Protein AF-A0A1F9PWM9-F1 (afdb_monomer)

Secondary structure (DSSP, 8-state):
-HHHHHTTSHHHHTT---TTS--HHHHHHHHHHH-TTTTHHHHTS-----TTHHHHS--TTGGGT--SGGGGGT--S---SS-GGGGGSTTS-HHHHHHHH---SSS--SSS---PPTTTGGGEEEEEEEEE-SS-TTSEEEEEEEEE-SSS--TTTT-EEEEEPPHHHHHHHHHHSS--S-PPP---HHHHHHHHHHHHHHHHHHHHHHHHHHT-EEEEEE--TTS-SEEE-TTSSSB-EEEEEEEE--GGG-EEEEEEEEEEEEEEEBSS-STTSS---B-SSPEEEEEEBTT----B-SSSPEEEEEE-TTSPBPTTEEEEEEEEEEEEEEEEEETTEEEEEEEEEEEEEEE--B-EEEEEEE-TTEEEETTEEEETT-HHHHHTTS-SS--GGGSS--S-EEEEEEEEEEEETTS----BTTB-SEEEEEE-TTEEEEEEEE--SSSSPEEEEEEEEEEE--TT------EEEEEEEE--B-EEEEEETTEEEEEE---EEETTEEESEEEEE-PPPBSTT----GGG-SS----EEP-EE--

Sequence (547 aa):
MHLVEDMAVPEHTRNDAHPFSPGIEIYIENKLRKDTNAFSGSLAAPFFFDFKTLQTTPSAFANAGAPLPIANLFDTDIYTGNNPDATVANTVGLAEYSNANFLSTDTNPVTASISIPPRLVESTTLREIEIPNPLFPWQTIKRWYHVKDRAGENANGNGYKLTAASVLYIYWQNVHGTLDGKPIPILDEHVYDDYATLLLPRAAGYAATALHYFFRGQLELSLPARGRYAIAAPDSGGFDNIRIKARNLTPNNEALSLGTVELVVKYKTALADPFQGVPVPVSADFSYIVVPEANGISSIPSDSPIELAFNLGEQKIPLNATDLTVQVVYHGQMGFQTATGFAGETNGVAVGLKDISEPTPIDFMNSMDVVCVNDQILPAGSAEAIDTLDVNDRSIAEYVDVYPHVLENSYLKHAPQNLISYASATNYDASIAVLAAGHYARHFILTEPFGTPVLLNNQVRIARLDSRDPYTHRIKTFTMSLQGMINQVAYKDGVKTRYISGMKDTRGIKLWTGINWVNMKYPANSTCNEASSSIPFIGSETMSLQP

Structure (mmCIF, N/CA/C/O backbone):
data_AF-A0A1F9PWM9-F1
#
_entry.id   AF-A0A1F9PWM9-F1
#
loop_
_atom_site.group_PDB
_atom_site.id
_atom_site.type_symbol
_atom_site.label_atom_id
_atom_site.label_alt_id
_atom_site.label_comp_id
_atom_site.label_asym_id
_atom_site.label_entity_id
_atom_site.label_seq_id
_atom_site.pdbx_PDB_ins_code
_atom_site.Cartn_x
_atom_site.Cartn_y
_atom_site.Cartn_z
_atom_site.occupancy
_atom_site.B_iso_or_equiv
_atom_site.auth_seq_id
_atom_site.auth_comp_id
_atom_site.auth_asym_id
_atom_site.auth_atom_id
_atom_site.pdbx_PDB_model_num
ATOM 1 N N . MET A 1 1 ? 6.940 0.967 -23.215 1.00 83.88 1 MET A N 1
ATOM 2 C CA . MET A 1 1 ? 7.668 -0.315 -23.159 1.00 83.88 1 MET A CA 1
ATOM 3 C C . MET A 1 1 ? 8.223 -0.634 -24.529 1.00 83.88 1 MET A C 1
ATOM 5 O O . MET A 1 1 ? 9.343 -0.215 -24.759 1.00 83.88 1 MET A O 1
ATOM 9 N N . HIS A 1 2 ? 7.430 -1.166 -25.464 1.00 88.38 2 HIS A N 1
ATOM 10 C CA . HIS A 1 2 ? 7.916 -1.496 -26.814 1.00 88.38 2 HIS A CA 1
ATOM 11 C C . HIS A 1 2 ? 8.628 -0.356 -27.539 1.00 88.38 2 HIS A C 1
ATOM 13 O O . HIS A 1 2 ? 9.742 -0.554 -27.979 1.00 88.38 2 HIS A O 1
ATOM 19 N N . LEU A 1 3 ? 8.091 0.869 -27.528 1.00 89.75 3 LEU A N 1
ATOM 20 C CA . LEU A 1 3 ? 8.786 2.001 -28.163 1.00 89.75 3 LEU A CA 1
ATOM 21 C C . LEU A 1 3 ? 10.202 2.252 -27.603 1.00 89.75 3 LEU A C 1
ATOM 23 O O . LEU A 1 3 ? 11.063 2.729 -28.328 1.00 89.75 3 LEU A O 1
ATOM 27 N N . VAL A 1 4 ? 10.440 1.971 -26.315 1.00 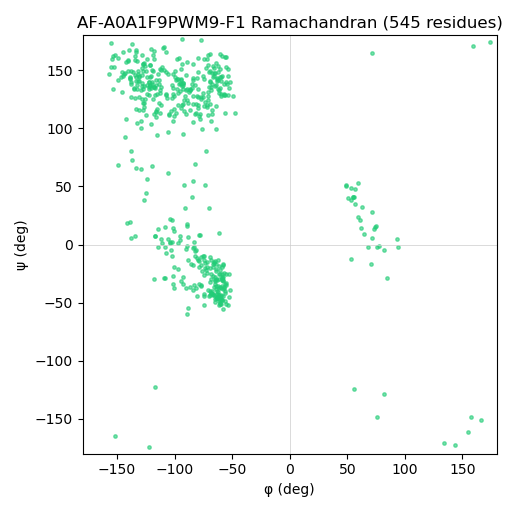92.75 4 VAL A N 1
ATOM 28 C CA . VAL A 1 4 ? 11.777 2.090 -25.706 1.00 92.75 4 VAL A CA 1
ATOM 29 C C . VAL A 1 4 ? 12.653 0.929 -26.169 1.00 92.75 4 VAL A C 1
ATOM 31 O O . VAL A 1 4 ? 13.792 1.150 -26.554 1.00 92.75 4 VAL A O 1
ATOM 34 N N . GLU A 1 5 ? 12.122 -0.294 -26.169 1.00 92.94 5 GLU A N 1
ATOM 35 C CA . GLU A 1 5 ? 12.824 -1.493 -26.648 1.00 92.94 5 GLU A CA 1
ATOM 36 C C . GLU A 1 5 ? 13.195 -1.380 -28.133 1.00 92.94 5 GLU A C 1
ATOM 38 O O . GLU A 1 5 ? 14.306 -1.746 -28.504 1.00 92.94 5 GLU A O 1
ATOM 43 N N . ASP A 1 6 ? 12.331 -0.778 -28.954 1.00 92.50 6 ASP A N 1
ATOM 44 C CA . ASP A 1 6 ? 12.582 -0.497 -30.368 1.00 92.50 6 ASP A CA 1
ATOM 45 C C . ASP A 1 6 ? 13.814 0.390 -30.552 1.00 92.50 6 ASP A C 1
ATOM 47 O O . ASP A 1 6 ? 14.537 0.239 -31.528 1.00 92.50 6 ASP A O 1
ATOM 51 N N . MET A 1 7 ? 14.127 1.279 -29.604 1.00 94.62 7 MET A N 1
ATOM 52 C CA . MET A 1 7 ? 15.349 2.085 -29.686 1.00 94.62 7 MET A CA 1
ATOM 53 C C . MET A 1 7 ? 16.623 1.258 -29.492 1.00 94.62 7 MET A C 1
ATOM 55 O O . MET A 1 7 ? 17.706 1.771 -29.748 1.00 94.62 7 MET A O 1
ATOM 59 N N . ALA A 1 8 ? 16.526 -0.004 -29.064 1.00 95.19 8 ALA A N 1
ATOM 60 C CA . ALA A 1 8 ? 17.633 -0.958 -29.070 1.00 95.19 8 ALA A CA 1
ATOM 61 C C . ALA A 1 8 ? 17.814 -1.657 -30.428 1.00 95.19 8 ALA A C 1
ATOM 63 O O . ALA A 1 8 ? 18.729 -2.462 -30.574 1.00 95.19 8 ALA A O 1
ATOM 64 N N . VAL A 1 9 ? 16.952 -1.395 -31.411 1.00 92.88 9 VAL A N 1
ATOM 65 C CA . VAL A 1 9 ? 17.048 -1.949 -32.764 1.00 92.88 9 VAL A CA 1
ATOM 66 C C . VAL A 1 9 ? 17.662 -0.875 -33.668 1.00 92.88 9 VAL A C 1
ATOM 68 O O . VAL A 1 9 ? 17.013 0.143 -33.922 1.00 92.88 9 VAL A O 1
ATOM 71 N N . PRO A 1 10 ? 18.907 -1.053 -34.160 1.00 90.38 10 PRO A N 1
ATOM 72 C CA . PRO A 1 10 ? 19.594 -0.034 -34.956 1.00 90.38 10 PRO A CA 1
ATOM 73 C C . PRO A 1 10 ? 18.799 0.427 -36.183 1.00 90.38 10 PRO A C 1
ATOM 75 O O . PRO A 1 10 ? 18.849 1.603 -36.540 1.00 90.38 10 PRO A O 1
ATOM 78 N N . GLU A 1 11 ? 18.050 -0.482 -36.808 1.00 86.69 11 GLU A N 1
ATOM 79 C CA . GLU A 1 11 ? 17.139 -0.194 -37.913 1.00 86.69 11 GLU A CA 1
ATOM 80 C C . GLU A 1 11 ? 16.033 0.794 -37.486 1.00 86.69 11 GLU A C 1
ATOM 82 O O . GLU A 1 11 ? 15.813 1.808 -38.148 1.00 86.69 11 GLU A O 1
ATOM 87 N N . HIS A 1 12 ? 15.383 0.574 -36.339 1.00 89.81 12 HIS A N 1
ATOM 88 C CA . HIS A 1 12 ? 14.297 1.437 -35.847 1.00 89.81 12 HIS A CA 1
ATOM 89 C C . HIS A 1 12 ? 14.811 2.813 -35.439 1.00 89.81 12 HIS A C 1
ATOM 91 O O . HIS A 1 12 ? 14.209 3.830 -35.779 1.00 89.81 12 HIS A O 1
ATOM 97 N N . THR A 1 13 ? 15.959 2.858 -34.763 1.00 89.38 13 THR A N 1
ATOM 98 C CA . THR A 1 13 ? 16.613 4.107 -34.368 1.00 89.38 13 THR A CA 1
ATOM 99 C C . THR A 1 13 ? 16.909 5.021 -35.560 1.00 89.38 13 THR A C 1
ATOM 101 O O . THR A 1 13 ? 16.803 6.241 -35.445 1.00 89.38 13 THR A O 1
ATOM 104 N N . ARG A 1 14 ? 17.280 4.449 -36.712 1.00 84.38 14 ARG A N 1
ATOM 105 C CA . ARG A 1 14 ? 17.560 5.208 -37.941 1.00 84.38 14 ARG A CA 1
ATOM 106 C C . ARG A 1 14 ? 16.342 5.426 -38.826 1.00 84.38 14 ARG A C 1
ATOM 108 O O . ARG A 1 14 ? 16.454 6.116 -39.838 1.00 84.38 14 ARG A O 1
ATOM 115 N N . ASN A 1 15 ? 15.188 4.896 -38.421 1.00 84.00 15 ASN A N 1
ATOM 116 C CA . ASN A 1 15 ? 13.981 4.876 -39.233 1.00 84.00 15 ASN A CA 1
ATOM 117 C C . ASN A 1 15 ? 14.235 4.212 -40.605 1.00 84.00 15 ASN A C 1
ATOM 119 O O . ASN A 1 15 ? 13.784 4.692 -41.649 1.00 84.00 15 ASN A O 1
ATOM 123 N N . ASP A 1 16 ? 15.007 3.124 -40.591 1.00 80.00 16 ASP A N 1
ATOM 124 C CA . ASP A 1 16 ? 15.310 2.307 -41.758 1.00 80.00 16 ASP A CA 1
ATOM 125 C C . ASP A 1 16 ? 14.060 1.548 -42.198 1.00 80.00 16 ASP A C 1
ATOM 127 O O . ASP A 1 16 ? 13.348 0.965 -41.385 1.00 80.00 16 ASP A O 1
ATOM 131 N N . ALA A 1 17 ? 13.791 1.529 -43.503 1.00 75.81 17 ALA A N 1
ATOM 132 C CA . ALA A 1 17 ? 12.737 0.692 -44.054 1.00 75.81 17 ALA A CA 1
ATOM 133 C C . ALA A 1 17 ? 13.278 -0.722 -44.294 1.00 75.81 17 ALA A C 1
ATOM 135 O O . ALA A 1 17 ? 13.974 -0.956 -45.278 1.00 75.81 17 ALA A O 1
ATOM 136 N N . HIS A 1 18 ? 12.898 -1.668 -43.439 1.00 75.00 18 HIS A N 1
ATOM 137 C CA . HIS A 1 18 ? 13.392 -3.050 -43.443 1.00 75.00 18 HIS A CA 1
ATOM 138 C C . HIS A 1 18 ? 12.280 -4.127 -43.531 1.00 75.00 18 HIS A C 1
ATOM 140 O O . HIS A 1 18 ? 12.360 -5.146 -42.846 1.00 75.00 18 HIS A O 1
ATOM 146 N N . PRO A 1 19 ? 11.248 -4.000 -44.405 1.00 67.94 19 PRO A N 1
ATOM 147 C CA . PRO A 1 19 ? 10.108 -4.934 -44.455 1.00 67.94 19 PRO A CA 1
ATOM 148 C C . PRO A 1 19 ? 10.460 -6.364 -44.908 1.00 67.94 19 PRO A C 1
ATOM 150 O O . PRO A 1 19 ? 9.660 -7.281 -44.724 1.00 67.94 19 PRO A O 1
ATOM 153 N N . PHE A 1 20 ? 11.626 -6.556 -45.535 1.00 63.81 20 PHE A N 1
ATOM 154 C CA . PHE A 1 20 ? 12.079 -7.842 -46.086 1.00 63.81 20 PHE A CA 1
ATOM 155 C C . PHE A 1 20 ? 13.544 -8.177 -45.739 1.00 63.81 20 PHE A C 1
ATOM 157 O O . PHE A 1 20 ? 14.086 -9.142 -46.279 1.00 63.81 20 PHE A O 1
ATOM 164 N N . SER A 1 21 ? 14.199 -7.381 -44.885 1.00 62.97 21 SER A N 1
ATOM 165 C CA . SER A 1 21 ? 15.618 -7.543 -44.538 1.00 62.97 21 SER A CA 1
ATOM 166 C C . SER A 1 21 ? 15.783 -8.417 -43.285 1.00 62.97 21 SER A C 1
ATOM 168 O O . SER A 1 21 ? 15.003 -8.264 -42.343 1.00 62.97 21 SER A O 1
ATOM 170 N N . PRO A 1 22 ? 16.767 -9.340 -43.226 1.00 66.50 22 PRO A N 1
ATOM 171 C CA . PRO A 1 22 ? 17.062 -10.099 -42.014 1.00 66.50 22 PRO A CA 1
ATOM 172 C C . PRO A 1 22 ? 17.747 -9.199 -40.971 1.00 66.50 22 PRO A C 1
ATOM 174 O O . PRO A 1 22 ? 18.965 -9.225 -40.840 1.00 66.50 22 PRO A O 1
ATOM 177 N N . GLY A 1 23 ? 16.963 -8.400 -40.245 1.00 80.06 23 GLY A N 1
ATOM 178 C CA . GLY A 1 23 ? 17.443 -7.564 -39.140 1.00 80.06 23 GLY A CA 1
ATOM 179 C C . GLY A 1 23 ? 17.707 -8.348 -37.849 1.00 80.06 23 GLY A C 1
ATOM 180 O O . GLY A 1 23 ? 17.411 -9.545 -37.738 1.00 80.06 23 GLY A O 1
ATOM 181 N N . ILE A 1 24 ? 18.228 -7.649 -36.836 1.00 87.81 24 ILE A N 1
ATOM 182 C CA . ILE A 1 24 ? 18.556 -8.235 -35.525 1.00 87.81 24 ILE A CA 1
ATOM 183 C C . ILE A 1 24 ? 17.352 -8.919 -34.855 1.00 87.81 24 ILE A C 1
ATOM 185 O O . ILE A 1 24 ? 17.511 -9.957 -34.215 1.00 87.81 24 ILE A O 1
ATOM 189 N N . GLU A 1 25 ? 16.139 -8.399 -35.049 1.00 89.25 25 GLU A N 1
ATOM 190 C CA . GLU A 1 25 ? 14.912 -8.962 -34.477 1.00 89.25 25 GLU A CA 1
ATOM 191 C C . GLU A 1 25 ? 14.620 -10.371 -35.006 1.00 89.25 25 GLU A C 1
ATOM 193 O O . GLU A 1 25 ? 14.386 -11.291 -34.222 1.00 89.25 25 GLU A O 1
ATOM 198 N N . ILE A 1 26 ? 14.723 -10.575 -36.326 1.00 88.62 26 ILE A N 1
ATOM 199 C CA . ILE A 1 26 ? 14.529 -11.889 -36.960 1.00 88.62 26 ILE A CA 1
ATOM 200 C C . ILE A 1 26 ? 15.606 -12.871 -36.485 1.00 88.62 26 ILE A C 1
ATOM 202 O O . ILE A 1 26 ? 15.325 -14.055 -36.270 1.00 88.62 26 ILE A O 1
ATOM 206 N N . TYR A 1 27 ? 16.847 -12.406 -36.309 1.00 90.94 27 TYR A N 1
ATOM 207 C CA . TYR A 1 27 ? 17.914 -13.230 -35.743 1.00 90.94 27 TYR A CA 1
ATOM 208 C C . TYR A 1 27 ? 17.588 -13.675 -34.310 1.00 90.94 27 TYR A C 1
ATOM 210 O O . TYR A 1 27 ? 17.619 -14.877 -34.022 1.00 90.94 27 TYR A O 1
ATOM 218 N N . ILE A 1 28 ? 17.237 -12.729 -33.431 1.00 91.94 28 ILE A N 1
ATOM 219 C CA . ILE A 1 28 ? 16.894 -12.996 -32.028 1.00 91.94 28 ILE A CA 1
ATOM 220 C C . ILE A 1 28 ? 15.698 -13.950 -31.946 1.00 91.94 28 ILE A C 1
ATOM 222 O O . ILE A 1 28 ? 15.774 -14.956 -31.238 1.00 91.94 28 ILE A O 1
ATOM 226 N N . GLU A 1 29 ? 14.634 -13.700 -32.714 1.00 91.44 29 GLU A N 1
ATOM 227 C CA . GLU A 1 29 ? 13.443 -14.551 -32.753 1.00 91.44 29 GLU A CA 1
ATOM 228 C C . GLU A 1 29 ? 13.794 -15.984 -33.175 1.00 91.44 29 GLU A C 1
ATOM 230 O O . GLU A 1 29 ? 13.409 -16.952 -32.515 1.00 91.44 29 GLU A O 1
ATOM 235 N N . ASN A 1 30 ? 14.568 -16.147 -34.250 1.00 92.44 30 ASN A N 1
ATOM 236 C CA . ASN A 1 30 ? 14.971 -17.468 -34.727 1.00 92.44 30 ASN A CA 1
ATOM 237 C C . ASN A 1 30 ? 15.865 -18.208 -33.728 1.00 92.44 30 ASN A C 1
ATOM 239 O O . ASN A 1 30 ? 15.777 -19.436 -33.631 1.00 92.44 30 ASN A O 1
ATOM 243 N N . LYS A 1 31 ? 16.720 -17.494 -32.987 1.00 92.81 31 LYS A N 1
ATOM 244 C CA . LYS A 1 31 ? 17.567 -18.099 -31.956 1.00 92.81 31 LYS A CA 1
ATOM 245 C C . LYS A 1 31 ? 16.733 -18.547 -30.755 1.00 92.81 31 LYS A C 1
ATOM 247 O O . LYS A 1 31 ? 16.871 -19.694 -30.342 1.00 92.81 31 LYS A O 1
ATOM 252 N N . LEU A 1 32 ? 15.793 -17.718 -30.296 1.00 92.75 32 LEU A N 1
ATOM 253 C CA . LEU A 1 32 ? 14.856 -18.056 -29.216 1.00 92.75 32 LEU A CA 1
ATOM 254 C C . LEU A 1 32 ? 13.909 -19.211 -29.578 1.00 92.75 32 LEU A C 1
ATOM 256 O O . LEU A 1 32 ? 13.607 -20.050 -28.733 1.00 92.75 32 LEU A O 1
ATOM 260 N N . ARG A 1 33 ? 13.473 -19.309 -30.842 1.00 94.75 33 ARG A N 1
ATOM 261 C CA . ARG A 1 33 ? 12.677 -20.451 -31.333 1.00 94.75 33 ARG A CA 1
ATOM 262 C C . ARG A 1 33 ? 13.440 -21.777 -31.277 1.00 94.75 33 ARG A C 1
ATOM 264 O O . ARG A 1 33 ? 12.814 -22.824 -31.139 1.00 94.75 33 ARG A O 1
ATOM 271 N N . LYS A 1 34 ? 14.768 -21.747 -31.430 1.00 93.81 34 LYS A N 1
ATOM 272 C CA . LYS A 1 34 ? 15.633 -22.940 -31.382 1.00 93.81 34 LYS A CA 1
ATOM 273 C C . LYS A 1 34 ? 16.068 -23.286 -29.959 1.00 93.81 34 LYS A C 1
ATOM 275 O O . LYS A 1 34 ? 16.175 -24.464 -29.636 1.00 93.81 34 LYS A O 1
ATOM 280 N N . ASP A 1 35 ? 16.319 -22.275 -29.139 1.00 94.94 35 ASP A N 1
ATOM 281 C CA . ASP A 1 35 ? 16.709 -22.402 -27.740 1.00 94.94 35 ASP A CA 1
ATOM 282 C C . ASP A 1 35 ? 16.044 -21.287 -26.928 1.00 94.94 35 ASP A C 1
ATOM 284 O O . ASP A 1 35 ? 16.432 -20.122 -27.008 1.00 94.94 35 ASP A O 1
ATOM 288 N N . THR A 1 36 ? 15.055 -21.645 -26.109 1.00 92.88 36 THR A N 1
ATOM 289 C CA . THR A 1 36 ? 14.320 -20.682 -25.277 1.00 92.88 36 THR A CA 1
ATOM 290 C C . THR A 1 36 ? 15.190 -20.029 -24.204 1.00 92.88 36 THR A C 1
ATOM 292 O O . THR A 1 36 ? 14.789 -19.018 -23.638 1.00 92.88 36 THR A O 1
ATOM 295 N N . ASN A 1 37 ? 16.363 -20.598 -23.903 1.00 93.62 37 ASN A N 1
ATOM 296 C CA . ASN A 1 37 ? 17.334 -20.028 -22.970 1.00 93.62 37 ASN A CA 1
ATOM 297 C C . ASN A 1 37 ? 18.416 -19.199 -23.675 1.00 93.62 37 ASN A C 1
ATOM 299 O O . ASN A 1 37 ? 19.336 -18.709 -23.003 1.00 93.62 37 ASN A O 1
ATOM 303 N N . ALA A 1 38 ? 18.319 -19.023 -24.999 1.00 90.75 38 ALA A N 1
ATOM 304 C CA . ALA A 1 38 ? 19.197 -18.126 -25.730 1.00 90.75 38 ALA A CA 1
ATOM 305 C C . ALA A 1 38 ? 19.175 -16.740 -25.072 1.00 90.75 38 ALA A C 1
ATOM 307 O O . ALA A 1 38 ? 18.124 -16.225 -24.696 1.00 90.75 38 ALA A O 1
ATOM 308 N N . PHE A 1 39 ? 20.359 -16.153 -24.896 1.00 92.62 39 PHE A N 1
ATOM 309 C CA . PHE A 1 39 ? 20.558 -14.846 -24.256 1.00 92.62 39 PHE A CA 1
ATOM 310 C C . PHE A 1 39 ? 20.174 -14.745 -22.771 1.00 92.62 39 PHE A C 1
ATOM 312 O O . PHE A 1 39 ? 20.237 -13.648 -22.218 1.00 92.62 39 PHE A O 1
ATOM 319 N N . SER A 1 40 ? 19.860 -15.850 -22.083 1.00 92.88 40 SER A N 1
ATOM 320 C CA . SER A 1 40 ? 19.605 -15.843 -20.629 1.00 92.88 40 SER A CA 1
ATOM 321 C C . SER A 1 40 ? 20.725 -15.161 -19.835 1.00 92.88 40 SER A C 1
ATOM 323 O O . SER A 1 40 ? 20.443 -14.389 -18.926 1.00 92.88 40 SER A O 1
ATOM 325 N N . GLY A 1 41 ? 21.990 -15.365 -20.223 1.00 91.31 41 GLY A N 1
ATOM 326 C CA . GLY A 1 41 ? 23.135 -14.673 -19.623 1.00 91.31 41 GLY A CA 1
ATOM 327 C C . GLY A 1 41 ? 23.105 -13.151 -19.812 1.00 91.31 41 GLY A C 1
ATOM 328 O O . GLY A 1 41 ? 23.394 -12.420 -18.870 1.00 91.31 41 GLY A O 1
ATOM 329 N N . SER A 1 42 ? 22.710 -12.666 -20.993 1.00 89.62 42 SER A N 1
ATOM 330 C CA . SER A 1 42 ? 22.566 -11.230 -21.274 1.00 89.62 42 SER A CA 1
ATOM 331 C C . SER A 1 42 ? 21.385 -10.626 -20.510 1.00 89.62 42 SER A C 1
ATOM 333 O O . SER A 1 42 ? 21.510 -9.568 -19.900 1.00 89.62 42 SER A O 1
ATOM 335 N N . LEU A 1 43 ? 20.247 -11.321 -20.477 1.00 91.06 43 LEU A N 1
ATOM 336 C CA . LEU A 1 43 ? 19.041 -10.864 -19.780 1.00 91.06 43 LEU A CA 1
ATOM 337 C C . LEU A 1 43 ? 19.150 -10.964 -18.250 1.00 91.06 43 LEU A C 1
ATOM 339 O O . LEU A 1 43 ? 18.428 -10.265 -17.545 1.00 91.06 43 LEU A O 1
ATOM 343 N N . ALA A 1 44 ? 20.061 -11.790 -17.725 1.00 94.06 44 ALA A N 1
ATOM 344 C CA . ALA A 1 44 ? 20.334 -11.892 -16.291 1.00 94.06 44 ALA A CA 1
ATOM 345 C C . ALA A 1 44 ? 21.076 -10.669 -15.718 1.00 94.06 44 ALA A C 1
ATOM 347 O O . ALA A 1 44 ? 21.118 -10.505 -14.499 1.00 94.06 44 ALA A O 1
ATOM 348 N N . ALA A 1 45 ? 21.652 -9.815 -16.569 1.00 92.31 45 ALA A N 1
ATOM 349 C CA . ALA A 1 45 ? 22.384 -8.615 -16.169 1.00 92.31 45 ALA A CA 1
ATOM 350 C C . ALA A 1 45 ? 21.886 -7.371 -16.935 1.00 92.31 45 ALA A C 1
ATOM 352 O O . ALA A 1 45 ? 22.642 -6.797 -17.720 1.00 92.31 45 ALA A O 1
ATOM 353 N N . PRO A 1 46 ? 20.621 -6.948 -16.738 1.00 95.44 46 PRO A N 1
ATOM 354 C CA . PRO A 1 46 ? 20.065 -5.791 -17.431 1.00 95.44 46 PRO A CA 1
ATOM 355 C C . PRO A 1 46 ? 20.849 -4.512 -17.115 1.00 95.44 46 PRO A C 1
ATOM 357 O O . PRO A 1 46 ? 21.304 -4.289 -15.991 1.00 95.44 46 PRO A O 1
ATOM 360 N N . PHE A 1 47 ? 20.975 -3.648 -18.119 1.00 95.56 47 PHE A N 1
ATOM 361 C CA . PHE A 1 47 ? 21.660 -2.367 -18.015 1.00 95.56 47 PHE A CA 1
ATOM 362 C C . PHE A 1 47 ? 20.623 -1.248 -17.883 1.00 95.56 47 PHE A C 1
ATOM 364 O O . PHE A 1 47 ? 19.941 -0.897 -18.847 1.00 95.56 47 PHE A O 1
ATOM 371 N N . PHE A 1 48 ? 20.496 -0.689 -16.683 1.00 95.94 48 PHE A N 1
ATOM 372 C CA . PHE A 1 48 ? 19.480 0.314 -16.368 1.00 95.94 48 PHE A CA 1
ATOM 373 C C . PHE A 1 48 ? 19.930 1.726 -16.733 1.00 95.94 48 PHE A C 1
ATOM 375 O O . PHE A 1 48 ? 21.059 2.118 -16.433 1.00 95.94 48 PHE A O 1
ATOM 382 N N . PHE A 1 49 ? 19.013 2.510 -17.302 1.00 95.69 49 PHE A N 1
ATOM 383 C CA . PHE A 1 49 ? 19.151 3.964 -17.354 1.00 95.69 49 PHE A CA 1
ATOM 384 C C . PHE A 1 49 ? 19.152 4.538 -15.928 1.00 95.69 49 PHE A C 1
ATOM 386 O O . PHE A 1 49 ? 18.410 4.049 -15.069 1.00 95.69 49 PHE A O 1
ATOM 393 N N . ASP A 1 50 ? 19.957 5.571 -15.670 1.00 93.00 50 ASP A N 1
ATOM 394 C CA . ASP A 1 50 ? 20.004 6.263 -14.383 1.00 93.00 50 ASP A CA 1
ATOM 395 C C . ASP A 1 50 ? 18.664 6.944 -14.102 1.00 93.00 50 ASP A C 1
ATOM 397 O O . ASP A 1 50 ? 18.357 8.038 -14.584 1.00 93.00 50 ASP A O 1
ATOM 401 N N . PHE A 1 51 ? 17.863 6.278 -13.279 1.00 88.69 51 PHE A N 1
ATOM 402 C CA . PHE A 1 51 ? 16.525 6.713 -12.923 1.00 88.69 51 PHE A CA 1
ATOM 403 C C . PHE A 1 51 ? 16.487 8.126 -12.336 1.00 88.69 51 PHE A C 1
ATOM 405 O O . PHE A 1 51 ? 15.537 8.866 -12.586 1.00 88.69 51 PHE A O 1
ATOM 412 N N . LYS A 1 52 ? 17.532 8.534 -11.604 1.00 86.12 52 LYS A N 1
ATOM 413 C CA . LYS A 1 52 ? 17.586 9.859 -10.983 1.00 86.12 52 LYS A CA 1
ATOM 414 C C . LYS A 1 52 ? 17.552 10.969 -12.033 1.00 86.12 52 LYS A C 1
ATOM 416 O O . LYS A 1 52 ? 16.895 11.987 -11.823 1.00 86.12 52 LYS A O 1
ATOM 421 N N . THR A 1 53 ? 18.182 10.744 -13.185 1.00 83.19 53 THR A N 1
ATOM 422 C CA . THR A 1 53 ? 18.174 11.681 -14.315 1.00 83.19 53 THR A CA 1
ATOM 423 C C . THR A 1 53 ? 16.758 11.929 -14.835 1.00 83.19 53 THR A C 1
ATOM 425 O O . THR A 1 53 ? 16.427 13.070 -15.145 1.00 83.19 53 THR A O 1
ATOM 428 N N . LEU A 1 54 ? 15.881 10.916 -14.852 1.00 85.88 54 LEU A N 1
ATOM 429 C CA . LEU A 1 54 ? 14.472 11.087 -15.250 1.00 85.88 54 LEU A CA 1
ATOM 430 C C . LEU A 1 54 ? 13.656 11.911 -14.253 1.00 85.88 54 LEU A C 1
ATOM 432 O O . LEU A 1 54 ? 12.537 12.310 -14.556 1.00 85.88 54 LEU A O 1
ATOM 436 N N . GLN A 1 55 ? 14.170 12.142 -13.053 1.00 78.44 55 GLN A N 1
ATOM 437 C CA . GLN A 1 55 ? 13.464 12.924 -12.049 1.00 78.44 55 GLN A CA 1
ATOM 438 C C . GLN A 1 55 ? 14.030 14.347 -11.980 1.00 78.44 55 GLN A C 1
ATOM 440 O O . GLN A 1 55 ? 13.279 15.287 -11.753 1.00 78.44 55 GLN A O 1
ATOM 445 N N . THR A 1 56 ? 15.335 14.537 -12.205 1.00 76.12 56 THR A N 1
ATOM 446 C CA . THR A 1 56 ? 15.995 15.845 -12.038 1.00 76.12 56 THR A CA 1
ATOM 447 C C . THR A 1 56 ? 16.227 16.618 -13.330 1.00 76.12 56 THR A C 1
ATOM 449 O O . THR A 1 56 ? 16.460 17.825 -13.275 1.00 76.12 56 THR A O 1
ATOM 452 N N . THR A 1 57 ? 16.198 15.948 -14.481 1.00 79.12 57 THR A N 1
ATOM 453 C CA . THR A 1 57 ? 16.545 16.554 -15.769 1.00 79.12 57 THR A CA 1
ATOM 454 C C . THR A 1 57 ? 15.294 16.649 -16.641 1.00 79.12 57 THR A C 1
ATOM 456 O O . THR A 1 57 ? 14.686 15.617 -16.936 1.00 79.12 57 THR A O 1
ATOM 459 N N . PRO A 1 58 ? 14.883 17.860 -17.068 1.00 82.00 58 PRO A N 1
ATOM 460 C CA . PRO A 1 58 ? 13.808 18.021 -18.044 1.00 82.00 58 PRO A CA 1
ATOM 461 C C . PRO A 1 58 ? 14.090 17.244 -19.332 1.00 82.00 58 PRO A C 1
ATOM 463 O O . PRO A 1 58 ? 15.238 16.906 -19.626 1.00 82.00 58 PRO A O 1
ATOM 466 N N . SER A 1 59 ? 13.056 16.985 -20.130 1.00 87.12 59 SER A N 1
ATOM 467 C CA . SER A 1 59 ? 13.299 16.438 -21.463 1.00 87.12 59 SER A CA 1
ATOM 468 C C . SER A 1 59 ? 14.059 17.438 -22.334 1.00 87.12 59 SER A C 1
ATOM 470 O O . SER A 1 59 ? 13.675 18.610 -22.405 1.00 87.12 59 SER A O 1
ATOM 472 N N . ALA A 1 60 ? 15.067 16.955 -23.067 1.00 83.81 60 ALA A N 1
ATOM 473 C CA . ALA A 1 60 ? 15.709 17.719 -24.139 1.00 83.81 60 ALA A CA 1
ATOM 474 C C . ALA A 1 60 ? 14.701 18.174 -25.221 1.00 83.81 60 ALA A C 1
ATOM 476 O O . ALA A 1 60 ? 14.873 19.208 -25.864 1.00 83.81 60 ALA A O 1
ATOM 477 N N . PHE A 1 61 ? 13.578 17.464 -25.348 1.00 86.31 61 PHE A N 1
ATOM 478 C CA . PHE A 1 61 ? 12.547 17.667 -26.364 1.00 86.31 61 PHE A CA 1
ATOM 479 C C . PHE A 1 61 ? 11.313 18.398 -25.834 1.00 86.31 61 PHE A C 1
ATOM 481 O O . PHE A 1 61 ? 10.236 18.336 -26.437 1.00 86.31 61 PHE A O 1
ATOM 488 N N . ALA A 1 62 ? 11.446 19.137 -24.728 1.00 82.94 62 ALA A N 1
ATOM 489 C CA . ALA A 1 62 ? 10.299 19.794 -24.114 1.00 82.94 62 ALA A CA 1
ATOM 490 C C . ALA A 1 62 ? 9.577 20.782 -25.036 1.00 82.94 62 ALA A C 1
ATOM 492 O O . ALA A 1 62 ? 8.348 20.834 -25.044 1.00 82.94 62 ALA A O 1
ATOM 493 N N . ASN A 1 63 ? 10.325 21.484 -25.889 1.00 84.69 63 ASN A N 1
ATOM 494 C CA . ASN A 1 63 ? 9.765 22.398 -26.886 1.00 84.69 63 ASN A CA 1
ATOM 495 C C . ASN A 1 63 ? 9.284 21.691 -28.169 1.00 84.69 63 ASN A C 1
ATOM 497 O O . ASN A 1 63 ? 8.630 22.317 -28.998 1.00 84.69 63 ASN A O 1
ATOM 501 N N . ALA A 1 64 ? 9.597 20.403 -28.339 1.00 85.25 64 ALA A N 1
ATOM 502 C CA . ALA A 1 64 ? 9.260 19.595 -29.513 1.00 85.25 64 ALA A CA 1
ATOM 503 C C . ALA A 1 64 ? 8.034 18.685 -29.289 1.00 85.25 64 ALA A C 1
ATOM 505 O O . ALA A 1 64 ? 7.752 17.811 -30.104 1.00 85.25 64 ALA A O 1
ATOM 506 N N . GLY A 1 65 ? 7.290 18.888 -28.195 1.00 84.19 65 GLY A N 1
ATOM 507 C CA . GLY A 1 65 ? 6.073 18.129 -27.888 1.00 84.19 65 GLY A CA 1
ATOM 508 C C . GLY A 1 65 ? 6.281 16.904 -26.992 1.00 84.19 65 GLY A C 1
ATOM 509 O O . GLY A 1 65 ? 5.309 16.207 -26.712 1.00 84.19 65 GLY A O 1
ATOM 510 N N . ALA A 1 66 ? 7.496 16.676 -26.479 1.00 86.75 66 ALA A N 1
ATOM 511 C CA . ALA A 1 66 ? 7.795 15.627 -25.500 1.00 86.75 66 ALA A CA 1
ATOM 512 C C . ALA A 1 66 ? 8.353 16.226 -24.188 1.00 86.75 66 ALA A C 1
ATOM 514 O O . ALA A 1 66 ? 9.516 16.030 -23.865 1.00 86.75 66 ALA A O 1
ATOM 515 N N . PRO A 1 67 ? 7.552 16.981 -23.409 1.00 83.12 67 PRO A N 1
ATOM 516 C CA . PRO A 1 67 ? 8.020 17.707 -22.219 1.00 83.12 67 PRO A CA 1
ATOM 517 C C . PRO A 1 67 ? 8.319 16.846 -20.998 1.00 83.12 67 PRO A C 1
ATOM 519 O O . PRO A 1 67 ? 8.977 17.319 -20.072 1.00 83.12 67 PRO A O 1
ATOM 522 N N . LEU A 1 68 ? 7.851 15.600 -20.977 1.00 86.31 68 LEU A N 1
ATOM 523 C CA . LEU A 1 68 ? 8.029 14.733 -19.823 1.00 86.31 68 LEU A CA 1
ATOM 524 C C . LEU A 1 68 ? 9.440 14.130 -19.809 1.00 86.31 68 LEU A C 1
ATOM 526 O O . LEU A 1 68 ? 9.869 13.588 -20.830 1.00 86.31 68 LEU A O 1
ATOM 530 N N . PRO A 1 69 ? 10.138 14.135 -18.658 1.00 87.31 69 PRO A N 1
ATOM 531 C CA . PRO A 1 69 ? 11.484 13.575 -18.533 1.00 87.31 69 PRO A CA 1
ATOM 532 C C . PRO A 1 69 ? 11.647 12.132 -19.019 1.00 87.31 69 PRO A C 1
ATOM 534 O O . PRO A 1 69 ? 12.738 11.767 -19.436 1.00 87.31 69 PRO A O 1
ATOM 537 N N . ILE A 1 70 ? 10.583 11.317 -19.022 1.00 90.00 70 ILE A N 1
ATOM 538 C CA . ILE A 1 70 ? 10.610 9.945 -19.560 1.00 90.00 70 ILE A CA 1
ATOM 539 C C . ILE A 1 70 ? 11.094 9.875 -21.019 1.00 90.00 70 ILE A C 1
ATOM 541 O O . ILE A 1 70 ? 11.654 8.859 -21.426 1.00 90.00 70 ILE A O 1
ATOM 545 N N . ALA A 1 71 ? 10.945 10.953 -21.798 1.00 91.44 71 ALA A N 1
ATOM 546 C CA . ALA A 1 71 ? 11.481 11.046 -23.155 1.00 91.44 71 ALA A CA 1
ATOM 547 C C . ALA A 1 71 ? 13.014 10.871 -23.208 1.00 91.44 71 ALA A C 1
ATOM 549 O O . ALA A 1 71 ? 13.533 10.374 -24.203 1.00 91.44 71 ALA A O 1
ATOM 550 N N . ASN A 1 72 ? 13.724 11.166 -22.113 1.00 92.50 72 ASN A N 1
ATOM 551 C CA . ASN A 1 72 ? 15.172 10.977 -21.999 1.00 92.50 72 ASN A CA 1
ATOM 552 C C . ASN A 1 72 ? 15.602 9.496 -22.038 1.00 92.50 72 ASN A C 1
ATOM 554 O O . ASN A 1 72 ? 16.771 9.211 -22.273 1.00 92.50 72 ASN A O 1
ATOM 558 N N . LEU A 1 73 ? 14.679 8.538 -21.856 1.00 94.94 73 LEU A N 1
ATOM 559 C CA . LEU A 1 73 ? 14.962 7.118 -22.119 1.00 94.94 73 LEU A CA 1
ATOM 560 C C . LEU A 1 73 ? 15.255 6.847 -23.599 1.00 94.94 73 LEU A C 1
ATOM 562 O O . LEU A 1 73 ? 15.975 5.904 -23.925 1.00 94.94 73 LEU A O 1
ATOM 566 N N . PHE A 1 74 ? 14.671 7.649 -24.487 1.00 93.69 74 PHE A N 1
ATOM 567 C CA . PHE A 1 74 ? 14.827 7.517 -25.929 1.00 93.69 74 PHE A CA 1
ATOM 568 C C . PHE A 1 74 ? 16.042 8.306 -26.386 1.00 93.69 74 PHE A C 1
ATOM 570 O O . PHE A 1 74 ? 16.938 7.735 -27.000 1.00 93.69 74 PHE A O 1
ATOM 577 N N . ASP A 1 75 ? 16.082 9.591 -26.043 1.00 92.50 75 ASP A N 1
ATOM 578 C CA . ASP A 1 75 ? 17.082 10.537 -26.521 1.00 92.50 75 ASP A CA 1
ATOM 579 C C . ASP A 1 75 ? 17.251 11.674 -25.497 1.00 92.50 75 ASP A C 1
ATOM 581 O O . ASP A 1 75 ? 16.276 12.212 -24.968 1.00 92.50 75 ASP A O 1
ATOM 585 N N . THR A 1 76 ? 18.498 12.006 -25.194 1.00 92.94 76 THR A N 1
ATOM 586 C CA . THR A 1 76 ? 18.934 13.069 -24.283 1.00 92.94 76 THR A CA 1
ATOM 587 C C . THR A 1 76 ? 19.612 14.241 -24.994 1.00 92.94 76 THR A C 1
ATOM 589 O O . THR A 1 76 ? 20.016 15.190 -24.323 1.00 92.94 76 THR A O 1
ATOM 592 N N . ASP A 1 77 ? 19.710 14.199 -26.326 1.00 91.69 77 ASP A N 1
ATOM 593 C CA . ASP A 1 77 ? 20.352 15.193 -27.197 1.00 91.69 77 ASP A CA 1
ATOM 594 C C . ASP A 1 77 ? 21.833 15.448 -26.840 1.00 91.69 77 ASP A C 1
ATOM 596 O O . ASP A 1 77 ? 22.354 16.562 -26.913 1.00 91.69 77 ASP A O 1
ATOM 600 N N . ILE A 1 78 ? 22.539 14.397 -26.404 1.00 92.25 78 ILE A N 1
ATOM 601 C CA . ILE A 1 78 ? 23.958 14.433 -26.020 1.00 92.25 78 ILE A CA 1
ATOM 602 C C . ILE A 1 78 ? 24.858 14.028 -27.199 1.00 92.25 78 ILE A C 1
ATOM 604 O O . ILE A 1 78 ? 25.997 14.502 -27.316 1.00 92.25 78 ILE A O 1
ATOM 608 N N . TYR A 1 79 ? 24.393 13.148 -28.086 1.00 91.94 79 TYR A N 1
ATOM 609 C CA . TYR A 1 79 ? 25.153 12.646 -29.223 1.00 91.94 79 TYR A CA 1
ATOM 610 C C . TYR A 1 79 ? 25.114 13.607 -30.417 1.00 91.94 79 TYR A C 1
ATOM 612 O O . TYR A 1 79 ? 24.126 13.759 -31.122 1.00 91.94 79 TYR A O 1
ATOM 620 N N . THR A 1 80 ? 26.268 14.196 -30.719 1.00 89.06 80 THR A N 1
ATOM 621 C CA . THR A 1 80 ? 26.466 15.196 -31.786 1.00 89.06 80 THR A CA 1
ATOM 622 C C . THR A 1 80 ? 26.957 14.594 -33.108 1.00 89.06 80 THR A C 1
ATOM 624 O O . THR A 1 80 ? 27.408 15.311 -34.003 1.00 89.06 80 THR A O 1
ATOM 627 N N . GLY A 1 81 ? 27.005 13.264 -33.213 1.00 86.12 81 GLY A N 1
ATOM 628 C CA . GLY A 1 81 ? 27.670 12.560 -34.313 1.00 86.12 81 GLY A CA 1
ATOM 629 C C . GLY A 1 81 ? 29.180 12.370 -34.112 1.00 86.12 81 GLY A C 1
ATOM 630 O O . GLY A 1 81 ? 29.736 11.386 -34.584 1.00 86.12 81 GLY A O 1
ATOM 631 N N . ASN A 1 82 ? 29.858 13.263 -33.381 1.00 86.56 82 ASN A N 1
ATOM 632 C CA . ASN A 1 82 ? 31.326 13.270 -33.256 1.00 86.56 82 ASN A CA 1
ATOM 633 C C . ASN A 1 82 ? 31.866 12.821 -31.888 1.00 86.56 82 ASN A C 1
ATOM 635 O O . ASN A 1 82 ? 33.082 12.752 -31.711 1.00 86.56 82 ASN A O 1
ATOM 639 N N . ASN A 1 83 ? 30.989 12.517 -30.933 1.00 91.75 83 ASN A N 1
ATOM 640 C CA . ASN A 1 83 ? 31.315 12.169 -29.546 1.00 91.75 83 ASN A CA 1
ATOM 641 C C . ASN A 1 83 ? 30.728 10.801 -29.130 1.00 91.75 83 ASN A C 1
ATOM 643 O O . ASN A 1 83 ? 29.995 10.732 -28.145 1.00 91.75 83 ASN A O 1
ATOM 647 N N . PRO A 1 84 ? 31.029 9.698 -29.842 1.00 91.75 84 PRO A N 1
ATOM 648 C CA . PRO A 1 84 ? 30.452 8.386 -29.532 1.00 91.75 84 PRO A CA 1
ATOM 649 C C . PRO A 1 84 ? 30.756 7.913 -28.100 1.00 91.75 84 PRO A C 1
ATOM 651 O O . PRO A 1 84 ? 29.927 7.227 -27.508 1.00 91.75 84 PRO A O 1
ATOM 654 N N . ASP A 1 85 ? 31.875 8.335 -27.497 1.00 93.94 85 ASP A N 1
ATOM 655 C CA . ASP A 1 85 ? 32.218 8.040 -26.095 1.00 93.94 85 ASP A CA 1
ATOM 656 C C . ASP A 1 85 ? 31.192 8.573 -25.086 1.00 93.94 85 ASP A C 1
ATOM 658 O O . ASP A 1 85 ? 31.058 8.020 -23.999 1.00 93.94 85 ASP A O 1
ATOM 662 N N . ALA A 1 86 ? 30.435 9.619 -25.426 1.00 93.56 86 ALA A N 1
ATOM 663 C CA . ALA A 1 86 ? 29.389 10.125 -24.544 1.00 93.56 86 ALA A CA 1
ATOM 664 C C . ALA A 1 86 ? 28.223 9.132 -24.417 1.00 93.56 86 ALA A C 1
ATOM 666 O O . ALA A 1 86 ? 27.552 9.114 -23.392 1.00 93.56 86 ALA A O 1
ATOM 667 N N . THR A 1 87 ? 28.012 8.274 -25.421 1.00 94.50 87 THR A N 1
ATOM 668 C CA . THR A 1 87 ? 26.794 7.458 -25.550 1.00 94.50 87 THR A CA 1
ATOM 669 C C . THR A 1 87 ? 26.761 6.196 -24.699 1.00 94.50 87 THR A C 1
ATOM 671 O O . THR A 1 87 ? 25.715 5.569 -24.576 1.00 94.50 87 THR A O 1
ATOM 674 N N . VAL A 1 88 ? 27.886 5.802 -24.097 1.00 94.56 88 VAL A N 1
ATOM 675 C CA . VAL A 1 88 ? 27.966 4.558 -23.309 1.00 94.56 88 VAL A CA 1
ATOM 676 C C . VAL A 1 88 ? 27.483 4.724 -21.869 1.00 94.56 88 VAL A C 1
ATOM 678 O O . VAL A 1 88 ? 27.170 3.725 -21.210 1.00 94.56 88 VAL A O 1
ATOM 681 N N . ALA A 1 89 ? 27.410 5.969 -21.386 1.00 93.31 89 ALA A N 1
ATOM 682 C CA . ALA A 1 89 ? 26.914 6.288 -20.055 1.00 93.31 89 ALA A CA 1
ATOM 683 C C . ALA A 1 89 ? 25.456 5.836 -19.888 1.00 93.31 89 ALA A C 1
ATOM 685 O O . ALA A 1 89 ? 24.674 5.793 -20.835 1.00 93.31 89 ALA A O 1
ATOM 686 N N . ASN A 1 90 ? 25.062 5.515 -18.658 1.00 93.81 90 ASN A N 1
ATOM 687 C CA . ASN A 1 90 ? 23.686 5.130 -18.351 1.00 93.81 90 ASN A CA 1
ATOM 688 C C . ASN A 1 90 ? 22.717 6.317 -18.238 1.00 93.81 90 ASN A C 1
ATOM 690 O O . ASN A 1 90 ? 21.578 6.126 -17.840 1.00 93.81 90 ASN A O 1
ATOM 694 N N . THR A 1 91 ? 23.153 7.524 -18.580 1.00 93.81 91 THR A N 1
ATOM 695 C CA . THR A 1 91 ? 22.336 8.744 -18.594 1.00 93.81 91 THR A CA 1
ATOM 696 C C . THR A 1 91 ? 21.940 9.175 -20.005 1.00 93.81 91 THR A C 1
ATOM 698 O O . THR A 1 91 ? 21.344 10.236 -20.149 1.00 93.81 91 THR A O 1
ATOM 701 N N . VAL A 1 92 ? 22.323 8.409 -21.031 1.00 94.81 92 VAL A N 1
ATOM 702 C CA . VAL A 1 92 ? 22.080 8.722 -22.445 1.00 94.81 92 VAL A CA 1
ATOM 703 C C . VAL A 1 92 ? 20.881 7.942 -22.970 1.00 94.81 92 VAL A C 1
ATOM 705 O O . VAL A 1 92 ? 20.615 6.836 -22.507 1.00 94.81 92 VAL A O 1
ATOM 708 N N . GLY A 1 93 ? 20.151 8.512 -23.926 1.00 95.50 93 GLY A N 1
ATOM 709 C CA . GLY A 1 93 ? 19.004 7.858 -24.534 1.00 95.50 93 GLY A CA 1
ATOM 710 C C . GLY A 1 93 ? 19.401 6.617 -25.333 1.00 95.50 93 GLY A C 1
ATOM 711 O O . GLY A 1 93 ? 20.482 6.537 -25.924 1.00 95.50 93 GLY A O 1
ATOM 712 N N . LEU A 1 94 ? 18.520 5.617 -25.368 1.00 97.12 94 LEU A N 1
ATOM 713 C CA . LEU A 1 94 ? 18.822 4.349 -26.027 1.00 97.12 94 LEU A CA 1
ATOM 714 C C . LEU A 1 94 ? 19.001 4.503 -27.544 1.00 97.12 94 LEU A C 1
ATOM 716 O O . LEU A 1 94 ? 19.831 3.810 -28.126 1.00 97.12 94 LEU A O 1
ATOM 720 N N . ALA A 1 95 ? 18.299 5.456 -28.163 1.00 95.06 95 ALA A N 1
ATOM 721 C CA . ALA A 1 95 ? 18.456 5.782 -29.576 1.00 95.06 95 ALA A CA 1
ATOM 722 C C . ALA A 1 95 ? 19.871 6.301 -29.869 1.00 95.06 95 ALA A C 1
ATOM 724 O O . ALA A 1 95 ? 20.511 5.893 -30.834 1.00 95.06 95 ALA A O 1
ATOM 725 N N . GLU A 1 96 ? 20.416 7.154 -29.007 1.00 94.75 96 GLU A N 1
ATOM 726 C CA . GLU A 1 96 ? 21.766 7.689 -29.176 1.00 94.75 96 GLU A CA 1
ATOM 727 C C . GLU A 1 96 ? 22.826 6.592 -29.029 1.00 94.75 96 GLU A C 1
ATOM 729 O O . GLU A 1 96 ? 23.747 6.510 -29.845 1.00 94.75 96 GLU A O 1
ATOM 734 N N . TYR A 1 97 ? 22.671 5.704 -28.038 1.00 96.31 97 TYR A N 1
ATOM 735 C CA . TYR A 1 97 ? 23.543 4.539 -27.875 1.00 96.31 97 TYR A CA 1
ATOM 736 C C . TYR A 1 97 ? 23.492 3.620 -29.098 1.00 96.31 97 TYR A C 1
ATOM 738 O O . TYR A 1 97 ? 24.541 3.279 -29.649 1.00 96.31 97 TYR A O 1
ATOM 746 N N . SER A 1 98 ? 22.297 3.243 -29.554 1.00 94.81 98 SER A N 1
ATOM 747 C CA . SER A 1 98 ? 22.129 2.349 -30.701 1.00 94.81 98 SER A CA 1
ATOM 748 C C . SER A 1 98 ? 22.674 2.974 -31.985 1.00 94.81 98 SER A C 1
ATOM 750 O O . SER A 1 98 ? 23.462 2.348 -32.701 1.00 94.81 98 SER A O 1
ATOM 752 N N . ASN A 1 99 ? 22.342 4.243 -32.242 1.00 91.50 99 ASN A N 1
ATOM 753 C CA . ASN A 1 99 ? 22.779 4.951 -33.439 1.00 91.50 99 ASN A CA 1
ATOM 754 C C . ASN A 1 99 ? 24.293 5.166 -33.467 1.00 91.50 99 ASN A C 1
ATOM 756 O O . ASN A 1 99 ? 24.905 4.978 -34.512 1.00 91.50 99 ASN A O 1
ATOM 760 N N . ALA A 1 100 ? 24.920 5.555 -32.357 1.00 91.56 100 ALA A N 1
ATOM 761 C CA . ALA A 1 100 ? 26.350 5.860 -32.345 1.00 91.56 100 ALA A CA 1
ATOM 762 C C . ALA A 1 100 ? 27.242 4.616 -32.463 1.00 91.56 100 ALA A C 1
ATOM 764 O O . ALA A 1 100 ? 28.423 4.747 -32.795 1.00 91.56 100 ALA A O 1
ATOM 765 N N . ASN A 1 101 ? 26.711 3.424 -32.164 1.00 93.12 101 ASN A N 1
ATOM 766 C CA . ASN A 1 101 ? 27.533 2.237 -31.944 1.00 93.12 101 ASN A CA 1
ATOM 767 C C . ASN A 1 101 ? 27.295 1.094 -32.935 1.00 93.12 101 ASN A C 1
ATOM 769 O O . ASN A 1 101 ? 28.253 0.394 -33.241 1.00 93.12 101 ASN A O 1
ATOM 773 N N . PHE A 1 102 ? 26.097 0.924 -33.492 1.00 91.81 102 PHE A N 1
ATOM 774 C CA . PHE A 1 102 ? 25.754 -0.268 -34.280 1.00 91.81 102 PHE A CA 1
ATOM 775 C C . PHE A 1 102 ? 25.372 0.082 -35.713 1.00 91.81 102 PHE A C 1
ATOM 777 O O . PHE A 1 102 ? 24.845 1.156 -35.969 1.00 91.81 102 PHE A O 1
ATOM 784 N N . LEU A 1 103 ? 25.607 -0.808 -36.673 1.00 87.50 103 LEU A N 1
ATOM 785 C CA . LEU A 1 103 ? 25.158 -0.633 -38.058 1.00 87.50 103 LEU A CA 1
ATOM 786 C C . LEU A 1 103 ? 23.753 -1.228 -38.252 1.00 87.50 103 LEU A C 1
ATOM 788 O O . LEU A 1 103 ? 23.342 -2.096 -37.494 1.00 87.50 103 LEU A O 1
ATOM 792 N N . SER A 1 104 ? 23.025 -0.768 -39.264 1.00 82.50 104 SER A N 1
ATOM 793 C CA . SER A 1 104 ? 21.719 -1.303 -39.680 1.00 82.50 104 SER A CA 1
ATOM 794 C C . SER A 1 104 ? 21.784 -1.794 -41.133 1.00 82.50 104 SER A C 1
ATOM 796 O O . SER A 1 104 ? 22.793 -1.567 -41.815 1.00 82.50 104 SER A O 1
ATOM 798 N N . THR A 1 105 ? 20.762 -2.520 -41.601 1.00 74.12 105 THR A N 1
ATOM 799 C CA . THR A 1 105 ? 20.767 -3.153 -42.931 1.00 74.12 105 THR A CA 1
ATOM 800 C C . THR A 1 105 ? 20.462 -2.208 -44.092 1.00 74.12 105 THR A C 1
ATOM 802 O O . THR A 1 105 ? 21.039 -2.391 -45.164 1.00 74.12 105 THR A O 1
ATOM 805 N N . ASP A 1 106 ? 19.598 -1.202 -43.910 1.00 66.19 106 ASP A N 1
ATOM 806 C CA . ASP A 1 106 ? 18.976 -0.488 -45.040 1.00 66.19 106 ASP A CA 1
ATOM 807 C C . ASP A 1 106 ? 19.473 0.951 -45.245 1.00 66.19 106 ASP A C 1
ATOM 809 O O . ASP A 1 106 ? 19.582 1.388 -46.391 1.00 66.19 106 ASP A O 1
ATOM 813 N N . THR A 1 107 ? 19.915 1.671 -44.207 1.00 60.59 107 THR A N 1
ATOM 814 C CA . THR A 1 107 ? 20.745 2.888 -44.370 1.00 60.59 107 THR A CA 1
ATOM 815 C C . THR A 1 107 ? 22.224 2.547 -44.497 1.00 60.59 107 THR A C 1
ATOM 817 O O . THR A 1 107 ? 23.086 3.218 -43.947 1.00 60.59 107 THR A O 1
ATOM 820 N N . ASN A 1 108 ? 22.546 1.489 -45.237 1.00 57.69 108 ASN A N 1
ATOM 821 C CA . ASN A 1 108 ? 23.914 1.034 -45.449 1.00 57.69 108 ASN A CA 1
ATOM 822 C C . ASN A 1 108 ? 24.274 0.514 -46.875 1.00 57.69 108 ASN A C 1
ATOM 824 O O . ASN A 1 108 ? 25.297 -0.159 -47.015 1.00 57.69 108 ASN A O 1
ATOM 828 N N . PRO A 1 109 ? 23.539 0.799 -47.980 1.00 46.03 109 PRO A N 1
ATOM 829 C CA . PRO A 1 109 ? 24.022 0.449 -49.320 1.00 46.03 109 PRO A CA 1
ATOM 830 C C . PRO A 1 109 ? 25.191 1.302 -49.855 1.00 46.03 109 PRO A C 1
ATOM 832 O O . PRO A 1 109 ? 25.461 2.431 -49.453 1.00 46.03 109 PRO A O 1
ATOM 835 N N . VAL A 1 110 ? 25.871 0.716 -50.845 1.00 45.44 110 VAL A N 1
ATOM 836 C CA . VAL A 1 110 ? 27.147 1.082 -51.496 1.00 45.44 110 VAL A CA 1
ATOM 837 C C . VAL A 1 110 ? 27.072 2.357 -52.368 1.00 45.44 110 VAL A C 1
ATOM 839 O O . VAL A 1 110 ? 27.769 2.484 -53.371 1.00 45.44 110 VAL A O 1
ATOM 842 N N . THR A 1 111 ? 26.235 3.338 -52.032 1.00 37.69 111 THR A N 1
ATOM 843 C CA . THR A 1 111 ? 26.134 4.597 -52.795 1.00 37.69 111 THR A CA 1
ATOM 844 C C . THR A 1 111 ? 26.373 5.813 -51.911 1.00 37.69 111 THR A C 1
ATOM 846 O O . THR A 1 111 ? 26.010 5.829 -50.742 1.00 37.69 111 THR A O 1
ATOM 849 N N . ALA A 1 112 ? 27.017 6.832 -52.484 1.00 41.47 112 ALA A N 1
ATOM 850 C CA . ALA A 1 112 ? 27.715 7.939 -51.822 1.00 41.47 112 ALA A CA 1
ATOM 851 C C . ALA A 1 112 ? 26.890 8.876 -50.906 1.00 41.47 112 ALA A C 1
ATOM 853 O O . ALA A 1 112 ? 27.421 9.894 -50.466 1.00 41.47 112 ALA A O 1
ATOM 854 N N . SER A 1 113 ? 25.642 8.555 -50.580 1.00 48.09 113 SER A N 1
ATOM 855 C CA . SER A 1 113 ? 24.745 9.401 -49.792 1.00 48.09 113 SER A CA 1
ATOM 856 C C . SER A 1 113 ? 24.028 8.604 -48.702 1.00 48.09 113 SER A C 1
ATOM 858 O O . SER A 1 113 ? 22.813 8.441 -48.759 1.00 48.09 113 SER A O 1
ATOM 860 N N . ILE A 1 114 ? 24.784 8.106 -47.722 1.00 51.38 114 ILE A N 1
ATOM 861 C CA . ILE A 1 114 ? 24.260 7.467 -46.511 1.00 51.38 114 ILE A CA 1
ATOM 862 C C . ILE A 1 114 ? 25.020 7.974 -45.283 1.00 51.38 114 ILE A C 1
ATOM 864 O O . ILE A 1 114 ? 26.253 8.050 -45.289 1.00 51.38 114 ILE A O 1
ATOM 868 N N . SER A 1 115 ? 24.272 8.327 -44.236 1.00 56.59 115 SER A N 1
ATOM 869 C CA . SER A 1 115 ? 24.774 8.844 -42.964 1.00 56.59 115 SER A CA 1
ATOM 870 C C . SER A 1 115 ? 25.228 7.709 -42.043 1.00 56.59 115 SER A C 1
ATOM 872 O O . SER A 1 115 ? 24.605 7.448 -41.014 1.00 56.59 115 SER A O 1
ATOM 874 N N . ILE A 1 116 ? 26.329 7.032 -42.388 1.00 65.44 116 ILE A N 1
ATOM 875 C CA . ILE A 1 116 ? 27.055 6.259 -41.370 1.00 65.44 116 ILE A CA 1
ATOM 876 C C . ILE A 1 116 ? 27.429 7.257 -40.265 1.00 65.44 116 ILE A C 1
ATOM 878 O O . ILE A 1 116 ? 28.000 8.306 -40.594 1.00 65.44 116 ILE A O 1
ATOM 882 N N . PRO A 1 117 ? 27.117 6.970 -38.987 1.00 69.44 117 PRO A N 1
ATOM 883 C CA . PRO A 1 117 ? 27.502 7.835 -37.886 1.00 69.44 117 PRO A CA 1
ATOM 884 C C . PRO A 1 117 ? 28.993 8.182 -37.996 1.00 69.44 117 PRO A C 1
ATOM 886 O O . PRO A 1 117 ? 29.819 7.272 -38.176 1.00 69.44 117 PRO A O 1
ATOM 889 N N . PRO A 1 118 ? 29.364 9.475 -37.948 1.00 64.50 118 PRO A N 1
ATOM 890 C CA . PRO A 1 118 ? 30.755 9.876 -38.082 1.00 64.50 118 PRO A CA 1
ATOM 891 C C . PRO A 1 118 ? 31.633 9.097 -37.097 1.00 64.50 118 PRO A C 1
ATOM 893 O O . PRO A 1 118 ? 31.249 8.856 -35.955 1.00 64.50 118 PRO A O 1
ATOM 896 N N . ARG A 1 119 ? 32.825 8.686 -37.545 1.00 67.62 119 ARG A N 1
ATOM 897 C CA . ARG A 1 119 ? 33.825 7.942 -36.752 1.00 67.62 119 ARG A CA 1
ATOM 898 C C . ARG A 1 119 ? 33.462 6.506 -36.347 1.00 67.62 119 ARG A C 1
ATOM 900 O O . ARG A 1 119 ? 34.320 5.834 -35.770 1.00 67.62 119 ARG A O 1
ATOM 907 N N . LEU A 1 120 ? 32.270 5.989 -36.664 1.00 78.06 120 LEU A N 1
ATOM 908 C CA . LEU A 1 120 ? 31.881 4.620 -36.291 1.00 78.06 120 LEU A CA 1
ATOM 909 C C . LEU A 1 120 ? 32.832 3.572 -36.897 1.00 78.06 120 LEU A C 1
ATOM 911 O O . LEU A 1 120 ? 33.426 2.768 -36.181 1.00 78.06 120 LEU A O 1
ATOM 915 N N . VAL A 1 121 ? 33.060 3.644 -38.209 1.00 73.12 121 VAL A N 1
ATOM 916 C CA . VAL A 1 121 ? 34.010 2.769 -38.918 1.00 73.12 121 VAL A CA 1
ATOM 917 C C . VAL A 1 121 ? 35.459 3.050 -38.513 1.00 73.12 121 VAL A C 1
ATOM 919 O O . VAL A 1 121 ? 36.246 2.119 -38.331 1.00 73.12 121 VAL A O 1
ATOM 922 N N . GLU A 1 122 ? 35.817 4.324 -38.332 1.00 75.44 122 GLU A N 1
ATOM 923 C CA . GLU A 1 122 ? 37.157 4.737 -37.888 1.00 75.44 122 GLU A CA 1
ATOM 924 C C . GLU A 1 122 ? 37.492 4.190 -36.495 1.00 75.44 122 GLU A C 1
ATOM 926 O O . GLU A 1 122 ? 38.659 4.078 -36.132 1.00 75.44 122 GLU A O 1
ATOM 931 N N . SER A 1 123 ? 36.487 3.778 -35.723 1.00 83.56 123 SER A N 1
ATOM 932 C CA . SER A 1 123 ? 36.641 3.170 -34.400 1.00 83.56 123 SER A CA 1
ATOM 933 C C . SER A 1 123 ? 36.790 1.644 -34.437 1.00 83.56 123 SER A C 1
ATOM 935 O O . SER A 1 123 ? 36.644 0.995 -33.402 1.00 83.56 123 SER A O 1
ATOM 937 N N . THR A 1 124 ? 37.095 1.073 -35.609 1.00 87.38 124 THR A N 1
ATOM 938 C CA . THR A 1 124 ? 37.273 -0.373 -35.788 1.00 87.38 124 THR A CA 1
ATOM 939 C C . THR A 1 124 ? 38.702 -0.787 -36.128 1.00 87.38 124 THR A C 1
ATOM 941 O O . THR A 1 124 ? 39.451 -0.065 -36.793 1.00 87.38 124 THR A O 1
ATOM 944 N N . THR A 1 125 ? 39.055 -2.003 -35.728 1.00 89.25 125 THR A N 1
ATOM 945 C CA . THR A 1 125 ? 40.250 -2.712 -36.179 1.00 89.25 125 THR A CA 1
ATOM 946 C C . THR A 1 125 ? 39.829 -3.918 -37.009 1.00 89.25 125 THR A C 1
ATOM 948 O O . THR A 1 125 ? 38.981 -4.708 -36.595 1.00 89.25 125 THR A O 1
ATOM 951 N N . LEU A 1 126 ? 40.423 -4.078 -38.191 1.00 87.12 126 LEU A N 1
ATOM 952 C CA . LEU A 1 126 ? 40.198 -5.256 -39.022 1.00 87.12 126 LEU A CA 1
ATOM 953 C C . LEU A 1 126 ? 40.896 -6.468 -38.382 1.00 87.12 126 LEU A C 1
ATOM 955 O O . LEU A 1 126 ? 42.112 -6.444 -38.184 1.00 87.12 126 LEU A O 1
ATOM 959 N N . ARG A 1 127 ? 40.139 -7.515 -38.044 1.00 89.88 127 ARG A N 1
ATOM 960 C CA . ARG A 1 127 ? 40.650 -8.725 -37.382 1.00 89.88 127 ARG A CA 1
ATOM 961 C C . ARG A 1 127 ? 40.126 -9.985 -38.055 1.00 89.88 127 ARG A C 1
ATOM 963 O O . ARG A 1 127 ? 38.981 -10.034 -38.497 1.00 89.88 127 ARG A O 1
ATOM 970 N N . GLU A 1 128 ? 40.968 -11.006 -38.104 1.00 91.06 128 GLU A N 1
ATOM 971 C CA . GLU A 1 128 ? 40.600 -12.345 -38.551 1.00 91.06 128 GLU A CA 1
ATOM 972 C C . GLU A 1 128 ? 40.109 -13.156 -37.344 1.00 91.06 128 GLU A C 1
ATOM 974 O O . GLU A 1 128 ? 40.815 -13.258 -36.341 1.00 91.06 128 GLU A O 1
ATOM 979 N N . ILE A 1 129 ? 38.892 -13.696 -37.420 1.00 92.69 129 ILE A N 1
ATOM 980 C CA . ILE A 1 129 ? 38.222 -14.413 -36.329 1.00 92.69 129 ILE A CA 1
ATOM 981 C C . ILE A 1 129 ? 37.824 -15.807 -36.819 1.00 92.69 129 ILE A C 1
ATOM 983 O O . ILE A 1 129 ? 37.336 -15.964 -37.940 1.00 92.69 129 ILE A O 1
ATOM 987 N N . GLU A 1 130 ? 38.034 -16.819 -35.977 1.00 93.50 130 GLU A N 1
ATOM 988 C CA . GLU A 1 130 ? 37.552 -18.176 -36.231 1.00 93.50 130 GLU A CA 1
ATOM 989 C C . GLU A 1 130 ? 36.054 -18.274 -35.939 1.00 93.50 130 GLU A C 1
ATOM 991 O O . GLU A 1 130 ? 35.597 -17.949 -34.844 1.00 93.50 130 GLU A O 1
ATOM 996 N N . ILE A 1 131 ? 35.296 -18.739 -36.926 1.00 90.56 131 ILE A N 1
ATOM 997 C CA . ILE A 1 131 ? 33.856 -18.987 -36.825 1.00 90.56 131 ILE A CA 1
ATOM 998 C C . ILE A 1 131 ? 33.545 -20.425 -37.259 1.00 90.56 131 ILE A C 1
ATOM 1000 O O . ILE A 1 131 ? 34.327 -21.001 -38.024 1.00 90.56 131 ILE A O 1
ATOM 1004 N N . PRO A 1 132 ? 32.425 -21.026 -36.818 1.00 90.56 132 PRO A N 1
ATOM 1005 C CA . PRO A 1 132 ? 31.981 -22.315 -37.335 1.00 90.56 132 PRO A CA 1
ATOM 1006 C C . PRO A 1 132 ? 31.856 -22.295 -38.861 1.00 90.56 132 PRO A C 1
ATOM 1008 O O . PRO A 1 132 ? 31.373 -21.330 -39.454 1.00 90.56 132 PRO A O 1
ATOM 1011 N N . ASN A 1 133 ? 32.295 -23.366 -39.516 1.00 86.81 133 ASN A N 1
ATOM 1012 C CA . ASN A 1 133 ? 32.148 -23.501 -40.954 1.00 86.81 133 ASN A CA 1
ATOM 1013 C C . ASN A 1 133 ? 30.655 -23.702 -41.282 1.00 86.81 133 ASN A C 1
ATOM 1015 O O . ASN A 1 133 ? 30.073 -24.695 -40.836 1.00 86.81 133 ASN A O 1
ATOM 1019 N N . PRO A 1 134 ? 30.039 -22.824 -42.095 1.00 81.81 134 PRO A N 1
ATOM 1020 C CA . PRO A 1 134 ? 28.610 -22.898 -42.394 1.00 81.81 134 PRO A CA 1
ATOM 1021 C C . PRO A 1 134 ? 28.213 -24.174 -43.156 1.00 81.81 134 PRO A C 1
ATOM 1023 O O . PRO A 1 134 ? 27.049 -24.561 -43.128 1.00 81.81 134 PRO A O 1
ATOM 1026 N N . LEU A 1 135 ? 29.161 -24.844 -43.824 1.00 86.19 135 LEU A N 1
ATOM 1027 C CA . LEU A 1 135 ? 28.938 -26.120 -44.516 1.00 86.19 135 LEU A CA 1
ATOM 1028 C C . LEU A 1 135 ? 29.251 -27.339 -43.638 1.00 86.19 135 LEU A C 1
ATOM 1030 O O . LEU A 1 135 ? 28.669 -28.404 -43.834 1.00 86.19 135 LEU A O 1
ATOM 1034 N N . PHE A 1 136 ? 30.167 -27.193 -42.678 1.00 90.31 136 PHE A N 1
ATOM 1035 C CA . PHE A 1 136 ? 30.643 -28.278 -41.817 1.00 90.31 136 PHE A CA 1
ATOM 1036 C C . PHE A 1 136 ? 30.777 -27.785 -40.367 1.00 90.31 136 PHE A C 1
ATOM 1038 O O . PHE A 1 136 ? 31.888 -27.485 -39.940 1.00 90.31 136 PHE A O 1
ATOM 1045 N N . PRO A 1 137 ? 29.685 -27.714 -39.581 1.00 82.19 137 PRO A N 1
ATOM 1046 C CA . PRO A 1 137 ? 29.665 -27.032 -38.276 1.00 82.19 137 PRO A CA 1
ATOM 1047 C C . PRO A 1 137 ? 30.675 -27.532 -37.226 1.00 82.19 137 PRO A C 1
ATOM 1049 O O . PRO A 1 137 ? 30.941 -26.845 -36.246 1.00 82.19 137 PRO A O 1
ATOM 1052 N N . TRP A 1 138 ? 31.248 -28.722 -37.419 1.00 88.75 138 TRP A N 1
ATOM 1053 C CA . TRP A 1 138 ? 32.332 -29.296 -36.608 1.00 88.75 138 TRP A CA 1
ATOM 1054 C C . TRP A 1 138 ? 33.742 -28.820 -37.010 1.00 88.75 138 TRP A C 1
ATOM 1056 O O . TRP A 1 138 ? 34.733 -29.288 -36.453 1.00 88.75 138 TRP A O 1
ATOM 1066 N N . GLN A 1 139 ? 33.854 -27.926 -37.990 1.00 93.12 139 GLN A N 1
ATOM 1067 C CA . GLN A 1 139 ? 35.091 -27.268 -38.410 1.00 93.12 139 GLN A CA 1
ATOM 1068 C C . GLN A 1 139 ? 34.975 -25.760 -38.199 1.00 93.12 139 GLN A C 1
ATOM 1070 O O . GLN A 1 139 ? 33.872 -25.219 -38.164 1.00 93.12 139 GLN A O 1
ATOM 1075 N N . THR A 1 140 ? 36.111 -25.072 -38.126 1.00 92.75 140 THR A N 1
ATOM 1076 C CA . THR A 1 140 ? 36.164 -23.608 -38.134 1.00 92.75 140 THR A CA 1
ATOM 1077 C C . THR A 1 140 ? 36.735 -23.089 -39.450 1.00 92.75 140 THR A C 1
ATOM 1079 O O . THR A 1 140 ? 37.534 -23.751 -40.115 1.00 92.75 140 THR A O 1
ATOM 1082 N N . ILE A 1 141 ? 36.300 -21.895 -39.844 1.00 90.19 141 ILE A N 1
ATOM 1083 C CA . ILE A 1 141 ? 36.913 -21.096 -40.904 1.00 90.19 141 ILE A CA 1
ATOM 1084 C C . ILE A 1 141 ? 37.333 -19.749 -40.337 1.00 90.19 141 ILE A C 1
ATOM 1086 O O . ILE A 1 141 ? 36.759 -19.255 -39.368 1.00 90.19 141 ILE A O 1
ATOM 1090 N N . LYS A 1 142 ? 38.324 -19.134 -40.973 1.00 89.44 142 LYS A N 1
ATOM 1091 C CA . LYS A 1 142 ? 38.755 -17.784 -40.641 1.00 89.44 142 LYS A CA 1
ATOM 1092 C C . LYS A 1 142 ? 37.996 -16.768 -41.478 1.00 89.44 142 LYS A C 1
ATOM 1094 O O . LYS A 1 142 ? 37.966 -16.875 -42.704 1.00 89.44 142 LYS A O 1
ATOM 1099 N N . ARG A 1 143 ? 37.390 -15.782 -40.821 1.00 88.44 143 ARG A N 1
ATOM 1100 C CA . ARG A 1 143 ? 36.659 -14.695 -41.472 1.00 88.44 143 ARG A CA 1
ATOM 1101 C C . ARG A 1 143 ? 37.087 -13.350 -40.909 1.00 88.44 143 ARG A C 1
ATOM 1103 O O . ARG A 1 143 ? 37.314 -13.200 -39.714 1.00 88.44 143 ARG A O 1
ATOM 1110 N N . TRP A 1 144 ? 37.204 -12.371 -41.794 1.00 88.00 144 TRP A N 1
ATOM 1111 C CA . TRP A 1 144 ? 37.598 -11.018 -41.434 1.00 88.00 144 TRP A CA 1
ATOM 1112 C C . TRP A 1 144 ? 36.389 -10.200 -40.988 1.00 88.00 144 TRP A C 1
ATOM 1114 O O . TRP A 1 144 ? 35.353 -10.203 -41.652 1.00 88.00 144 TRP A O 1
ATOM 1124 N N . TYR A 1 145 ? 36.547 -9.480 -39.883 1.00 90.56 145 TYR A N 1
ATOM 1125 C CA . TYR A 1 145 ? 35.554 -8.577 -39.316 1.00 90.56 145 TYR A CA 1
ATOM 1126 C C . TYR A 1 145 ? 36.193 -7.227 -39.007 1.00 90.56 145 TYR A C 1
ATOM 1128 O O . TYR A 1 145 ? 37.336 -7.154 -38.551 1.00 90.56 145 TYR A O 1
ATOM 1136 N N . HIS A 1 146 ? 35.433 -6.155 -39.200 1.00 89.44 146 HIS A N 1
ATOM 1137 C CA . HIS A 1 146 ? 35.716 -4.884 -38.551 1.00 89.44 146 HIS A CA 1
ATOM 1138 C C . HIS A 1 146 ? 35.229 -4.987 -37.107 1.00 89.44 146 HIS A C 1
ATOM 1140 O O . HIS A 1 146 ? 34.027 -5.043 -36.850 1.00 89.44 146 HIS A O 1
ATOM 1146 N N . VAL A 1 147 ? 36.167 -5.061 -36.168 1.00 93.00 147 VAL A N 1
ATOM 1147 C CA . VAL A 1 147 ? 35.883 -5.160 -34.736 1.00 93.00 147 VAL A CA 1
ATOM 1148 C C . VAL A 1 147 ? 35.892 -3.761 -34.142 1.00 93.00 147 VAL A C 1
ATOM 1150 O O . VAL A 1 147 ? 36.914 -3.085 -34.222 1.00 93.00 147 VAL A O 1
ATOM 1153 N N . LYS A 1 148 ? 34.776 -3.317 -33.560 1.00 92.94 148 LYS A N 1
ATOM 1154 C CA . LYS A 1 148 ? 34.689 -2.032 -32.863 1.00 92.94 148 LYS A CA 1
ATOM 1155 C C . LYS A 1 148 ? 35.310 -2.159 -31.482 1.00 92.94 148 LYS A C 1
ATOM 1157 O O . LYS A 1 148 ? 34.783 -2.860 -30.626 1.00 92.94 148 LYS A O 1
ATOM 1162 N N . ASP A 1 149 ? 36.452 -1.509 -31.302 1.00 93.31 149 ASP A N 1
ATOM 1163 C CA . ASP A 1 149 ? 37.325 -1.647 -30.134 1.00 93.31 149 ASP A CA 1
ATOM 1164 C C . ASP A 1 149 ? 37.882 -0.304 -29.627 1.00 93.31 149 ASP A C 1
ATOM 1166 O O . ASP A 1 149 ? 38.703 -0.282 -28.711 1.00 93.31 149 ASP A O 1
ATOM 1170 N N . ARG A 1 150 ? 37.440 0.819 -30.213 1.00 91.94 150 ARG A N 1
ATOM 1171 C CA . ARG A 1 150 ? 37.852 2.180 -29.833 1.00 91.94 150 ARG A CA 1
ATOM 1172 C C . ARG A 1 150 ? 36.674 3.012 -29.319 1.00 91.94 150 ARG A C 1
ATOM 1174 O O . ARG A 1 150 ? 36.078 2.625 -28.323 1.00 91.94 150 ARG A O 1
ATOM 1181 N N . ALA A 1 151 ? 36.387 4.159 -29.939 1.00 91.56 151 ALA A N 1
ATOM 1182 C CA . ALA A 1 151 ? 35.468 5.157 -29.400 1.00 91.56 151 ALA A CA 1
ATOM 1183 C C . ALA A 1 151 ? 34.018 4.644 -29.323 1.00 91.56 151 ALA A C 1
ATOM 1185 O O . ALA A 1 151 ? 33.568 3.906 -30.205 1.00 91.56 151 ALA A O 1
ATOM 1186 N N . GLY A 1 152 ? 33.279 5.058 -28.296 1.00 93.62 152 GLY A N 1
ATOM 1187 C CA . GLY A 1 152 ? 31.945 4.569 -27.944 1.00 93.62 152 GLY A CA 1
ATOM 1188 C C . GLY A 1 152 ? 31.973 3.192 -27.280 1.00 93.62 152 GLY A C 1
ATOM 1189 O O . GLY A 1 152 ? 32.916 2.838 -26.580 1.00 93.62 152 GLY A O 1
ATOM 1190 N N . GLU A 1 153 ? 30.927 2.397 -27.504 1.00 95.12 153 GLU A N 1
ATOM 1191 C CA . GLU A 1 153 ? 30.839 1.019 -27.015 1.00 95.12 153 GLU A CA 1
ATOM 1192 C C . GLU A 1 153 ? 31.994 0.181 -27.573 1.00 95.12 153 GLU A C 1
ATOM 1194 O O . GLU A 1 153 ? 32.225 0.158 -28.785 1.00 95.12 153 GLU A O 1
ATOM 1199 N N . ASN A 1 154 ? 32.704 -0.520 -26.698 1.00 94.69 154 ASN A N 1
ATOM 1200 C CA . ASN A 1 154 ? 33.848 -1.357 -27.050 1.00 94.69 154 ASN A CA 1
ATOM 1201 C C . ASN A 1 154 ? 33.856 -2.687 -26.281 1.00 94.69 154 ASN A C 1
ATOM 1203 O O . ASN A 1 154 ? 34.900 -3.330 -26.174 1.00 94.69 154 ASN A O 1
ATOM 1207 N N . ALA A 1 155 ? 32.705 -3.095 -25.738 1.00 94.00 155 ALA A N 1
ATOM 1208 C CA . ALA A 1 155 ? 32.507 -4.323 -24.980 1.00 94.00 155 ALA A CA 1
ATOM 1209 C C . ALA A 1 155 ? 33.513 -4.472 -23.824 1.00 94.00 155 ALA A C 1
ATOM 1211 O O . ALA A 1 155 ? 34.157 -5.513 -23.666 1.00 94.00 155 ALA A O 1
ATOM 1212 N N . ASN A 1 156 ? 33.673 -3.407 -23.028 1.00 91.06 156 ASN A N 1
ATOM 1213 C CA . ASN A 1 156 ? 34.640 -3.319 -21.926 1.00 91.06 156 ASN A CA 1
ATOM 1214 C C . ASN A 1 156 ? 36.090 -3.589 -22.372 1.00 91.06 156 ASN A C 1
ATOM 1216 O O . ASN A 1 156 ? 36.847 -4.284 -21.697 1.00 91.06 156 ASN A O 1
ATOM 1220 N N . GLY A 1 157 ? 36.466 -3.065 -23.540 1.00 91.81 157 GLY A N 1
ATOM 1221 C CA . GLY A 1 157 ? 37.792 -3.230 -24.137 1.00 91.81 157 GLY A CA 1
ATOM 1222 C C . GLY A 1 157 ? 38.019 -4.546 -24.890 1.00 91.81 157 GLY A C 1
ATOM 1223 O O . GLY A 1 157 ? 39.063 -4.697 -25.523 1.00 91.81 157 GLY A O 1
ATOM 1224 N N . ASN A 1 158 ? 37.065 -5.484 -24.881 1.00 93.00 158 ASN A N 1
ATOM 1225 C CA . ASN A 1 158 ? 37.179 -6.730 -25.655 1.00 93.00 158 ASN A CA 1
ATOM 1226 C C . ASN A 1 158 ? 36.952 -6.507 -27.159 1.00 93.00 158 ASN A C 1
ATOM 1228 O O . ASN A 1 158 ? 37.489 -7.234 -28.000 1.00 93.00 158 ASN A O 1
ATOM 1232 N N . GLY A 1 159 ? 36.188 -5.468 -27.488 1.00 95.19 159 GLY A N 1
ATOM 1233 C CA . GLY A 1 159 ? 35.660 -5.195 -28.811 1.00 95.19 159 GLY A CA 1
ATOM 1234 C C . GLY A 1 159 ? 34.549 -6.160 -29.222 1.00 95.19 159 GLY A C 1
ATOM 1235 O O . GLY A 1 159 ? 34.364 -7.222 -28.629 1.00 95.19 159 GLY A O 1
ATOM 1236 N N . TYR A 1 160 ? 33.807 -5.786 -30.260 1.00 96.06 160 TYR A N 1
ATOM 1237 C CA . TYR A 1 160 ? 32.757 -6.626 -30.838 1.00 96.06 160 TYR A CA 1
ATOM 1238 C C . TYR A 1 160 ? 32.708 -6.505 -32.360 1.00 96.06 160 TYR A C 1
ATOM 1240 O O . TYR A 1 160 ? 33.178 -5.527 -32.943 1.00 96.06 160 TYR A O 1
ATOM 1248 N N . LYS A 1 161 ? 32.166 -7.522 -33.027 1.00 94.69 161 LYS A N 1
ATOM 1249 C CA . LYS A 1 161 ? 32.041 -7.587 -34.485 1.00 94.69 161 LYS A CA 1
ATOM 1250 C C . LYS A 1 161 ? 31.023 -6.544 -34.941 1.00 94.69 161 LYS A C 1
ATOM 1252 O O . LYS A 1 161 ? 29.830 -6.731 -34.754 1.00 94.69 161 LYS A O 1
ATOM 1257 N N . LEU A 1 162 ? 31.495 -5.455 -35.552 1.00 91.31 162 LEU A N 1
ATOM 1258 C CA . LEU A 1 162 ? 30.629 -4.400 -36.080 1.00 91.31 162 LEU A CA 1
ATOM 1259 C C . LEU A 1 162 ? 30.046 -4.787 -37.440 1.00 91.31 162 LEU A C 1
ATOM 1261 O O . LEU A 1 162 ? 28.868 -4.577 -37.692 1.00 91.31 162 LEU A O 1
ATOM 1265 N N . THR A 1 163 ? 30.885 -5.330 -38.321 1.00 88.38 163 THR A N 1
ATOM 1266 C CA . THR A 1 163 ? 30.501 -5.825 -39.648 1.00 88.38 163 THR A CA 1
ATOM 1267 C C . THR A 1 163 ? 31.516 -6.854 -40.124 1.00 88.38 163 THR A C 1
ATOM 1269 O O . THR A 1 163 ? 32.714 -6.726 -39.849 1.00 88.38 163 THR A O 1
ATOM 1272 N N . ALA A 1 164 ? 31.074 -7.858 -40.877 1.00 87.69 164 ALA A N 1
ATOM 1273 C CA . ALA A 1 164 ? 31.993 -8.705 -41.624 1.00 87.69 164 ALA A CA 1
ATOM 1274 C C . ALA A 1 164 ? 32.667 -7.898 -42.746 1.00 87.69 164 ALA A C 1
ATOM 1276 O O . ALA A 1 164 ? 32.069 -6.991 -43.326 1.00 87.69 164 ALA A O 1
ATOM 1277 N N . ALA A 1 165 ? 33.913 -8.234 -43.067 1.00 81.12 165 ALA A N 1
ATOM 1278 C CA . ALA A 1 165 ? 34.575 -7.733 -44.261 1.00 81.12 165 ALA A CA 1
ATOM 1279 C C . ALA A 1 165 ? 34.124 -8.550 -45.481 1.00 81.12 165 ALA A C 1
ATOM 1281 O O . ALA A 1 165 ? 33.940 -9.769 -45.404 1.00 81.12 165 ALA A O 1
ATOM 1282 N N . SER A 1 166 ? 33.966 -7.881 -46.625 1.00 75.19 166 SER A N 1
ATOM 1283 C CA . SER A 1 166 ? 33.706 -8.572 -47.890 1.00 75.19 166 SER A CA 1
ATOM 1284 C C . SER A 1 166 ? 34.857 -9.525 -48.218 1.00 75.19 166 SER A C 1
ATOM 1286 O O . SER A 1 166 ? 36.023 -9.171 -48.065 1.00 75.19 166 SER A O 1
ATOM 1288 N N . VAL A 1 167 ? 34.557 -10.712 -48.748 1.00 69.00 167 VAL A N 1
ATOM 1289 C CA . VAL A 1 167 ? 35.591 -11.646 -49.239 1.00 69.00 167 VAL A CA 1
ATOM 1290 C C . VAL A 1 167 ? 36.446 -10.994 -50.336 1.00 69.00 167 VAL A C 1
ATOM 1292 O O . VAL A 1 167 ? 37.634 -11.282 -50.467 1.00 69.00 167 VAL A O 1
ATOM 1295 N N . LEU A 1 168 ? 35.868 -10.050 -51.087 1.00 67.69 168 LEU A N 1
ATOM 1296 C CA . LEU A 1 168 ? 36.578 -9.280 -52.106 1.00 67.69 168 LEU A CA 1
ATOM 1297 C C . LEU A 1 168 ? 37.418 -8.137 -51.528 1.00 67.69 168 LEU A C 1
ATOM 1299 O O . LEU A 1 168 ? 38.259 -7.617 -52.246 1.00 67.69 168 LEU A O 1
ATOM 1303 N N . TYR A 1 169 ? 37.238 -7.757 -50.260 1.00 67.38 169 TYR A N 1
ATOM 1304 C CA . TYR A 1 169 ? 37.940 -6.634 -49.627 1.00 67.38 169 TYR A CA 1
ATOM 1305 C C . TYR A 1 169 ? 39.465 -6.786 -49.714 1.00 67.38 169 TYR A C 1
ATOM 1307 O O . TYR A 1 169 ? 40.165 -5.882 -50.165 1.00 67.38 169 TYR A O 1
ATOM 1315 N N . ILE A 1 170 ? 39.971 -7.972 -49.359 1.00 64.19 170 ILE A N 1
ATOM 1316 C CA . ILE A 1 170 ? 41.406 -8.295 -49.397 1.00 64.19 170 ILE A CA 1
ATOM 1317 C C . ILE A 1 170 ? 41.907 -8.374 -50.840 1.00 64.19 170 ILE A C 1
ATOM 1319 O O . ILE A 1 170 ? 42.990 -7.886 -51.153 1.00 64.19 170 ILE A O 1
ATOM 1323 N N . TYR A 1 171 ? 41.109 -8.957 -51.739 1.00 64.94 171 TYR A N 1
ATOM 1324 C CA . TYR A 1 171 ? 41.456 -9.033 -53.156 1.00 64.94 171 TYR A CA 1
ATOM 1325 C C . TYR A 1 171 ? 41.578 -7.632 -53.771 1.00 64.94 171 TYR A C 1
ATOM 1327 O O . TYR A 1 171 ? 42.547 -7.340 -54.463 1.00 64.94 171 TYR A O 1
ATOM 1335 N N . TRP A 1 172 ? 40.642 -6.738 -53.453 1.00 63.69 172 TRP A N 1
ATOM 1336 C CA . TRP A 1 172 ? 40.618 -5.368 -53.954 1.00 63.69 172 TRP A CA 1
ATOM 1337 C C . TRP A 1 172 ? 41.798 -4.542 -53.429 1.00 63.69 172 TRP A C 1
ATOM 1339 O O . TRP A 1 172 ? 42.463 -3.867 -54.212 1.00 63.69 172 TRP A O 1
ATOM 1349 N N . GLN A 1 173 ? 42.123 -4.661 -52.136 1.00 64.19 173 GLN A N 1
ATOM 1350 C CA . GLN A 1 173 ? 43.300 -4.020 -51.540 1.00 64.19 173 GLN A CA 1
ATOM 1351 C C . GLN A 1 173 ? 44.606 -4.492 -52.201 1.00 64.19 173 GLN A C 1
ATOM 1353 O O . GLN A 1 173 ? 45.463 -3.672 -52.532 1.00 64.19 173 GLN A O 1
ATOM 1358 N N . ASN A 1 174 ? 44.739 -5.802 -52.431 1.00 64.50 174 ASN A N 1
ATOM 1359 C CA . ASN A 1 174 ? 45.928 -6.395 -53.044 1.00 64.50 174 ASN A CA 1
ATOM 1360 C C . ASN A 1 174 ? 46.101 -6.012 -54.523 1.00 64.50 174 ASN A C 1
ATOM 1362 O O . ASN A 1 174 ? 47.231 -5.954 -55.002 1.00 64.50 174 ASN A O 1
ATOM 1366 N N . VAL A 1 175 ? 45.006 -5.762 -55.249 1.00 63.09 175 VAL A N 1
ATOM 1367 C CA . VAL A 1 175 ? 45.036 -5.436 -56.685 1.00 63.09 175 VAL A CA 1
ATOM 1368 C C . VAL A 1 175 ? 45.159 -3.931 -56.944 1.00 63.09 175 VAL A C 1
ATOM 1370 O O . VAL A 1 175 ? 45.856 -3.539 -57.878 1.00 63.09 175 VAL A O 1
ATOM 1373 N N . HIS A 1 176 ? 44.515 -3.079 -56.140 1.00 60.72 176 HIS A N 1
ATOM 1374 C CA . HIS A 1 176 ? 44.401 -1.642 -56.426 1.00 60.72 176 HIS A CA 1
ATOM 1375 C C . HIS A 1 176 ? 45.257 -0.736 -55.528 1.00 60.72 176 HIS A C 1
ATOM 1377 O O . HIS A 1 176 ? 45.367 0.454 -55.809 1.00 60.72 176 HIS A O 1
ATOM 1383 N N . GLY A 1 177 ? 45.903 -1.266 -54.481 1.00 54.78 177 GLY A N 1
ATOM 1384 C CA . GLY A 1 177 ? 46.857 -0.527 -53.637 1.00 54.78 177 GLY A CA 1
ATOM 1385 C C . GLY A 1 177 ? 46.241 0.547 -52.728 1.00 54.78 177 GLY A C 1
ATOM 1386 O O . GLY A 1 177 ? 46.863 0.946 -51.746 1.00 54.78 177 GLY A O 1
ATOM 1387 N N . THR A 1 178 ? 45.008 0.975 -52.998 1.00 54.03 178 THR A N 1
ATOM 1388 C CA . THR A 1 178 ? 44.185 1.811 -52.124 1.00 54.03 178 THR A CA 1
ATOM 1389 C C . THR A 1 178 ? 42.771 1.247 -52.059 1.00 54.03 178 THR A C 1
ATOM 1391 O O . THR A 1 178 ? 42.260 0.677 -53.019 1.00 54.03 178 THR A O 1
ATOM 1394 N N . LEU A 1 179 ? 42.142 1.386 -50.897 1.00 54.09 179 LEU A N 1
ATOM 1395 C CA . LEU A 1 179 ? 40.711 1.173 -50.732 1.00 54.09 179 LEU A CA 1
ATOM 1396 C C . LEU A 1 179 ? 40.050 2.539 -50.863 1.00 54.09 179 LEU A C 1
ATOM 1398 O O . LEU A 1 179 ? 40.534 3.500 -50.264 1.00 54.09 179 LEU A O 1
ATOM 1402 N N . ASP A 1 180 ? 38.920 2.623 -51.559 1.00 51.31 180 ASP A N 1
ATOM 1403 C CA . ASP A 1 180 ? 38.040 3.796 -51.521 1.00 51.31 180 ASP A CA 1
ATOM 1404 C C . ASP A 1 180 ? 37.278 3.833 -50.172 1.00 51.31 180 ASP A C 1
ATOM 1406 O O . ASP A 1 180 ? 36.056 3.846 -50.114 1.00 51.31 180 ASP A O 1
ATOM 1410 N N . GLY A 1 181 ? 38.034 3.726 -49.069 1.00 51.06 181 GLY A N 1
ATOM 1411 C CA . GLY A 1 181 ? 37.757 4.065 -47.667 1.00 51.06 181 GLY A CA 1
ATOM 1412 C C . GLY A 1 181 ? 36.513 3.533 -46.949 1.00 51.06 181 GLY A C 1
ATOM 1413 O O . GLY A 1 181 ? 36.443 3.679 -45.731 1.00 51.06 181 GLY A O 1
ATOM 1414 N N . LYS A 1 182 ? 35.523 2.956 -47.631 1.00 55.06 182 LYS A N 1
ATOM 1415 C CA . LYS A 1 182 ? 34.200 2.691 -47.056 1.00 55.06 182 LYS A CA 1
ATOM 1416 C C . LYS A 1 182 ? 33.939 1.184 -46.998 1.00 55.06 182 LYS A C 1
ATOM 1418 O O . LYS A 1 182 ? 33.788 0.563 -48.051 1.00 55.06 182 LYS A O 1
ATOM 1423 N N . PRO A 1 183 ? 33.914 0.566 -45.802 1.00 59.09 183 PRO A N 1
ATOM 1424 C CA . PRO A 1 183 ? 33.561 -0.840 -45.677 1.00 59.09 183 PRO A CA 1
ATOM 1425 C C . PRO A 1 183 ? 32.124 -1.037 -46.148 1.00 59.09 183 PRO A C 1
ATOM 1427 O O . PRO A 1 183 ? 31.234 -0.275 -45.773 1.00 59.09 183 PRO A O 1
ATOM 1430 N N . ILE A 1 184 ? 31.908 -2.064 -46.969 1.00 62.66 184 ILE A N 1
ATOM 1431 C CA . ILE A 1 184 ? 30.556 -2.513 -47.287 1.00 62.66 184 ILE A CA 1
ATOM 1432 C C . ILE A 1 184 ? 30.041 -3.245 -46.043 1.00 62.66 184 ILE A C 1
ATOM 1434 O O . ILE A 1 184 ? 30.663 -4.228 -45.629 1.00 62.66 184 ILE A O 1
ATOM 1438 N N . PRO A 1 185 ? 28.950 -2.774 -45.439 1.00 71.00 185 PRO A N 1
ATOM 1439 C CA . PRO A 1 185 ? 28.379 -3.362 -44.243 1.00 71.00 185 PRO A CA 1
ATOM 1440 C C . PRO A 1 185 ? 27.739 -4.709 -44.584 1.00 71.00 185 PRO A C 1
ATOM 1442 O O . PRO A 1 185 ? 26.896 -4.825 -45.469 1.00 71.00 185 PRO A O 1
ATOM 1445 N N . ILE A 1 186 ? 28.178 -5.746 -43.883 1.00 81.56 186 ILE A N 1
ATOM 1446 C CA . ILE A 1 186 ? 27.697 -7.120 -43.975 1.00 81.56 186 ILE A CA 1
ATOM 1447 C C . ILE A 1 186 ? 27.398 -7.563 -42.544 1.00 81.56 186 ILE A C 1
ATOM 1449 O O . ILE A 1 186 ? 28.307 -7.904 -41.780 1.00 81.56 186 ILE A O 1
ATOM 1453 N N . LEU A 1 187 ? 26.116 -7.533 -42.187 1.00 86.69 187 LEU A N 1
ATOM 1454 C CA . LEU A 1 187 ? 25.618 -7.939 -40.877 1.00 86.69 187 LEU A CA 1
ATOM 1455 C C . LEU A 1 187 ? 25.218 -9.415 -40.954 1.00 86.69 187 LEU A C 1
ATOM 1457 O O . LEU A 1 187 ? 24.156 -9.762 -41.461 1.00 86.69 187 LEU A O 1
ATOM 1461 N N . ASP A 1 188 ? 26.132 -10.300 -40.555 1.00 88.75 188 ASP A N 1
ATOM 1462 C CA . ASP A 1 188 ? 25.866 -11.737 -40.479 1.00 88.75 188 ASP A CA 1
ATOM 1463 C C . ASP A 1 188 ? 25.402 -12.155 -39.073 1.00 88.75 188 ASP A C 1
ATOM 1465 O O . ASP A 1 188 ? 25.364 -11.358 -38.137 1.00 88.75 188 ASP A O 1
ATOM 1469 N N . GLU A 1 189 ? 25.063 -13.432 -38.905 1.00 89.44 189 GLU A N 1
ATOM 1470 C CA . GLU A 1 189 ? 24.583 -13.970 -37.627 1.00 89.44 189 GLU A CA 1
ATOM 1471 C C . GLU A 1 189 ? 25.580 -13.839 -36.465 1.00 89.44 189 GLU A C 1
ATOM 1473 O O . GLU A 1 189 ? 25.170 -13.854 -35.306 1.00 89.44 189 GLU A O 1
ATOM 1478 N N . HIS A 1 190 ? 26.877 -13.701 -36.750 1.00 92.31 190 HIS A N 1
ATOM 1479 C CA . HIS A 1 190 ? 27.909 -13.520 -35.733 1.00 92.31 190 HIS A CA 1
ATOM 1480 C C . HIS A 1 190 ? 28.020 -12.055 -35.304 1.00 92.31 190 HIS A C 1
ATOM 1482 O O . HIS A 1 190 ? 28.274 -11.785 -34.133 1.00 92.31 190 HIS A O 1
ATOM 1488 N N . VAL A 1 191 ? 27.810 -11.114 -36.229 1.00 93.06 191 VAL A N 1
ATOM 1489 C CA . VAL A 1 191 ? 27.619 -9.691 -35.908 1.00 93.06 191 VAL A CA 1
ATOM 1490 C C . VAL A 1 191 ? 26.372 -9.519 -35.042 1.00 93.06 191 VAL A C 1
ATOM 1492 O O . VAL A 1 191 ? 26.449 -8.909 -33.977 1.00 93.06 191 VAL A O 1
ATOM 1495 N N . TYR A 1 192 ? 25.246 -10.118 -35.442 1.00 93.75 192 TYR A N 1
ATOM 1496 C CA . TYR A 1 192 ? 24.007 -10.025 -34.668 1.00 93.75 192 TYR A CA 1
ATOM 1497 C C . TYR A 1 192 ? 24.090 -10.695 -33.296 1.00 93.75 192 TYR A C 1
ATOM 1499 O O . TYR A 1 192 ? 23.447 -10.215 -32.365 1.00 93.75 192 TYR A O 1
ATOM 1507 N N . ASP A 1 193 ? 24.895 -11.751 -33.138 1.00 93.62 193 ASP A N 1
ATOM 1508 C CA . ASP A 1 193 ? 25.135 -12.345 -31.820 1.00 93.62 193 ASP A CA 1
ATOM 1509 C C . ASP A 1 193 ? 25.771 -11.332 -30.863 1.00 93.62 193 ASP A C 1
ATOM 1511 O O . ASP A 1 193 ? 25.239 -11.071 -29.785 1.00 93.62 193 ASP A O 1
ATOM 1515 N N . ASP A 1 194 ? 26.853 -10.681 -31.297 1.00 95.50 194 ASP A N 1
ATOM 1516 C CA . ASP A 1 194 ? 27.528 -9.649 -30.509 1.00 95.50 194 ASP A CA 1
ATOM 1517 C C . ASP A 1 194 ? 26.597 -8.464 -30.217 1.00 95.50 194 ASP A C 1
ATOM 1519 O O . ASP A 1 194 ? 26.532 -7.996 -29.079 1.00 95.50 194 ASP A O 1
ATOM 1523 N N . TYR A 1 195 ? 25.837 -8.007 -31.215 1.00 95.69 195 TYR A N 1
ATOM 1524 C CA . TYR A 1 195 ? 24.871 -6.921 -31.045 1.00 95.69 195 TYR A CA 1
ATOM 1525 C C . TYR A 1 195 ? 23.829 -7.278 -29.985 1.00 95.69 195 TYR A C 1
ATOM 1527 O O . TYR A 1 195 ? 23.582 -6.491 -29.072 1.00 95.69 195 TYR A O 1
ATOM 1535 N N . ALA A 1 196 ? 23.261 -8.484 -30.059 1.00 95.31 196 ALA A N 1
ATOM 1536 C CA . ALA A 1 196 ? 22.264 -8.952 -29.107 1.00 95.31 196 ALA A CA 1
ATOM 1537 C C . ALA A 1 196 ? 22.818 -8.982 -27.674 1.00 95.31 196 ALA A C 1
ATOM 1539 O O . ALA A 1 196 ? 22.107 -8.589 -26.749 1.00 95.31 196 ALA A O 1
ATOM 1540 N N . THR A 1 197 ? 24.090 -9.357 -27.474 1.00 94.69 197 THR A N 1
ATOM 1541 C CA . THR A 1 197 ? 24.694 -9.351 -26.128 1.00 94.69 197 THR A CA 1
ATOM 1542 C C . THR A 1 197 ? 24.802 -7.965 -25.489 1.00 94.69 197 THR A C 1
ATOM 1544 O O . THR A 1 197 ? 24.847 -7.881 -24.263 1.00 94.69 197 THR A O 1
ATOM 1547 N N . LEU A 1 198 ? 24.815 -6.896 -26.291 1.00 96.06 198 LEU A N 1
ATOM 1548 C CA . LEU A 1 198 ? 24.956 -5.510 -25.833 1.00 96.06 198 LEU A CA 1
ATOM 1549 C C . LEU A 1 198 ? 23.610 -4.769 -25.790 1.00 96.06 198 LEU A C 1
ATOM 1551 O O . LEU A 1 198 ? 23.352 -3.998 -24.864 1.00 96.06 198 LEU A O 1
ATOM 1555 N N . LEU A 1 199 ? 22.734 -5.028 -26.765 1.00 96.81 199 LEU A N 1
ATOM 1556 C CA . LEU A 1 199 ? 21.453 -4.337 -26.924 1.00 96.81 199 LEU A CA 1
ATOM 1557 C C . LEU A 1 199 ? 20.348 -4.937 -26.047 1.00 96.81 199 LEU A C 1
ATOM 1559 O O . LEU A 1 199 ? 19.597 -4.178 -25.437 1.00 96.81 199 LEU A O 1
ATOM 1563 N N . LEU A 1 200 ? 20.274 -6.268 -25.889 1.00 96.06 200 LEU A N 1
ATOM 1564 C CA . LEU A 1 200 ? 19.237 -6.905 -25.059 1.00 96.06 200 LEU A CA 1
ATOM 1565 C C . LEU A 1 200 ? 19.283 -6.485 -23.578 1.00 96.06 200 LEU A C 1
ATOM 1567 O O . LEU A 1 200 ? 18.223 -6.166 -23.036 1.00 96.06 200 LEU A O 1
ATOM 1571 N N . PRO A 1 201 ? 20.454 -6.426 -22.904 1.00 96.50 201 PRO A N 1
ATOM 1572 C CA . PRO A 1 201 ? 20.513 -5.945 -21.525 1.00 96.50 201 PRO A CA 1
ATOM 1573 C C . PRO A 1 201 ? 19.978 -4.519 -21.369 1.00 96.50 201 PRO A C 1
ATOM 1575 O O . PRO A 1 201 ? 19.317 -4.216 -20.376 1.00 96.50 201 PRO A O 1
ATOM 1578 N N . ARG A 1 202 ? 20.248 -3.640 -22.343 1.00 96.75 202 ARG A N 1
ATOM 1579 C CA . ARG A 1 202 ? 19.786 -2.246 -22.333 1.00 96.75 202 ARG A CA 1
ATOM 1580 C C . ARG A 1 202 ? 18.306 -2.132 -22.655 1.00 96.75 202 ARG A C 1
ATOM 1582 O O . ARG A 1 202 ? 17.616 -1.416 -21.940 1.00 96.75 202 ARG A O 1
ATOM 1589 N N . ALA A 1 203 ? 17.810 -2.874 -23.645 1.00 95.94 203 ALA A N 1
ATOM 1590 C CA . ALA A 1 203 ? 16.383 -2.956 -23.939 1.00 95.94 203 ALA A CA 1
ATOM 1591 C C . ALA A 1 203 ? 15.602 -3.350 -22.676 1.00 95.94 203 ALA A C 1
ATOM 1593 O O . ALA A 1 203 ? 14.717 -2.614 -22.244 1.00 95.94 203 ALA A O 1
ATOM 1594 N N . ALA A 1 204 ? 16.015 -4.437 -22.014 1.00 95.81 204 ALA A N 1
ATOM 1595 C CA . ALA A 1 204 ? 15.393 -4.913 -20.782 1.00 95.81 204 ALA A CA 1
ATOM 1596 C C . ALA A 1 204 ? 15.511 -3.905 -19.624 1.00 95.81 204 ALA A C 1
ATOM 1598 O O . ALA A 1 204 ? 14.531 -3.641 -18.925 1.00 95.81 204 ALA A O 1
ATOM 1599 N N . GLY A 1 205 ? 16.694 -3.320 -19.415 1.00 96.81 205 GLY A N 1
ATOM 1600 C CA . GLY A 1 205 ? 16.924 -2.370 -18.327 1.00 96.81 205 GLY A CA 1
ATOM 1601 C C . GLY A 1 205 ? 16.181 -1.044 -18.508 1.00 96.81 205 GLY A C 1
ATOM 1602 O O . GLY A 1 205 ? 15.582 -0.553 -17.557 1.00 96.81 205 GLY A O 1
ATOM 1603 N N . TYR A 1 206 ? 16.147 -0.481 -19.716 1.00 97.12 206 TYR A N 1
ATOM 1604 C CA . TYR A 1 206 ? 15.444 0.776 -20.006 1.00 97.12 206 TYR A CA 1
ATOM 1605 C C . TYR A 1 206 ? 13.928 0.588 -19.975 1.00 97.12 206 TYR A C 1
ATOM 1607 O O . TYR A 1 206 ? 13.209 1.431 -19.436 1.00 97.12 206 TYR A O 1
ATOM 1615 N N . ALA A 1 207 ? 13.439 -0.542 -20.491 1.00 95.56 207 ALA A N 1
ATOM 1616 C CA . ALA A 1 207 ? 12.057 -0.968 -20.339 1.00 95.56 207 ALA A CA 1
ATOM 1617 C C . ALA A 1 207 ? 11.671 -1.031 -18.851 1.00 95.56 207 ALA A C 1
ATOM 1619 O O . ALA A 1 207 ? 10.699 -0.400 -18.429 1.00 95.56 207 ALA A O 1
ATOM 1620 N N . ALA A 1 208 ? 12.465 -1.714 -18.024 1.00 95.00 208 ALA A N 1
ATOM 1621 C CA . ALA A 1 208 ? 12.236 -1.747 -16.584 1.00 95.00 208 ALA A CA 1
ATOM 1622 C C . ALA A 1 208 ? 12.245 -0.335 -15.971 1.00 95.00 208 ALA A C 1
ATOM 1624 O O . ALA A 1 208 ? 11.330 -0.004 -15.217 1.00 95.00 208 ALA A O 1
ATOM 1625 N N . THR A 1 209 ? 13.195 0.536 -16.335 1.00 94.75 209 THR A N 1
ATOM 1626 C CA . THR A 1 209 ? 13.221 1.935 -15.873 1.00 94.75 209 THR A CA 1
ATOM 1627 C C . THR A 1 209 ? 11.932 2.690 -16.229 1.00 94.75 209 THR A C 1
ATOM 1629 O O . THR A 1 209 ? 11.430 3.449 -15.400 1.00 94.75 209 THR A O 1
ATOM 1632 N N . ALA A 1 210 ? 11.335 2.452 -17.403 1.00 93.50 210 ALA A N 1
ATOM 1633 C CA . ALA A 1 210 ? 10.042 3.037 -17.764 1.00 93.50 210 ALA A CA 1
ATOM 1634 C C . ALA A 1 210 ? 8.903 2.566 -16.838 1.00 93.50 210 ALA A C 1
ATOM 1636 O O . ALA A 1 210 ? 8.069 3.376 -16.437 1.00 93.50 210 ALA A O 1
ATOM 1637 N N . LEU A 1 211 ? 8.878 1.286 -16.443 1.00 92.69 211 LEU A N 1
ATOM 1638 C CA . LEU A 1 211 ? 7.921 0.791 -15.441 1.00 92.69 211 LEU A CA 1
ATOM 1639 C C . LEU A 1 211 ? 8.157 1.446 -14.080 1.00 92.69 211 LEU A C 1
ATOM 1641 O O . LEU A 1 211 ? 7.212 1.925 -13.454 1.00 92.69 211 LEU A O 1
ATOM 1645 N N . HIS A 1 212 ? 9.417 1.510 -13.643 1.00 91.62 212 HIS A N 1
ATOM 1646 C CA . HIS A 1 212 ? 9.781 2.185 -12.402 1.00 91.62 212 HIS A CA 1
ATOM 1647 C C . HIS A 1 212 ? 9.312 3.639 -12.403 1.00 91.62 212 HIS A C 1
ATOM 1649 O O . HIS A 1 212 ? 8.793 4.087 -11.390 1.00 91.62 212 HIS A O 1
ATOM 1655 N N . TYR A 1 213 ? 9.415 4.347 -13.531 1.00 91.44 213 TYR A N 1
ATOM 1656 C CA . TYR A 1 213 ? 8.928 5.717 -13.665 1.00 91.44 213 TYR A CA 1
ATOM 1657 C C . TYR A 1 213 ? 7.431 5.828 -13.370 1.00 91.44 213 TYR A C 1
ATOM 1659 O O . TYR A 1 213 ? 7.059 6.563 -12.460 1.00 91.44 213 TYR A O 1
ATOM 1667 N N . PHE A 1 214 ? 6.575 5.062 -14.051 1.00 89.31 214 PHE A N 1
ATOM 1668 C CA . PHE A 1 214 ? 5.121 5.169 -13.866 1.00 89.31 214 PHE A CA 1
ATOM 1669 C C . PHE A 1 214 ? 4.628 4.729 -12.479 1.00 89.31 214 PHE A C 1
ATOM 1671 O O . PHE A 1 214 ? 3.604 5.224 -12.018 1.00 89.31 214 PHE A O 1
ATOM 1678 N N . PHE A 1 215 ? 5.349 3.832 -11.800 1.00 91.50 215 PHE A N 1
ATOM 1679 C CA . PHE A 1 215 ? 4.946 3.289 -10.495 1.00 91.50 215 PHE A CA 1
ATOM 1680 C C . PHE A 1 215 ? 5.789 3.799 -9.315 1.00 91.50 215 PHE A C 1
ATOM 1682 O O . PHE A 1 215 ? 5.745 3.223 -8.226 1.00 91.50 215 PHE A O 1
ATOM 1689 N N . ARG A 1 216 ? 6.570 4.874 -9.495 1.00 93.69 216 ARG A N 1
ATOM 1690 C CA . ARG A 1 216 ? 7.456 5.399 -8.437 1.00 93.69 216 ARG A CA 1
ATOM 1691 C C . ARG A 1 216 ? 6.726 6.087 -7.290 1.00 93.69 216 ARG A C 1
ATOM 1693 O O . ARG A 1 216 ? 7.288 6.186 -6.204 1.00 93.69 216 ARG A O 1
ATOM 1700 N N . GLY A 1 217 ? 5.520 6.595 -7.528 1.00 95.62 217 GLY A N 1
ATOM 1701 C CA . GLY A 1 217 ? 4.760 7.326 -6.524 1.00 95.62 217 GLY A CA 1
ATOM 1702 C C . GLY A 1 217 ? 4.325 6.411 -5.384 1.00 95.62 217 GLY A C 1
ATOM 1703 O O . GLY A 1 217 ? 3.474 5.541 -5.567 1.00 95.62 217 GLY A O 1
ATOM 1704 N N . GLN A 1 218 ? 4.886 6.624 -4.197 1.00 97.25 218 GLN A N 1
ATOM 1705 C CA . GLN A 1 218 ? 4.649 5.770 -3.034 1.00 97.25 218 GLN A CA 1
ATOM 1706 C C . GLN A 1 218 ? 4.210 6.597 -1.833 1.00 97.25 218 GLN A C 1
ATOM 1708 O O . GLN A 1 218 ? 4.829 7.610 -1.503 1.00 97.25 218 GLN A O 1
ATOM 1713 N N . LEU A 1 219 ? 3.160 6.138 -1.152 1.00 98.44 219 LEU A N 1
ATOM 1714 C CA . LEU A 1 219 ? 2.702 6.711 0.109 1.00 98.44 219 LEU A CA 1
ATOM 1715 C C . LEU A 1 219 ? 2.804 5.673 1.227 1.00 98.44 219 LEU A C 1
ATOM 1717 O O . LEU A 1 219 ? 2.383 4.527 1.082 1.00 98.44 219 LEU A O 1
ATOM 1721 N N . GLU A 1 220 ? 3.306 6.100 2.377 1.00 97.94 220 GLU A N 1
ATOM 1722 C CA . GLU A 1 220 ? 3.177 5.358 3.625 1.00 97.94 220 GLU A CA 1
ATOM 1723 C C . GLU A 1 220 ? 1.865 5.721 4.307 1.00 97.94 220 GLU A C 1
ATOM 1725 O O . GLU A 1 220 ? 1.561 6.903 4.477 1.00 97.94 220 GLU A O 1
ATOM 1730 N N . LEU A 1 221 ? 1.128 4.703 4.754 1.00 97.38 221 LEU A N 1
ATOM 1731 C CA . LEU A 1 221 ? -0.109 4.861 5.507 1.00 97.38 221 LEU A CA 1
ATOM 1732 C C . LEU A 1 221 ? 0.047 4.366 6.947 1.00 97.38 221 LEU A C 1
ATOM 1734 O O . LEU A 1 221 ? 0.547 3.267 7.197 1.00 97.38 221 LEU A O 1
ATOM 1738 N N . SER A 1 222 ? -0.416 5.168 7.905 1.00 94.69 222 SER A N 1
ATOM 1739 C CA . SER A 1 222 ? -0.300 4.870 9.338 1.00 94.69 222 SER A CA 1
ATOM 1740 C C . SER A 1 222 ? -1.507 5.350 10.148 1.00 94.69 222 SER A C 1
ATOM 1742 O O . SER A 1 222 ? -2.345 6.121 9.670 1.00 94.69 222 SER A O 1
ATOM 1744 N N . LEU A 1 223 ? -1.617 4.860 11.387 1.00 93.31 223 LEU A N 1
ATOM 1745 C CA . LEU A 1 223 ? -2.684 5.254 12.306 1.00 93.31 223 LEU A CA 1
ATOM 1746 C C . LEU A 1 223 ? -2.648 6.752 12.654 1.00 93.31 223 LEU A C 1
ATOM 1748 O O . LEU A 1 223 ? -1.582 7.310 12.938 1.00 93.31 223 LEU A O 1
ATOM 1752 N N . PRO A 1 224 ? -3.822 7.394 12.771 1.00 93.31 224 PRO A N 1
ATOM 1753 C CA . PRO A 1 224 ? -3.967 8.678 13.447 1.00 93.31 224 PRO A CA 1
ATOM 1754 C C . PRO A 1 224 ? -3.463 8.659 14.895 1.00 93.31 224 PRO A C 1
ATOM 1756 O O . PRO A 1 224 ? -3.413 7.619 15.555 1.00 93.31 224 PRO A O 1
ATOM 1759 N N . ALA A 1 225 ? -3.203 9.845 15.458 1.00 91.00 225 ALA A N 1
ATOM 1760 C CA . ALA A 1 225 ? -2.805 9.990 16.868 1.00 91.00 225 ALA A CA 1
ATOM 1761 C C . ALA A 1 225 ? -3.884 9.506 17.864 1.00 91.00 225 ALA A C 1
ATOM 1763 O O . ALA A 1 225 ? -3.603 9.316 19.042 1.00 91.00 225 ALA A O 1
ATOM 1764 N N . ARG A 1 226 ? -5.112 9.283 17.380 1.00 89.75 226 ARG A N 1
ATOM 1765 C CA . ARG A 1 226 ? -6.245 8.719 18.128 1.00 89.75 226 ARG A CA 1
ATOM 1766 C C . ARG A 1 226 ? -6.240 7.181 18.202 1.00 89.75 226 ARG A C 1
ATOM 1768 O O . ARG A 1 226 ? -7.138 6.606 18.807 1.00 89.75 226 ARG A O 1
ATOM 1775 N N . GLY A 1 227 ? -5.279 6.502 17.564 1.00 91.62 227 GLY A N 1
ATOM 1776 C CA . GLY A 1 227 ? -5.111 5.042 17.656 1.00 91.62 227 GLY A CA 1
ATOM 1777 C C . GLY A 1 227 ? -6.161 4.215 16.908 1.00 91.62 227 GLY A C 1
ATOM 1778 O O . GLY A 1 227 ? -6.274 3.016 17.136 1.00 91.62 227 GLY A O 1
ATOM 1779 N N . ARG A 1 228 ? -6.946 4.839 16.029 1.00 94.06 228 ARG A N 1
ATOM 1780 C CA . ARG A 1 228 ? -7.961 4.185 15.193 1.00 94.06 228 ARG A CA 1
ATOM 1781 C C . ARG A 1 228 ? -8.171 4.978 13.907 1.00 94.06 228 ARG A C 1
ATOM 1783 O O . ARG A 1 228 ? -7.994 6.197 13.917 1.00 94.06 228 ARG A O 1
ATOM 1790 N N . TYR A 1 229 ? -8.581 4.294 12.847 1.00 96.62 229 TYR A N 1
ATOM 1791 C CA . TYR A 1 229 ? -9.004 4.897 11.584 1.00 96.62 229 TYR A CA 1
ATOM 1792 C C . TYR A 1 229 ? -10.450 5.393 11.639 1.00 96.62 229 TYR A C 1
ATOM 1794 O O . TYR A 1 229 ? -10.758 6.441 11.079 1.00 96.62 229 TYR A O 1
ATOM 1802 N N . ALA A 1 230 ? -11.325 4.653 12.323 1.00 96.94 230 ALA A N 1
ATOM 1803 C CA . ALA A 1 230 ? -12.748 4.962 12.422 1.00 96.94 230 ALA A CA 1
ATOM 1804 C C . ALA A 1 230 ? -13.363 4.393 13.709 1.00 96.94 230 ALA A C 1
ATOM 1806 O O . ALA A 1 230 ? -12.794 3.492 14.335 1.00 96.94 230 ALA A O 1
ATOM 1807 N N . ILE A 1 231 ? -14.531 4.913 14.089 1.00 96.38 231 ILE A N 1
ATOM 1808 C CA . ILE A 1 231 ? -15.370 4.426 15.190 1.00 96.38 231 ILE A CA 1
ATOM 1809 C C . ILE A 1 231 ? -16.843 4.458 14.760 1.00 96.38 231 ILE A C 1
ATOM 1811 O O . ILE A 1 231 ? -17.238 5.361 14.028 1.00 96.38 231 ILE A O 1
ATOM 1815 N N . ALA A 1 232 ? -17.642 3.478 15.179 1.00 96.31 232 ALA A N 1
ATOM 1816 C CA . ALA A 1 232 ? -19.061 3.384 14.835 1.00 96.31 232 ALA A CA 1
ATOM 1817 C C . ALA A 1 232 ? -19.890 2.784 15.979 1.00 96.31 232 ALA A C 1
ATOM 1819 O O . ALA A 1 232 ? -19.406 1.937 16.736 1.00 96.31 232 ALA A O 1
ATOM 1820 N N . ALA A 1 233 ? -21.147 3.216 16.091 1.00 93.69 233 ALA A N 1
ATOM 1821 C CA . ALA A 1 233 ? -22.121 2.622 17.003 1.00 93.69 233 ALA A CA 1
ATOM 1822 C C . ALA A 1 233 ? -22.776 1.393 16.341 1.00 93.69 233 ALA A C 1
ATOM 1824 O O . ALA A 1 233 ? -22.824 1.321 15.112 1.00 93.69 233 ALA A O 1
ATOM 1825 N N . PRO A 1 234 ? -23.300 0.421 17.107 1.00 90.88 234 PRO A N 1
ATOM 1826 C CA . PRO A 1 234 ? -23.932 -0.772 16.537 1.00 90.88 234 PRO A CA 1
ATOM 1827 C C . PRO A 1 234 ? -25.126 -0.472 15.617 1.00 90.88 234 PRO A C 1
ATOM 1829 O O . PRO A 1 234 ? -25.386 -1.218 14.677 1.00 90.88 234 PRO A O 1
ATOM 1832 N N . ASP A 1 235 ? -25.836 0.624 15.871 1.00 89.94 235 ASP A N 1
ATOM 1833 C CA . ASP A 1 235 ? -27.031 1.078 15.159 1.00 89.94 235 ASP A CA 1
ATOM 1834 C C . ASP A 1 235 ? -26.743 2.129 14.069 1.00 89.94 235 ASP A C 1
ATOM 1836 O O . ASP A 1 235 ? -27.660 2.555 13.369 1.00 89.94 235 ASP A O 1
ATOM 1840 N N . SER A 1 236 ? -25.477 2.516 13.847 1.00 90.12 236 SER A N 1
ATOM 1841 C CA . SER A 1 236 ? -25.115 3.536 12.846 1.00 90.12 236 SER A CA 1
ATOM 1842 C C . SER A 1 236 ? -25.177 3.043 11.394 1.00 90.12 236 SER A C 1
ATOM 1844 O O . SER A 1 236 ? -25.017 3.840 10.464 1.00 90.12 236 SER A O 1
ATOM 1846 N N . GLY A 1 237 ? -25.343 1.733 11.185 1.00 89.00 237 GLY A N 1
ATOM 1847 C CA . GLY A 1 237 ? -25.280 1.075 9.877 1.00 89.00 237 GLY A CA 1
ATOM 1848 C C . GLY A 1 237 ? -23.862 0.897 9.313 1.00 89.00 237 GLY A C 1
ATOM 1849 O O . GLY A 1 237 ? -23.711 0.304 8.248 1.00 89.00 237 GLY A O 1
ATOM 1850 N N . GLY A 1 238 ? -22.820 1.374 10.007 1.00 96.12 238 GLY A N 1
ATOM 1851 C CA . GLY A 1 238 ? -21.427 1.279 9.563 1.00 96.12 238 GLY A CA 1
ATOM 1852 C C . GLY A 1 238 ? -20.574 2.497 9.918 1.00 96.12 238 GLY A C 1
ATOM 1853 O O . GLY A 1 238 ? -21.019 3.405 10.626 1.00 96.12 238 GLY A O 1
ATOM 1854 N N . PHE A 1 239 ? -19.348 2.517 9.400 1.00 97.81 239 PHE A N 1
ATOM 1855 C CA . PHE A 1 239 ? -18.413 3.635 9.523 1.00 97.81 239 PHE A CA 1
ATOM 1856 C C . PHE A 1 239 ? -18.633 4.626 8.381 1.00 97.81 239 PHE A C 1
ATOM 1858 O O . PHE A 1 239 ? -18.514 4.260 7.212 1.00 97.81 239 PHE A O 1
ATOM 1865 N N . ASP A 1 240 ? -18.939 5.873 8.718 1.00 96.75 240 ASP A N 1
ATOM 1866 C CA . ASP A 1 240 ? -19.175 6.968 7.768 1.00 96.75 240 ASP A CA 1
ATOM 1867 C C . ASP A 1 240 ? -17.995 7.943 7.659 1.00 96.75 240 ASP A C 1
ATOM 1869 O O . ASP A 1 240 ? -18.003 8.836 6.817 1.00 96.75 240 ASP A O 1
ATOM 1873 N N . ASN A 1 241 ? -16.960 7.763 8.479 1.00 96.62 241 ASN A N 1
ATOM 1874 C CA . ASN A 1 241 ? -15.770 8.598 8.483 1.00 96.62 241 ASN A CA 1
ATOM 1875 C C . ASN A 1 241 ? -14.511 7.743 8.634 1.00 96.62 241 ASN A C 1
ATOM 1877 O O . ASN A 1 241 ? -14.479 6.811 9.439 1.00 96.62 241 ASN A O 1
ATOM 1881 N N . ILE A 1 242 ? -13.458 8.104 7.900 1.00 97.69 242 ILE A N 1
ATOM 1882 C CA . ILE A 1 242 ? -12.108 7.554 8.062 1.00 97.69 242 ILE A CA 1
ATOM 1883 C C . ILE A 1 242 ? -11.115 8.696 8.234 1.00 97.69 242 ILE A C 1
ATOM 1885 O O . ILE A 1 242 ? -11.129 9.677 7.494 1.00 97.69 242 ILE A O 1
ATOM 1889 N N . ARG A 1 243 ? -10.199 8.529 9.187 1.00 97.75 243 ARG A N 1
ATOM 1890 C CA . ARG A 1 243 ? -8.990 9.340 9.321 1.00 97.75 243 ARG A CA 1
ATOM 1891 C C . ARG A 1 243 ? -7.773 8.450 9.159 1.00 97.75 243 ARG A C 1
ATOM 1893 O O . ARG A 1 243 ? -7.716 7.378 9.751 1.00 97.75 243 ARG A O 1
ATOM 1900 N N . ILE A 1 244 ? -6.782 8.891 8.401 1.00 97.62 244 ILE A N 1
ATOM 1901 C CA . ILE A 1 244 ? -5.559 8.120 8.148 1.00 97.62 244 ILE A CA 1
ATOM 1902 C C . ILE A 1 244 ? -4.380 9.065 8.003 1.00 97.62 244 ILE A C 1
ATOM 1904 O O . ILE A 1 244 ? -4.529 10.161 7.472 1.00 97.62 244 ILE A O 1
ATOM 1908 N N . LYS A 1 245 ? -3.204 8.663 8.486 1.00 97.62 245 LYS A N 1
ATOM 1909 C CA . LYS A 1 245 ? -1.990 9.431 8.237 1.00 97.62 245 LYS A CA 1
ATOM 1910 C C . LYS A 1 245 ? -1.318 8.972 6.956 1.00 97.62 245 LYS A C 1
ATOM 1912 O O . LYS A 1 245 ? -1.131 7.770 6.783 1.00 97.62 245 LYS A O 1
ATOM 1917 N N . ALA A 1 246 ? -0.918 9.923 6.120 1.00 98.44 246 ALA A N 1
ATOM 1918 C CA . ALA A 1 246 ? -0.162 9.677 4.899 1.00 98.44 246 ALA A CA 1
ATOM 1919 C C . ALA A 1 246 ? 1.169 10.434 4.915 1.00 98.44 246 ALA A C 1
ATOM 1921 O O . ALA A 1 246 ? 1.228 11.588 5.347 1.00 98.44 246 ALA A O 1
ATOM 1922 N N . ARG A 1 247 ? 2.232 9.789 4.429 1.00 98.38 247 ARG A N 1
ATOM 1923 C CA . ARG A 1 247 ? 3.549 10.396 4.200 1.00 98.38 247 ARG A CA 1
ATOM 1924 C C . ARG A 1 247 ? 4.056 10.020 2.817 1.00 98.38 247 ARG A C 1
ATOM 1926 O O . ARG A 1 247 ? 3.947 8.868 2.407 1.00 98.38 247 ARG A O 1
ATOM 1933 N N . ASN A 1 248 ? 4.626 10.986 2.114 1.00 98.25 248 ASN A N 1
ATOM 1934 C CA . ASN A 1 248 ? 5.220 10.767 0.806 1.00 98.25 248 ASN A CA 1
ATOM 1935 C C . ASN A 1 248 ? 6.557 10.020 0.932 1.00 98.25 248 ASN A C 1
ATOM 1937 O O . ASN A 1 248 ? 7.475 10.499 1.598 1.00 98.25 248 ASN A O 1
ATOM 1941 N N . LEU A 1 249 ? 6.656 8.866 0.271 1.00 97.12 249 LEU A N 1
ATOM 1942 C CA . LEU A 1 249 ? 7.868 8.053 0.138 1.00 97.12 249 LEU A CA 1
ATOM 1943 C C . LEU A 1 249 ? 8.375 7.984 -1.310 1.00 97.12 249 LEU A C 1
ATOM 1945 O O . LEU A 1 249 ? 9.222 7.149 -1.624 1.00 97.12 249 LEU A O 1
ATOM 1949 N N . THR A 1 250 ? 7.862 8.837 -2.200 1.00 95.00 250 THR A N 1
ATOM 1950 C CA . THR A 1 250 ? 8.299 8.880 -3.598 1.00 95.00 250 THR A CA 1
ATOM 1951 C C . THR A 1 250 ? 9.827 9.050 -3.655 1.00 95.00 250 THR A C 1
ATOM 1953 O O . THR A 1 250 ? 10.369 9.939 -2.983 1.00 95.00 250 THR A O 1
ATOM 1956 N N . PRO A 1 251 ? 10.551 8.194 -4.408 1.00 90.56 251 PRO A N 1
ATOM 1957 C CA . PRO A 1 251 ? 12.008 8.194 -4.438 1.00 90.56 251 PRO A CA 1
ATOM 1958 C C . PRO A 1 251 ? 12.615 9.560 -4.757 1.00 90.56 251 PRO A C 1
ATOM 1960 O O . PRO A 1 251 ? 12.047 10.361 -5.494 1.00 90.56 251 PRO A O 1
ATOM 1963 N N . ASN A 1 252 ? 13.823 9.799 -4.242 1.00 87.06 252 ASN A N 1
ATOM 1964 C CA . ASN A 1 252 ? 14.600 11.021 -4.477 1.00 87.06 252 ASN A CA 1
ATOM 1965 C C . ASN A 1 252 ? 13.932 12.325 -4.000 1.00 87.06 252 ASN A C 1
ATOM 1967 O O . ASN A 1 252 ? 14.362 13.405 -4.396 1.00 87.06 252 ASN A O 1
ATOM 1971 N N . ASN A 1 253 ? 12.970 12.233 -3.074 1.00 88.19 253 ASN A N 1
ATOM 1972 C CA . ASN A 1 253 ? 12.267 13.368 -2.469 1.00 88.19 253 ASN A CA 1
ATOM 1973 C C . ASN A 1 253 ? 11.458 14.206 -3.474 1.00 88.19 253 ASN A C 1
ATOM 1975 O O . ASN A 1 253 ? 11.325 15.417 -3.283 1.00 88.19 253 ASN A O 1
ATOM 1979 N N . GLU A 1 254 ? 10.918 13.590 -4.530 1.00 92.25 254 GLU A N 1
ATOM 1980 C CA . GLU A 1 254 ? 9.931 14.262 -5.382 1.00 92.25 254 GLU A CA 1
ATOM 1981 C C . GLU A 1 254 ? 8.743 14.726 -4.532 1.00 92.25 254 GLU A C 1
ATOM 1983 O O . GLU A 1 254 ? 8.175 13.962 -3.749 1.00 92.25 254 GLU A O 1
ATOM 1988 N N . ALA A 1 255 ? 8.371 15.993 -4.678 1.00 94.75 255 ALA A N 1
ATOM 1989 C CA . ALA A 1 255 ? 7.231 16.577 -3.998 1.00 94.75 255 ALA A CA 1
ATOM 1990 C C . ALA A 1 255 ? 5.921 16.100 -4.635 1.00 94.75 255 ALA A C 1
ATOM 1992 O O . ALA A 1 255 ? 5.823 15.998 -5.857 1.00 94.75 255 ALA A O 1
ATOM 1993 N N . LEU A 1 256 ? 4.909 15.872 -3.795 1.00 96.81 256 LEU A N 1
ATOM 1994 C CA . LEU A 1 256 ? 3.519 15.669 -4.200 1.00 96.81 256 LEU A CA 1
ATOM 1995 C C . LEU A 1 256 ? 2.742 16.937 -3.845 1.00 96.81 256 LEU A C 1
ATOM 1997 O O . LEU A 1 256 ? 2.379 17.142 -2.683 1.00 96.81 256 LEU A O 1
ATOM 2001 N N . SER A 1 257 ? 2.558 17.822 -4.822 1.00 93.81 257 SER A N 1
ATOM 2002 C CA . SER A 1 257 ? 1.941 19.140 -4.643 1.00 93.81 257 SER A CA 1
ATOM 2003 C C . SER A 1 257 ? 0.867 19.442 -5.683 1.00 93.81 257 SER A C 1
ATOM 2005 O O . SER A 1 257 ? 1.008 19.070 -6.840 1.00 93.81 257 SER A O 1
ATOM 2007 N N . LEU A 1 258 ? -0.146 20.231 -5.312 1.00 93.88 258 LEU A N 1
ATOM 2008 C CA . LEU A 1 258 ? -1.189 20.687 -6.242 1.00 93.88 258 LEU A CA 1
ATOM 2009 C C . LEU A 1 258 ? -1.911 19.517 -6.935 1.00 93.88 258 LEU A C 1
ATOM 2011 O O . LEU A 1 258 ? -2.085 19.513 -8.153 1.00 93.88 258 LEU A O 1
ATOM 2015 N N . GLY A 1 259 ? -2.315 18.519 -6.151 1.00 96.00 259 GLY A N 1
ATOM 2016 C CA . GLY A 1 259 ? -3.083 17.370 -6.620 1.00 96.00 259 GLY A CA 1
ATOM 2017 C C . GLY A 1 259 ? -4.419 17.188 -5.914 1.00 96.00 259 GLY A C 1
ATOM 2018 O O . GLY A 1 259 ? -4.839 17.996 -5.086 1.00 96.00 259 GLY A O 1
ATOM 2019 N N . THR A 1 260 ? -5.078 16.087 -6.248 1.00 98.00 260 THR A N 1
ATOM 2020 C CA . THR A 1 260 ? -6.250 15.555 -5.558 1.00 98.00 260 THR A CA 1
ATOM 2021 C C . THR A 1 260 ? -5.852 14.328 -4.753 1.00 98.00 260 THR A C 1
ATOM 2023 O O . THR A 1 260 ? -4.973 13.566 -5.161 1.00 98.00 260 THR A O 1
ATOM 2026 N N . VAL A 1 261 ? -6.509 14.132 -3.612 1.00 98.62 261 VAL A N 1
ATOM 2027 C CA . VAL A 1 261 ? -6.309 12.970 -2.746 1.00 98.62 261 VAL A CA 1
ATOM 2028 C C . VAL A 1 261 ? -7.640 12.255 -2.575 1.00 98.62 261 VAL A C 1
ATOM 2030 O O . VAL A 1 261 ? -8.639 12.876 -2.216 1.00 98.62 261 VAL A O 1
ATOM 2033 N N . GLU A 1 262 ? -7.645 10.951 -2.820 1.00 98.38 262 GLU A N 1
ATOM 2034 C CA . GLU A 1 262 ? -8.827 10.099 -2.726 1.00 98.38 262 GLU A CA 1
ATOM 2035 C C . GLU A 1 262 ? -8.539 8.875 -1.857 1.00 98.38 262 GLU A C 1
ATOM 2037 O O . GLU A 1 262 ? -7.431 8.333 -1.850 1.00 98.38 262 GLU A O 1
ATOM 2042 N N . LEU A 1 263 ? -9.557 8.429 -1.129 1.00 98.62 263 LEU A N 1
ATOM 2043 C CA . LEU A 1 263 ? -9.578 7.149 -0.437 1.00 98.62 263 LEU A CA 1
ATOM 2044 C C . LEU A 1 263 ? -10.317 6.138 -1.305 1.00 98.62 263 LEU A C 1
ATOM 2046 O O . LEU A 1 263 ? -11.450 6.387 -1.709 1.00 98.62 263 LEU A O 1
ATOM 2050 N N . VAL A 1 264 ? -9.716 4.969 -1.505 1.00 98.62 264 VAL A N 1
ATOM 2051 C CA . VAL A 1 264 ? -10.371 3.783 -2.059 1.00 98.62 264 VAL A CA 1
ATOM 2052 C C . VAL A 1 264 ? -10.455 2.727 -0.967 1.00 98.62 264 VAL A C 1
ATOM 2054 O O . VAL A 1 264 ? -9.441 2.184 -0.532 1.00 98.62 264 VAL A O 1
ATOM 2057 N N . VAL A 1 265 ? -11.666 2.407 -0.526 1.00 98.62 265 VAL A N 1
ATOM 2058 C CA . VAL A 1 265 ? -11.927 1.280 0.374 1.00 98.62 265 VAL A CA 1
ATOM 2059 C C . VAL A 1 265 ? -12.336 0.081 -0.464 1.00 98.62 265 VAL A C 1
ATOM 2061 O O . VAL A 1 265 ? -13.213 0.202 -1.313 1.00 98.62 265 VAL A O 1
ATOM 2064 N N . LYS A 1 266 ? -11.739 -1.081 -0.206 1.00 98.31 266 LYS A N 1
ATOM 2065 C CA . LYS A 1 266 ? -12.070 -2.354 -0.853 1.00 98.31 266 LYS A CA 1
ATOM 2066 C C . LYS A 1 266 ? -12.374 -3.394 0.218 1.00 98.31 266 LYS A C 1
ATOM 2068 O O . LYS A 1 266 ? -11.535 -3.627 1.083 1.00 98.31 266 LYS A O 1
ATOM 2073 N N . TYR A 1 267 ? -13.539 -4.032 0.145 1.00 97.94 267 TYR A N 1
ATOM 2074 C CA . TYR A 1 267 ? -13.972 -5.015 1.145 1.00 97.94 267 TYR A CA 1
ATOM 2075 C C . TYR A 1 267 ? -14.921 -6.066 0.567 1.00 97.94 267 TYR A C 1
ATOM 2077 O O . TYR A 1 267 ? -15.504 -5.885 -0.498 1.00 97.94 267 TYR A O 1
ATOM 2085 N N . LYS A 1 268 ? -15.087 -7.171 1.286 1.00 97.56 268 LYS A N 1
ATOM 2086 C CA . LYS A 1 268 ? -16.161 -8.154 1.115 1.00 97.56 268 LYS A CA 1
ATOM 2087 C C . LYS A 1 268 ? -17.159 -8.052 2.257 1.00 97.56 268 LYS A C 1
ATOM 2089 O O . LYS A 1 268 ? -16.875 -7.451 3.285 1.00 97.56 268 LYS A O 1
ATOM 2094 N N . THR A 1 269 ? -18.327 -8.659 2.101 1.00 96.69 269 THR A N 1
ATOM 2095 C CA . THR A 1 269 ? -19.373 -8.642 3.132 1.00 96.69 269 THR A CA 1
ATOM 2096 C C . THR A 1 269 ? -19.624 -10.047 3.653 1.00 96.69 269 THR A C 1
ATOM 2098 O O . THR A 1 269 ? -19.860 -10.963 2.864 1.00 96.69 269 THR A O 1
ATOM 2101 N N . ALA A 1 270 ? -19.608 -10.227 4.974 1.00 95.94 270 ALA A N 1
ATOM 2102 C CA . ALA A 1 270 ? -20.041 -11.473 5.594 1.00 95.94 270 ALA A CA 1
ATOM 2103 C C . ALA A 1 270 ? -21.558 -11.666 5.438 1.00 95.94 270 ALA A C 1
ATOM 2105 O O . ALA A 1 270 ? -22.349 -10.759 5.698 1.00 95.94 270 ALA A O 1
ATOM 2106 N N . LEU A 1 271 ? -21.959 -12.870 5.026 1.00 95.88 271 LEU A N 1
ATOM 2107 C CA . LEU A 1 271 ? -23.360 -13.248 4.784 1.00 95.88 271 LEU A CA 1
ATOM 2108 C C . LEU A 1 271 ? -24.046 -13.834 6.030 1.00 95.88 271 LEU A C 1
ATOM 2110 O O . LEU A 1 271 ? -25.232 -14.148 6.003 1.00 95.88 271 LEU A O 1
ATOM 2114 N N . ALA A 1 272 ? -23.289 -13.994 7.111 1.00 94.56 272 ALA A N 1
ATOM 2115 C CA . ALA A 1 272 ? -23.747 -14.351 8.445 1.00 94.56 272 ALA A CA 1
ATOM 2116 C C . ALA A 1 272 ? -23.000 -13.477 9.463 1.00 94.56 272 ALA A C 1
ATOM 2118 O O . ALA A 1 272 ? -22.070 -12.761 9.087 1.00 94.56 272 ALA A O 1
ATOM 2119 N N . ASP A 1 273 ? -23.391 -13.543 10.736 1.00 92.75 273 ASP A N 1
ATOM 2120 C CA . ASP A 1 273 ? -22.725 -12.794 11.804 1.00 92.75 273 ASP A CA 1
ATOM 2121 C C . ASP A 1 273 ? -21.215 -13.125 11.857 1.00 92.75 273 ASP A C 1
ATOM 2123 O O . ASP A 1 273 ? -20.856 -14.263 12.174 1.00 92.75 273 ASP A O 1
ATOM 2127 N N . PRO A 1 274 ? -20.316 -12.167 11.550 1.00 92.50 274 PRO A N 1
ATOM 2128 C CA . PRO A 1 274 ? -18.877 -12.414 11.538 1.00 92.50 274 PRO A CA 1
ATOM 2129 C C . PRO A 1 274 ? -18.278 -12.526 12.946 1.00 92.50 274 PRO A C 1
ATOM 2131 O O . PRO A 1 274 ? -17.128 -12.938 13.088 1.00 92.50 274 PRO A O 1
ATOM 2134 N N . PHE A 1 275 ? -19.035 -12.202 13.997 1.00 92.62 275 PHE A N 1
ATOM 2135 C CA . PHE A 1 275 ? -18.559 -12.144 15.379 1.00 92.62 275 PHE A CA 1
ATOM 2136 C C . PHE A 1 275 ? -18.716 -13.471 16.131 1.00 92.62 275 PHE A C 1
ATOM 2138 O O . PHE A 1 275 ? -18.906 -13.490 17.342 1.00 92.62 275 PHE A O 1
ATOM 2145 N N . GLN A 1 276 ? -18.618 -14.599 15.426 1.00 89.19 276 GLN A N 1
ATOM 2146 C CA . GLN A 1 276 ? -18.873 -15.936 15.979 1.00 89.19 276 GLN A CA 1
ATOM 2147 C C . GLN A 1 276 ? -17.596 -16.732 16.298 1.00 89.19 276 GLN A C 1
ATOM 2149 O O . GLN A 1 276 ? -17.664 -17.774 16.947 1.00 89.19 276 GLN A O 1
ATOM 2154 N N . GLY A 1 277 ? -16.422 -16.255 15.868 1.00 87.50 277 GLY A N 1
ATOM 2155 C CA . GLY A 1 277 ? -15.142 -16.948 16.078 1.00 87.50 277 G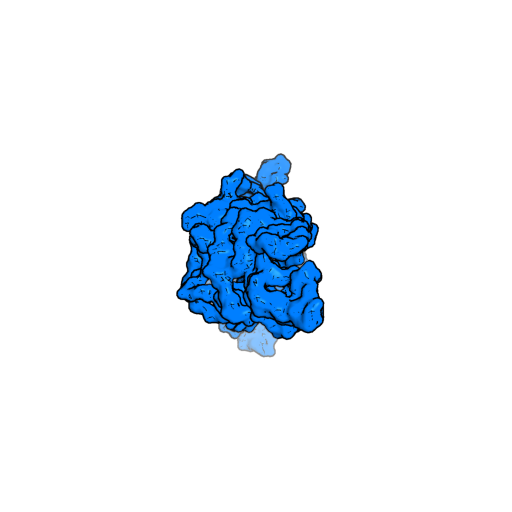LY A CA 1
ATOM 2156 C C . GLY A 1 277 ? -14.943 -18.182 15.195 1.00 87.50 277 GLY A C 1
ATOM 2157 O O . GLY A 1 277 ? -14.077 -19.009 15.470 1.00 87.50 277 GLY A O 1
ATOM 2158 N N . VAL A 1 278 ? -15.753 -18.317 14.145 1.00 89.25 278 VAL A N 1
ATOM 2159 C CA . VAL A 1 278 ? -15.710 -19.404 13.163 1.00 89.25 278 VAL A CA 1
ATOM 2160 C C . VAL A 1 278 ? -15.768 -18.820 11.749 1.00 89.25 278 VAL A C 1
ATOM 2162 O O . VAL A 1 278 ? -16.236 -17.691 11.581 1.00 89.25 278 VAL A O 1
ATOM 2165 N N . PRO A 1 279 ? -15.312 -19.550 10.714 1.00 89.44 279 PRO A N 1
ATOM 2166 C CA . PRO A 1 279 ? -15.440 -19.083 9.340 1.00 89.44 279 PRO A CA 1
ATOM 2167 C C . PRO A 1 279 ? -16.909 -18.881 8.960 1.00 89.44 279 PRO A C 1
ATOM 2169 O O . PRO A 1 279 ? -17.740 -19.758 9.194 1.00 89.44 279 PRO A O 1
ATOM 2172 N N . VAL A 1 280 ? -17.206 -17.753 8.315 1.00 91.25 280 VAL A N 1
ATOM 2173 C CA . VAL A 1 280 ? -18.534 -17.447 7.771 1.00 91.25 280 VAL A CA 1
ATOM 2174 C C . VAL A 1 280 ? -18.469 -17.264 6.255 1.00 91.25 280 VAL A C 1
ATOM 2176 O O . VAL A 1 280 ? -17.436 -16.825 5.739 1.00 91.25 280 VAL A O 1
ATOM 2179 N N . PRO A 1 281 ? -19.545 -17.589 5.515 1.00 93.38 281 PRO A N 1
ATOM 2180 C CA . PRO A 1 281 ? -19.628 -17.270 4.095 1.00 93.38 281 PRO A CA 1
ATOM 2181 C C . PRO A 1 281 ? -19.519 -15.758 3.862 1.00 93.38 281 PRO A C 1
ATOM 2183 O O . PRO A 1 281 ? -20.046 -14.962 4.639 1.00 93.38 281 PRO A O 1
ATOM 2186 N N . VAL A 1 282 ? -18.867 -15.369 2.768 1.00 95.19 282 VAL A N 1
ATOM 2187 C CA . VAL A 1 282 ? -18.683 -13.969 2.359 1.00 95.19 282 VAL A CA 1
ATOM 2188 C C . VAL A 1 282 ? -19.118 -13.768 0.913 1.00 95.19 282 VAL A C 1
ATOM 2190 O O . VAL A 1 282 ? -19.225 -14.736 0.154 1.00 95.19 282 VAL A O 1
ATOM 2193 N N . SER A 1 283 ? -19.336 -12.516 0.516 1.00 96.62 283 SER A N 1
ATOM 2194 C CA . SER A 1 283 ? -19.615 -12.148 -0.872 1.00 96.62 283 SER A CA 1
ATOM 2195 C C . SER A 1 283 ? -18.549 -12.683 -1.842 1.00 96.62 283 SER A C 1
ATOM 2197 O O . SER A 1 283 ? -17.350 -12.772 -1.534 1.00 96.62 283 SER A O 1
ATOM 2199 N N . ALA A 1 284 ? -18.992 -13.053 -3.046 1.00 94.44 284 ALA A N 1
ATOM 2200 C CA . ALA A 1 284 ? -18.098 -13.502 -4.110 1.00 94.44 284 ALA A CA 1
ATOM 2201 C C . ALA A 1 284 ? -17.170 -12.361 -4.554 1.00 94.44 284 ALA A C 1
ATOM 2203 O O . ALA A 1 284 ? -15.945 -12.528 -4.547 1.00 94.44 284 ALA A O 1
ATOM 2204 N N . ASP A 1 285 ? -17.760 -11.196 -4.816 1.00 96.75 285 ASP A N 1
ATOM 2205 C CA . ASP A 1 285 ? -17.075 -10.008 -5.312 1.00 96.75 285 ASP A CA 1
ATOM 2206 C C . ASP A 1 285 ? -16.726 -9.021 -4.194 1.00 96.75 285 ASP A C 1
ATOM 2208 O O . ASP A 1 285 ? -17.291 -9.057 -3.092 1.00 96.75 285 ASP A O 1
ATOM 2212 N N . PHE A 1 286 ? -15.760 -8.154 -4.497 1.00 97.38 286 PHE A N 1
ATOM 2213 C CA . PHE A 1 286 ? -15.404 -7.010 -3.667 1.00 97.38 286 PHE A CA 1
ATOM 2214 C C . PHE A 1 286 ? -16.325 -5.825 -3.958 1.00 97.38 286 PHE A C 1
ATOM 2216 O O . PHE A 1 286 ? -16.634 -5.531 -5.112 1.00 97.38 286 PHE A O 1
ATOM 2223 N N . SER A 1 287 ? -16.679 -5.112 -2.899 1.00 98.12 287 SER A N 1
ATOM 2224 C CA . SER A 1 287 ? -17.299 -3.795 -2.929 1.00 98.12 287 SER A CA 1
ATOM 2225 C C . SER A 1 287 ? -16.233 -2.711 -2.799 1.00 98.12 287 SER A C 1
ATOM 2227 O O . SER A 1 287 ? -15.190 -2.924 -2.170 1.00 98.12 287 SER A O 1
ATOM 2229 N N . TYR A 1 288 ? -16.517 -1.543 -3.377 1.00 98.25 288 TYR A N 1
ATOM 2230 C CA . TYR A 1 288 ? -15.606 -0.404 -3.404 1.00 98.25 288 TYR A CA 1
ATOM 2231 C C . TYR A 1 288 ? -16.313 0.878 -2.967 1.00 98.25 288 TYR A C 1
ATOM 2233 O O . TYR A 1 288 ? -17.458 1.114 -3.350 1.00 98.25 288 TYR A O 1
ATOM 2241 N N . ILE A 1 289 ? -15.616 1.707 -2.195 1.00 98.50 289 ILE A N 1
ATOM 2242 C CA . ILE A 1 289 ? -16.020 3.080 -1.864 1.00 98.50 289 ILE A CA 1
ATOM 2243 C C . ILE A 1 289 ? -14.875 3.986 -2.297 1.00 98.50 289 ILE A C 1
ATOM 2245 O O . ILE A 1 289 ? -13.728 3.713 -1.944 1.00 98.50 289 ILE A O 1
ATOM 2249 N N . VAL A 1 290 ? -15.176 5.035 -3.061 1.00 98.25 290 VAL A N 1
ATOM 2250 C CA . VAL A 1 290 ? -14.185 6.016 -3.518 1.00 98.25 290 VAL A CA 1
ATOM 2251 C C . VAL A 1 290 ? -14.670 7.400 -3.129 1.00 98.25 290 VAL A C 1
ATOM 2253 O O . VAL A 1 290 ? -15.743 7.813 -3.567 1.00 98.25 290 VAL A O 1
ATOM 2256 N N . VAL A 1 291 ? -13.907 8.095 -2.288 1.00 98.31 291 VAL A N 1
ATOM 2257 C CA . VAL A 1 291 ? -14.274 9.425 -1.786 1.00 98.31 291 VAL A CA 1
ATOM 2258 C C . VAL A 1 291 ? -13.069 10.366 -1.748 1.00 98.31 291 VAL A C 1
ATOM 2260 O O . VAL A 1 291 ? -11.960 9.922 -1.440 1.00 98.31 291 VAL A O 1
ATOM 2263 N N . PRO A 1 292 ? -13.261 11.665 -2.033 1.00 98.19 292 PRO A N 1
ATOM 226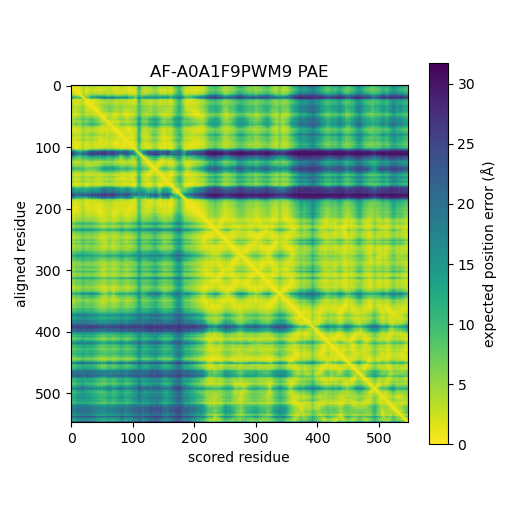4 C CA . PRO A 1 292 ? -12.190 12.650 -1.951 1.00 98.19 292 PRO A CA 1
ATOM 2265 C C . PRO A 1 292 ? -11.850 12.995 -0.496 1.00 98.19 292 PRO A C 1
ATOM 2267 O O . PRO A 1 292 ? -12.663 12.816 0.417 1.00 98.19 292 PRO A O 1
ATOM 2270 N N . GLU A 1 293 ? -10.653 13.536 -0.280 1.00 98.31 293 GLU A N 1
ATOM 2271 C CA . GLU A 1 293 ? -10.266 14.125 1.004 1.00 98.31 293 GLU A CA 1
ATOM 2272 C C . GLU A 1 293 ? -11.178 15.317 1.348 1.00 98.31 293 GLU A C 1
ATOM 2274 O O . GLU A 1 293 ? -11.468 16.178 0.516 1.00 98.31 293 GLU A O 1
ATOM 2279 N N . ALA A 1 294 ? -11.670 15.344 2.586 1.00 97.69 294 ALA A N 1
ATOM 2280 C CA . ALA A 1 294 ? -12.776 16.197 3.009 1.00 97.69 294 ALA A CA 1
ATOM 2281 C C . ALA A 1 294 ? -12.388 17.661 3.285 1.00 97.69 294 ALA A C 1
ATOM 2283 O O . ALA A 1 294 ? -13.263 18.524 3.316 1.00 97.69 294 ALA A O 1
ATOM 2284 N N . ASN A 1 295 ? -11.105 17.953 3.505 1.00 97.12 295 ASN A N 1
ATOM 2285 C CA . ASN A 1 295 ? -10.599 19.279 3.862 1.00 97.12 295 ASN A CA 1
ATOM 2286 C C . ASN A 1 295 ? -9.864 19.981 2.707 1.00 97.12 295 ASN A C 1
ATOM 2288 O O . ASN A 1 295 ? -9.312 21.064 2.908 1.00 97.12 295 ASN A O 1
ATOM 2292 N N . GLY A 1 296 ? -9.844 19.392 1.508 1.00 95.50 296 GLY A N 1
ATOM 2293 C CA . GLY A 1 296 ? -9.152 19.949 0.345 1.00 95.50 296 GLY A CA 1
ATOM 2294 C C . GLY A 1 296 ? -7.625 19.872 0.440 1.00 95.50 296 GLY A C 1
ATOM 2295 O O . GLY A 1 296 ? -6.933 20.710 -0.143 1.00 95.50 296 GLY A O 1
ATOM 2296 N N . ILE A 1 297 ? -7.084 18.893 1.174 1.00 97.31 297 ILE A N 1
ATOM 2297 C CA . ILE A 1 297 ? -5.643 18.634 1.213 1.00 97.31 297 ILE A CA 1
ATOM 2298 C C . ILE A 1 297 ? -5.176 18.215 -0.185 1.00 97.31 297 ILE A C 1
ATOM 2300 O O . ILE A 1 297 ? -5.603 17.199 -0.728 1.00 97.31 297 ILE A O 1
ATOM 2304 N N . SER A 1 298 ? -4.269 19.009 -0.756 1.00 96.06 298 SER A N 1
ATOM 2305 C CA . SER A 1 298 ? -3.770 18.861 -2.131 1.00 96.06 298 SER A CA 1
ATOM 2306 C C . SER A 1 298 ? -2.274 18.550 -2.214 1.00 96.06 298 SER A C 1
ATOM 2308 O O . SER A 1 298 ? -1.691 18.542 -3.299 1.00 96.06 298 SER A O 1
ATOM 2310 N N . SER A 1 299 ? -1.628 18.303 -1.076 1.00 96.62 299 SER A N 1
ATOM 2311 C CA . SER A 1 299 ? -0.221 17.922 -1.000 1.00 96.62 299 SER A CA 1
ATOM 2312 C C . SER A 1 299 ? 0.011 16.907 0.111 1.00 96.62 299 SER A C 1
ATOM 2314 O O . SER A 1 299 ? -0.668 16.924 1.137 1.00 96.62 299 SER A O 1
ATOM 2316 N N . ILE A 1 300 ? 0.983 16.019 -0.097 1.00 98.06 300 ILE A N 1
ATOM 2317 C CA . ILE A 1 300 ? 1.407 15.041 0.908 1.00 98.06 300 ILE A CA 1
ATOM 2318 C C . ILE A 1 300 ? 2.918 15.208 1.110 1.00 98.06 300 ILE A C 1
ATOM 2320 O O . ILE A 1 300 ? 3.692 14.931 0.190 1.00 98.06 300 ILE A O 1
ATOM 2324 N N . PRO A 1 301 ? 3.365 15.692 2.279 1.00 97.00 301 PRO A N 1
ATOM 2325 C CA . PRO A 1 301 ? 4.775 15.959 2.522 1.00 97.00 301 PRO A CA 1
ATOM 2326 C C . PRO A 1 301 ? 5.556 14.681 2.868 1.00 97.00 301 PRO A C 1
ATOM 2328 O O . PRO A 1 301 ? 4.988 13.651 3.246 1.00 97.00 301 PRO A O 1
ATOM 2331 N N . SER A 1 302 ? 6.880 14.742 2.709 1.00 96.19 302 SER A N 1
ATOM 2332 C CA . SER A 1 302 ? 7.804 13.631 2.986 1.00 96.19 302 SER A CA 1
ATOM 2333 C C . SER A 1 302 ? 8.457 13.702 4.371 1.00 96.19 302 SER A C 1
ATOM 2335 O O . SER A 1 302 ? 8.903 12.681 4.895 1.00 96.19 302 SER A O 1
ATOM 2337 N N . ASP A 1 303 ? 8.503 14.884 4.989 1.00 95.00 303 ASP A N 1
ATOM 2338 C CA . ASP A 1 303 ? 9.179 15.131 6.267 1.00 95.00 303 ASP A CA 1
ATOM 2339 C C . ASP A 1 303 ? 8.382 14.616 7.476 1.00 95.00 303 ASP A C 1
ATOM 2341 O O . ASP A 1 303 ? 8.959 14.110 8.440 1.00 95.00 303 ASP A O 1
ATOM 2345 N N . SER A 1 304 ? 7.053 14.698 7.418 1.00 94.56 304 SER A N 1
ATOM 2346 C CA . SER A 1 304 ? 6.159 14.276 8.491 1.00 94.56 304 SER A CA 1
ATOM 2347 C C . SER A 1 304 ? 4.815 13.768 7.951 1.00 94.56 304 SER A C 1
ATOM 2349 O O . SER A 1 304 ? 4.291 14.326 6.991 1.00 94.56 304 SER A O 1
ATOM 2351 N N . PRO A 1 305 ? 4.222 12.711 8.540 1.00 96.81 305 PRO A N 1
ATOM 2352 C CA . PRO A 1 305 ? 2.901 12.257 8.121 1.00 96.81 305 PRO A CA 1
ATOM 2353 C C . PRO A 1 305 ? 1.809 13.272 8.476 1.00 96.81 305 PRO A C 1
ATOM 2355 O O . PRO A 1 305 ? 1.733 13.731 9.621 1.00 96.81 305 PRO A O 1
ATOM 2358 N N . ILE A 1 306 ? 0.907 13.537 7.534 1.00 97.69 306 ILE A N 1
ATOM 2359 C CA . ILE A 1 306 ? -0.277 14.384 7.731 1.00 97.69 306 ILE A CA 1
ATOM 2360 C C . ILE A 1 306 ? -1.527 13.530 7.923 1.00 97.69 306 ILE A C 1
ATOM 2362 O O . ILE A 1 306 ? -1.626 12.452 7.346 1.00 97.69 306 ILE A O 1
ATOM 2366 N N . GLU A 1 307 ? -2.479 13.993 8.734 1.00 97.94 307 GLU A N 1
ATOM 2367 C CA . GLU A 1 307 ? -3.783 13.334 8.885 1.00 97.94 307 GLU A CA 1
ATOM 2368 C C . GLU A 1 307 ? -4.722 13.789 7.761 1.00 97.94 307 GLU A C 1
ATOM 2370 O O . GLU A 1 307 ? -5.004 14.977 7.630 1.00 97.94 307 GLU A O 1
ATOM 2375 N N . LEU A 1 308 ? -5.200 12.832 6.974 1.00 98.50 308 LEU A N 1
ATOM 2376 C CA . LEU A 1 308 ? -6.229 12.992 5.954 1.00 98.50 308 LEU A CA 1
ATOM 2377 C C . LEU A 1 308 ? -7.576 12.568 6.543 1.00 98.50 308 LEU A C 1
ATOM 2379 O O . LEU A 1 308 ? -7.631 11.594 7.304 1.00 98.50 308 LEU A O 1
ATOM 2383 N N . ALA A 1 309 ? -8.653 13.266 6.184 1.00 98.31 309 ALA A N 1
ATOM 2384 C CA . ALA A 1 309 ? -10.005 12.905 6.596 1.00 98.31 309 ALA A CA 1
ATOM 2385 C C . ALA A 1 309 ? -10.891 12.625 5.382 1.00 98.31 309 ALA A C 1
ATOM 2387 O O . ALA A 1 309 ? -10.848 13.341 4.387 1.00 98.31 309 ALA A O 1
ATOM 2388 N N . PHE A 1 310 ? -11.732 11.605 5.493 1.00 98.38 310 PHE A N 1
ATOM 2389 C CA . PHE A 1 310 ? -12.627 11.164 4.433 1.00 98.38 310 PHE A CA 1
ATOM 2390 C C . PHE A 1 310 ? -14.033 10.994 4.998 1.00 98.38 310 PHE A C 1
ATOM 2392 O O . PHE A 1 310 ? -14.218 10.287 5.991 1.00 98.38 310 PHE A O 1
ATOM 2399 N N . ASN A 1 311 ? -15.007 11.639 4.357 1.00 97.69 311 ASN A N 1
ATOM 2400 C CA . ASN A 1 311 ? -16.426 11.492 4.665 1.00 97.69 311 ASN A CA 1
ATOM 2401 C C . ASN A 1 311 ? -17.053 10.546 3.639 1.00 97.69 311 ASN A C 1
ATOM 2403 O O . ASN A 1 311 ? -17.076 10.844 2.447 1.00 97.69 311 ASN A O 1
ATOM 2407 N N . LEU A 1 312 ? -17.543 9.405 4.112 1.00 97.31 312 LEU A N 1
ATOM 2408 C CA . LEU A 1 312 ? -18.129 8.351 3.290 1.00 97.31 312 LEU A CA 1
ATOM 2409 C C . LEU A 1 312 ? -19.637 8.563 3.072 1.00 97.31 312 LEU A C 1
ATOM 2411 O O . LEU A 1 312 ? -20.234 7.923 2.208 1.00 97.31 312 LEU A O 1
ATOM 2415 N N . GLY A 1 313 ? -20.266 9.463 3.835 1.00 93.25 313 GLY A N 1
ATOM 2416 C CA . GLY A 1 313 ? -21.689 9.771 3.732 1.00 93.25 313 GLY A CA 1
ATOM 2417 C C . GLY A 1 313 ? -22.567 8.525 3.882 1.00 93.25 313 GLY A C 1
ATOM 2418 O O . GLY A 1 313 ? -22.490 7.799 4.874 1.00 93.25 313 GLY A O 1
ATOM 2419 N N . GLU A 1 314 ? -23.418 8.276 2.886 1.00 92.75 314 GLU A N 1
ATOM 2420 C CA . GLU A 1 314 ? -24.296 7.098 2.847 1.00 92.75 314 GLU A CA 1
ATOM 2421 C C . GLU A 1 314 ? -23.559 5.808 2.442 1.00 92.75 314 GLU A C 1
ATOM 2423 O O . GLU A 1 314 ? -24.041 4.711 2.719 1.00 92.75 314 GLU A O 1
ATOM 2428 N N . GLN A 1 315 ? -22.367 5.910 1.842 1.00 94.44 315 GLN A N 1
ATOM 2429 C CA . GLN A 1 315 ? -21.544 4.772 1.414 1.00 94.44 315 GLN A CA 1
ATOM 2430 C C . GLN A 1 315 ? -20.691 4.237 2.570 1.00 94.44 315 GLN A C 1
ATOM 2432 O O . GLN A 1 315 ? -19.468 4.153 2.484 1.00 94.44 315 GLN A O 1
ATOM 2437 N N . LYS A 1 316 ? -21.337 3.901 3.687 1.00 97.12 316 LYS A N 1
ATOM 2438 C CA . LYS A 1 316 ? -20.648 3.463 4.905 1.00 97.12 316 LYS A CA 1
ATOM 2439 C C . LYS A 1 316 ? -19.911 2.143 4.693 1.00 97.12 316 LYS A C 1
ATOM 2441 O O . LYS A 1 316 ? -20.394 1.255 3.991 1.00 97.12 316 LYS A O 1
ATOM 2446 N N . ILE A 1 317 ? -18.783 1.969 5.382 1.00 98.31 317 ILE A N 1
ATOM 2447 C CA . ILE A 1 317 ? -18.181 0.638 5.534 1.00 98.31 317 ILE A CA 1
ATOM 2448 C C . ILE A 1 317 ? -19.074 -0.147 6.492 1.00 98.31 317 ILE A C 1
ATOM 2450 O O . ILE A 1 317 ? -19.230 0.273 7.642 1.00 98.31 317 ILE A O 1
ATOM 2454 N N . PRO A 1 318 ? -19.672 -1.266 6.066 1.00 97.56 318 PRO A N 1
ATOM 2455 C CA . PRO A 1 318 ? -20.623 -1.972 6.902 1.00 97.56 318 PRO A CA 1
ATOM 2456 C C . PRO A 1 318 ? -19.915 -2.688 8.060 1.00 97.56 318 PRO A C 1
ATOM 2458 O O . PRO A 1 318 ? -18.764 -3.114 7.946 1.00 97.56 318 PRO A O 1
ATOM 2461 N N . LEU A 1 319 ? -20.619 -2.872 9.181 1.00 97.00 319 LEU A N 1
ATOM 2462 C CA . LEU A 1 319 ? -20.070 -3.539 10.373 1.00 97.00 319 LEU A CA 1
ATOM 2463 C C . LEU A 1 319 ? -19.736 -5.022 10.146 1.00 97.00 319 LEU A C 1
ATOM 2465 O O . LEU A 1 319 ? -19.024 -5.617 10.944 1.00 97.00 319 LEU A O 1
ATOM 2469 N N . ASN A 1 320 ? -20.222 -5.623 9.061 1.00 96.19 320 ASN A N 1
ATOM 2470 C CA . ASN A 1 320 ? -19.899 -6.986 8.649 1.00 96.19 320 ASN A CA 1
ATOM 2471 C C . ASN A 1 320 ? -18.913 -7.045 7.467 1.00 96.19 320 ASN A C 1
ATOM 2473 O O . ASN A 1 320 ? -18.875 -8.049 6.749 1.00 96.19 320 ASN A O 1
ATOM 2477 N N . ALA A 1 321 ? -18.139 -5.978 7.240 1.00 97.50 321 ALA A N 1
ATOM 2478 C CA . ALA A 1 321 ? -17.055 -5.974 6.265 1.00 97.50 321 ALA A CA 1
ATOM 2479 C C . ALA A 1 321 ? -15.952 -6.981 6.642 1.00 97.50 321 ALA A C 1
ATOM 2481 O O . ALA A 1 321 ? -15.588 -7.127 7.807 1.00 97.50 321 ALA A O 1
ATOM 2482 N N . THR A 1 322 ? -15.414 -7.660 5.635 1.00 96.19 322 THR A N 1
ATOM 2483 C CA . THR A 1 322 ? -14.306 -8.617 5.715 1.00 96.19 322 THR A CA 1
ATOM 2484 C C . THR A 1 322 ? -13.307 -8.336 4.603 1.00 96.19 322 THR A C 1
ATOM 2486 O O . THR A 1 322 ? -13.676 -7.694 3.618 1.00 96.19 322 THR A O 1
ATOM 2489 N N . ASP A 1 323 ? -12.071 -8.831 4.703 1.00 95.31 323 ASP A N 1
ATOM 2490 C CA . ASP A 1 323 ? -11.067 -8.636 3.644 1.00 95.31 323 ASP A CA 1
ATOM 2491 C C . ASP A 1 323 ? -10.879 -7.129 3.327 1.00 95.31 323 ASP A C 1
ATOM 2493 O O . ASP A 1 323 ? -10.849 -6.714 2.162 1.00 95.31 323 ASP A O 1
ATOM 2497 N N . LEU A 1 324 ? -10.871 -6.305 4.385 1.00 97.06 324 LEU A N 1
ATOM 2498 C CA . LEU A 1 324 ? -10.970 -4.847 4.323 1.00 97.06 324 LEU A CA 1
ATOM 2499 C C . LEU A 1 324 ? -9.594 -4.205 4.125 1.00 97.06 324 LEU A C 1
ATOM 2501 O O . LEU A 1 324 ? -8.743 -4.205 5.004 1.00 97.06 324 LEU A O 1
ATOM 2505 N N . THR A 1 325 ? -9.421 -3.550 2.984 1.00 97.25 325 THR A N 1
ATOM 2506 C CA . THR A 1 325 ? -8.208 -2.797 2.654 1.00 97.25 325 THR A CA 1
ATOM 2507 C C . THR A 1 325 ? -8.556 -1.361 2.296 1.00 97.25 325 THR A C 1
ATOM 2509 O O . THR A 1 325 ? -9.627 -1.079 1.750 1.00 97.25 325 THR A O 1
ATOM 2512 N N . VAL A 1 326 ? -7.638 -0.445 2.585 1.00 98.00 326 VAL A N 1
ATOM 2513 C CA . VAL A 1 326 ? -7.736 0.960 2.194 1.00 98.00 326 VAL A CA 1
ATOM 2514 C C . VAL A 1 326 ? -6.550 1.346 1.329 1.00 98.00 326 VAL A C 1
ATOM 2516 O O . VAL A 1 326 ? -5.428 0.876 1.529 1.00 98.00 326 VAL A O 1
ATOM 2519 N N . GLN A 1 327 ? -6.797 2.215 0.362 1.00 98.50 327 GLN A N 1
ATOM 2520 C CA . GLN A 1 327 ? -5.767 2.835 -0.452 1.00 98.50 327 GLN A CA 1
ATOM 2521 C C . GLN A 1 327 ? -5.965 4.341 -0.427 1.00 98.50 327 GLN A C 1
ATOM 2523 O O . GLN A 1 327 ? -7.095 4.814 -0.505 1.00 98.50 327 GLN A O 1
ATOM 2528 N N . VAL A 1 328 ? -4.873 5.086 -0.334 1.00 98.62 328 VAL A N 1
ATOM 2529 C CA . VAL A 1 328 ? -4.884 6.526 -0.585 1.00 98.62 328 VAL A CA 1
ATOM 2530 C C . VAL A 1 328 ? -4.201 6.747 -1.918 1.00 98.62 328 VAL A C 1
ATOM 2532 O O . VAL A 1 328 ? -3.078 6.279 -2.119 1.00 98.62 328 VAL A O 1
ATOM 2535 N N . VAL A 1 329 ? -4.887 7.444 -2.815 1.00 98.44 329 VAL A N 1
ATOM 2536 C CA . VAL A 1 329 ? -4.400 7.781 -4.149 1.00 98.44 329 VAL A CA 1
ATOM 2537 C C . VAL A 1 329 ? -4.219 9.287 -4.216 1.00 98.44 329 VAL A C 1
ATOM 2539 O O . VAL A 1 329 ? -5.156 10.049 -3.997 1.00 98.44 329 VAL A O 1
ATOM 2542 N N . TYR A 1 330 ? -2.998 9.710 -4.510 1.00 98.56 330 TYR A N 1
ATOM 2543 C CA . TYR A 1 330 ? -2.678 11.073 -4.900 1.00 98.56 330 TYR A CA 1
ATOM 2544 C C . TYR A 1 330 ? -2.579 11.140 -6.424 1.00 98.56 330 TYR A C 1
ATOM 2546 O O . TYR A 1 330 ? -1.904 10.304 -7.025 1.00 98.56 330 TYR A O 1
ATOM 2554 N N . HIS A 1 331 ? -3.201 12.147 -7.033 1.00 97.25 331 HIS A N 1
ATOM 2555 C CA . HIS A 1 331 ? -3.092 12.441 -8.461 1.00 97.25 331 HIS A CA 1
ATOM 2556 C C . HIS A 1 331 ? -2.853 13.943 -8.664 1.00 97.25 331 HIS A C 1
ATOM 2558 O O . HIS A 1 331 ? -3.700 14.761 -8.309 1.00 97.25 331 HIS A O 1
ATOM 2564 N N . GLY A 1 332 ? -1.709 14.331 -9.221 1.00 95.38 332 GLY A N 1
ATOM 2565 C CA . GLY A 1 332 ? -1.369 15.745 -9.407 1.00 95.38 332 GLY A CA 1
ATOM 2566 C C . GLY A 1 332 ? 0.096 15.973 -9.735 1.00 95.38 332 GLY A C 1
ATOM 2567 O O . GLY A 1 332 ? 0.743 15.105 -10.320 1.00 95.38 332 GLY A O 1
ATOM 2568 N N . GLN A 1 333 ? 0.647 17.131 -9.353 1.00 94.31 333 GLN A N 1
ATOM 2569 C CA . GLN A 1 333 ? 2.052 17.391 -9.656 1.00 94.31 333 GLN A CA 1
ATOM 2570 C C . GLN A 1 333 ? 2.973 16.510 -8.807 1.00 94.31 333 GLN A C 1
ATOM 2572 O O . GLN A 1 333 ? 2.854 16.468 -7.579 1.00 94.31 333 GLN A O 1
ATOM 2577 N N . MET A 1 334 ? 3.888 15.815 -9.475 1.00 93.56 334 MET A N 1
ATOM 2578 C CA . MET A 1 334 ? 4.915 14.961 -8.885 1.00 93.56 334 MET A CA 1
ATOM 2579 C C . MET A 1 334 ? 6.268 15.313 -9.498 1.00 93.56 334 MET A C 1
ATOM 2581 O O . MET A 1 334 ? 6.447 15.171 -10.709 1.00 93.56 334 MET A O 1
ATOM 2585 N N . GLY A 1 335 ? 7.195 15.817 -8.686 1.00 90.94 335 GLY A N 1
ATOM 2586 C CA . GLY A 1 335 ? 8.509 16.232 -9.177 1.00 90.94 335 GLY A CA 1
ATOM 2587 C C . GLY A 1 335 ? 9.203 17.249 -8.284 1.00 90.94 335 GLY A C 1
ATOM 2588 O O . GLY A 1 335 ? 9.021 17.263 -7.068 1.00 90.94 335 GLY A O 1
ATOM 2589 N N . PHE A 1 336 ? 9.998 18.128 -8.888 1.00 87.56 336 PHE A N 1
ATOM 2590 C CA . PHE A 1 336 ? 10.776 19.142 -8.184 1.00 87.56 336 PHE A CA 1
ATOM 2591 C C . PHE A 1 336 ? 10.433 20.551 -8.642 1.00 87.56 336 PHE A C 1
ATOM 2593 O O . PHE A 1 336 ? 10.268 20.830 -9.830 1.00 87.56 336 PHE A O 1
ATOM 2600 N N . GLN A 1 337 ? 10.454 21.480 -7.690 1.00 84.06 337 GLN A N 1
ATOM 2601 C CA . GLN A 1 337 ? 10.584 22.889 -8.019 1.00 84.06 337 GLN A CA 1
ATOM 2602 C C . GLN A 1 337 ? 12.058 23.198 -8.309 1.00 84.06 337 GLN A C 1
ATOM 2604 O O . GLN A 1 337 ? 12.918 23.031 -7.446 1.00 84.06 337 GLN A O 1
ATOM 2609 N N . THR A 1 338 ? 12.352 23.668 -9.517 1.00 76.00 338 THR A N 1
ATOM 2610 C CA . THR A 1 338 ? 13.696 24.089 -9.936 1.00 76.00 338 THR A CA 1
ATOM 2611 C C . THR A 1 338 ? 13.763 25.610 -10.089 1.00 76.00 338 THR A C 1
ATOM 2613 O O . THR A 1 338 ? 12.740 26.302 -10.069 1.00 76.00 338 THR A O 1
ATOM 2616 N N . ALA A 1 339 ? 14.973 26.148 -10.272 1.00 77.88 339 ALA A N 1
ATOM 2617 C CA . ALA A 1 339 ? 15.179 27.575 -10.529 1.00 77.88 339 ALA A CA 1
ATOM 2618 C C . ALA A 1 339 ? 14.499 28.061 -11.825 1.00 77.88 339 ALA A C 1
ATOM 2620 O O . ALA A 1 339 ? 14.170 29.239 -11.936 1.00 77.88 339 ALA A O 1
ATOM 2621 N N . THR A 1 340 ? 14.284 27.166 -12.792 1.00 73.06 340 THR A N 1
ATOM 2622 C CA . THR A 1 340 ? 13.695 27.473 -14.104 1.00 73.06 340 THR A CA 1
ATOM 2623 C C . THR A 1 340 ? 12.221 27.072 -14.218 1.00 73.06 340 THR A C 1
ATOM 2625 O O . THR A 1 340 ? 11.622 27.277 -15.270 1.00 73.06 340 THR A O 1
ATOM 2628 N N . GLY A 1 341 ? 11.614 26.537 -13.151 1.00 76.81 341 GLY A N 1
ATOM 2629 C CA . GLY A 1 341 ? 10.216 26.098 -13.133 1.00 76.81 341 GLY A CA 1
ATOM 2630 C C . GLY A 1 341 ? 10.026 24.719 -12.503 1.00 76.81 341 GLY A C 1
ATOM 2631 O O . GLY A 1 341 ? 10.943 24.156 -11.908 1.00 76.81 341 GLY A O 1
ATOM 2632 N N . PHE A 1 342 ? 8.821 24.168 -12.617 1.00 82.12 342 PHE A N 1
ATOM 2633 C CA . PHE A 1 342 ? 8.538 22.805 -12.170 1.00 82.12 342 PHE A CA 1
ATOM 2634 C C . PHE A 1 342 ? 9.114 21.787 -13.166 1.00 82.12 342 PHE A C 1
ATOM 2636 O O . PHE A 1 342 ? 8.880 21.903 -14.369 1.00 82.12 342 PHE A O 1
ATOM 2643 N N . ALA A 1 343 ? 9.853 20.797 -12.666 1.00 79.56 343 ALA A N 1
ATOM 2644 C CA . ALA A 1 343 ? 10.345 19.659 -13.433 1.00 79.56 343 ALA A CA 1
ATOM 2645 C C . ALA A 1 343 ? 9.715 18.379 -12.877 1.00 79.56 343 ALA A C 1
ATOM 2647 O O . ALA A 1 343 ? 9.960 18.015 -11.728 1.00 79.56 343 ALA A O 1
ATOM 2648 N N . GLY A 1 344 ? 8.888 17.717 -13.680 1.00 83.44 344 GLY A N 1
ATOM 2649 C CA . GLY A 1 344 ? 8.149 16.532 -13.260 1.00 83.44 344 GLY A CA 1
ATOM 2650 C C . GLY A 1 344 ? 6.879 16.327 -14.074 1.00 83.44 344 GLY A C 1
ATOM 2651 O O . GLY A 1 344 ? 6.713 16.896 -15.153 1.00 83.44 344 GLY A O 1
ATOM 2652 N N . GLU A 1 345 ? 5.969 15.526 -13.537 1.00 88.50 345 GLU A N 1
ATOM 2653 C CA . GLU A 1 345 ? 4.664 15.256 -14.135 1.00 88.50 345 GLU A CA 1
ATOM 2654 C C . GLU A 1 345 ? 3.586 16.117 -13.495 1.00 88.50 345 GLU A C 1
ATOM 2656 O O . GLU A 1 345 ? 3.581 16.312 -12.285 1.00 88.50 345 GLU A O 1
ATOM 2661 N N . THR A 1 346 ? 2.640 16.606 -14.295 1.00 89.12 346 THR A N 1
ATOM 2662 C CA . THR A 1 346 ? 1.463 17.336 -13.797 1.00 89.12 346 THR A CA 1
ATOM 2663 C C . THR A 1 346 ? 0.305 16.419 -13.404 1.00 89.12 346 THR A C 1
ATOM 2665 O O . THR A 1 346 ? -0.585 16.858 -12.684 1.00 89.12 346 THR A O 1
ATOM 2668 N N . ASN A 1 347 ? 0.333 15.164 -13.861 1.00 90.69 347 ASN A N 1
ATOM 2669 C CA . ASN A 1 347 ? -0.671 14.126 -13.607 1.00 90.69 347 ASN A CA 1
ATOM 2670 C C . ASN A 1 347 ? -0.008 12.851 -13.050 1.00 90.69 347 ASN A C 1
ATOM 2672 O O . ASN A 1 347 ? -0.344 11.736 -13.444 1.00 90.69 347 ASN A O 1
ATOM 2676 N N . GLY A 1 348 ? 0.995 13.018 -12.186 1.00 92.75 348 GLY A N 1
ATOM 2677 C CA . GLY A 1 348 ? 1.666 11.904 -11.524 1.00 92.75 348 GLY A CA 1
ATOM 2678 C C . GLY A 1 348 ? 0.755 11.246 -10.489 1.00 92.75 348 GLY A C 1
ATOM 2679 O O . GLY A 1 348 ? -0.067 11.914 -9.857 1.00 92.75 348 GLY A O 1
ATOM 2680 N N . VAL A 1 349 ? 0.923 9.936 -10.296 1.00 96.06 349 VAL A N 1
ATOM 2681 C CA . VAL A 1 349 ? 0.109 9.132 -9.373 1.00 96.06 349 VAL A CA 1
ATOM 2682 C C . VAL A 1 349 ? 0.980 8.530 -8.283 1.00 96.06 349 VAL A C 1
ATOM 2684 O O . VAL A 1 349 ? 1.936 7.818 -8.581 1.00 96.06 349 VAL A O 1
ATOM 2687 N N . ALA A 1 350 ? 0.627 8.770 -7.020 1.00 97.88 350 ALA A N 1
ATOM 2688 C CA . ALA A 1 350 ? 1.220 8.072 -5.884 1.00 97.88 350 ALA A CA 1
ATOM 2689 C C . ALA A 1 350 ? 0.157 7.303 -5.109 1.00 97.88 350 ALA A C 1
ATOM 2691 O O . ALA A 1 350 ? -0.936 7.814 -4.871 1.00 97.88 350 ALA A O 1
ATOM 2692 N N . VAL A 1 351 ? 0.486 6.078 -4.704 1.00 98.06 351 VAL A N 1
ATOM 2693 C CA . VAL A 1 351 ? -0.462 5.197 -4.017 1.00 98.06 351 VAL A CA 1
ATOM 2694 C C . VAL A 1 351 ? 0.148 4.676 -2.726 1.00 98.06 351 VAL A C 1
ATOM 2696 O O . VAL A 1 351 ? 1.310 4.270 -2.679 1.00 98.06 351 VAL A O 1
ATOM 2699 N N . GLY A 1 352 ? -0.655 4.676 -1.669 1.00 98.12 352 GLY A N 1
ATOM 2700 C CA . GLY A 1 352 ? -0.404 3.911 -0.454 1.00 98.12 352 GLY A CA 1
ATOM 2701 C C . GLY A 1 352 ? -1.498 2.875 -0.289 1.00 98.12 352 GLY A C 1
ATOM 2702 O O . GLY A 1 352 ? -2.665 3.192 -0.497 1.00 98.12 352 GLY A O 1
ATOM 2703 N N . LEU A 1 353 ? -1.136 1.652 0.091 1.00 96.75 353 LEU A N 1
ATOM 2704 C CA . LEU A 1 353 ? -2.079 0.575 0.382 1.00 96.75 353 LEU A CA 1
ATOM 2705 C C . LEU A 1 353 ? -1.871 0.104 1.815 1.00 96.75 353 LEU A C 1
ATOM 2707 O O . LEU A 1 353 ? -0.739 -0.072 2.265 1.00 96.75 353 LEU A O 1
ATOM 2711 N N . LYS A 1 354 ? -2.973 -0.119 2.524 1.00 95.38 354 LYS A N 1
ATOM 2712 C CA . LYS A 1 354 ? -2.963 -0.636 3.883 1.00 95.38 354 LYS A CA 1
ATOM 2713 C C . LYS A 1 354 ? -4.061 -1.675 4.059 1.00 95.38 354 LYS A C 1
ATOM 2715 O O . LYS A 1 354 ? -5.229 -1.417 3.779 1.00 95.38 354 LYS A O 1
ATOM 2720 N N . ASP A 1 355 ? -3.660 -2.840 4.541 1.00 94.50 355 ASP A N 1
ATOM 2721 C CA . ASP A 1 355 ? -4.567 -3.817 5.128 1.00 94.50 355 ASP A CA 1
ATOM 2722 C C . ASP A 1 355 ? -4.848 -3.396 6.575 1.00 94.50 355 ASP A C 1
ATOM 2724 O O . ASP A 1 355 ? -3.910 -3.199 7.354 1.00 94.50 355 ASP A O 1
ATOM 2728 N N . ILE A 1 356 ? -6.117 -3.157 6.899 1.00 95.62 356 ILE A N 1
ATOM 2729 C CA . ILE A 1 356 ? -6.551 -2.659 8.209 1.00 95.62 356 ILE A CA 1
ATOM 2730 C C . ILE A 1 356 ? -7.466 -3.689 8.858 1.00 95.62 356 ILE A C 1
ATOM 2732 O O . ILE A 1 356 ? -7.929 -4.619 8.210 1.00 95.62 356 ILE A O 1
ATOM 2736 N N . SER A 1 357 ? -7.738 -3.537 10.150 1.00 96.19 357 SER A N 1
ATOM 2737 C CA . SER A 1 357 ? -8.604 -4.480 10.841 1.00 96.19 357 SER A CA 1
ATOM 2738 C C . SER A 1 357 ? -10.004 -4.476 10.251 1.00 96.19 357 SER A C 1
ATOM 2740 O O . SER A 1 357 ? -10.542 -3.423 9.906 1.00 96.19 357 SER A O 1
ATOM 2742 N N . GLU A 1 358 ? -10.660 -5.624 10.284 1.00 96.19 358 GLU A N 1
ATOM 2743 C CA . GLU A 1 358 ? -12.105 -5.686 10.165 1.00 96.19 358 GLU A CA 1
ATOM 2744 C C . GLU A 1 358 ? -12.795 -4.912 11.304 1.00 96.19 358 GLU A C 1
ATOM 2746 O O . GLU A 1 358 ? -12.157 -4.581 12.320 1.00 96.19 358 GLU A O 1
ATOM 2751 N N . PRO A 1 359 ? -14.101 -4.603 11.159 1.00 97.12 359 PRO A N 1
ATOM 2752 C CA . PRO A 1 359 ? -14.890 -3.998 12.223 1.00 97.12 359 PRO A CA 1
ATOM 2753 C C . PRO A 1 359 ? -14.680 -4.74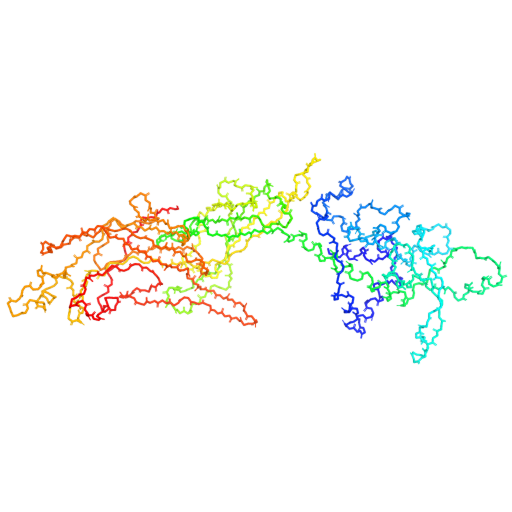7 13.541 1.00 97.12 359 PRO A C 1
ATOM 2755 O O . PRO A 1 359 ? -15.033 -5.913 13.679 1.00 97.12 359 PRO A O 1
ATOM 2758 N N . THR A 1 360 ? -14.053 -4.081 14.506 1.00 96.38 360 THR A N 1
ATOM 2759 C CA . THR A 1 360 ? -13.606 -4.708 15.752 1.00 96.38 360 THR A CA 1
ATOM 2760 C C . THR A 1 360 ? -14.550 -4.298 16.882 1.00 96.38 360 THR A C 1
ATOM 2762 O O . THR A 1 360 ? -14.549 -3.115 17.232 1.00 96.38 360 THR A O 1
ATOM 2765 N N . PRO A 1 361 ? -15.357 -5.215 17.451 1.00 95.19 361 PRO A N 1
ATOM 2766 C CA . PRO A 1 361 ? -16.240 -4.911 18.566 1.00 95.19 361 PRO A CA 1
ATOM 2767 C C . PRO A 1 361 ? -15.419 -4.689 19.835 1.00 95.19 361 PRO A C 1
ATOM 2769 O O . PRO A 1 361 ? -14.553 -5.496 20.183 1.00 95.19 361 PRO A O 1
ATOM 2772 N N . ILE A 1 362 ? -15.724 -3.595 20.522 1.00 95.31 362 ILE A N 1
ATOM 2773 C CA . ILE A 1 362 ? -15.211 -3.255 21.841 1.00 95.31 362 ILE A CA 1
ATOM 2774 C C . ILE A 1 362 ? -16.393 -3.257 22.801 1.00 95.31 362 ILE A C 1
ATOM 2776 O O . ILE A 1 362 ? -17.317 -2.454 22.661 1.00 95.31 362 ILE A O 1
ATOM 2780 N N . ASP A 1 363 ? -16.354 -4.160 23.773 1.00 94.44 363 ASP A N 1
ATOM 2781 C CA . ASP A 1 363 ? -17.429 -4.333 24.746 1.00 94.44 363 ASP A CA 1
ATOM 2782 C C . ASP A 1 363 ? -17.090 -3.680 26.089 1.00 94.44 363 ASP A C 1
ATOM 2784 O O . ASP A 1 363 ? -15.995 -3.837 26.628 1.00 94.44 363 ASP A O 1
ATOM 2788 N N . PHE A 1 364 ? -18.042 -2.955 26.664 1.00 95.50 364 PHE A N 1
ATOM 2789 C CA . PHE A 1 364 ? -17.958 -2.406 28.011 1.00 95.50 364 PHE A CA 1
ATOM 2790 C C . PHE A 1 364 ? -19.075 -3.003 28.860 1.00 95.50 364 PHE A C 1
ATOM 2792 O O . PHE A 1 364 ? -20.252 -2.775 28.602 1.00 95.50 364 PHE A O 1
ATOM 2799 N N . MET A 1 365 ? -18.714 -3.816 29.844 1.00 95.38 365 MET A N 1
ATOM 2800 C CA . MET A 1 365 ? -19.635 -4.735 30.507 1.00 95.38 365 MET A CA 1
ATOM 2801 C C . MET A 1 365 ? -19.677 -4.454 32.004 1.00 95.38 365 MET A C 1
ATOM 2803 O O . MET A 1 365 ? -18.642 -4.212 32.631 1.00 95.38 365 MET A O 1
ATOM 2807 N N . ASN A 1 366 ? -20.874 -4.531 32.580 1.00 95.19 366 ASN A N 1
ATOM 2808 C CA . ASN A 1 366 ? -21.085 -4.450 34.015 1.00 95.19 366 ASN A CA 1
ATOM 2809 C C . ASN A 1 366 ? -21.638 -5.786 34.534 1.00 95.19 366 ASN A C 1
ATOM 2811 O O . ASN A 1 366 ? -22.844 -6.016 34.520 1.00 95.19 366 ASN A O 1
ATOM 2815 N N . SER A 1 367 ? -20.752 -6.665 35.003 1.00 94.88 367 SER A N 1
ATOM 2816 C CA . SER A 1 367 ? -21.105 -7.966 35.593 1.00 94.88 367 SER A CA 1
ATOM 2817 C C . SER A 1 367 ? -21.340 -7.907 37.107 1.00 94.88 367 SER A C 1
ATOM 2819 O O . SER A 1 367 ? -21.282 -8.937 37.774 1.00 94.88 367 SER A O 1
ATOM 2821 N N . MET A 1 368 ? -21.563 -6.723 37.680 1.00 93.94 368 MET A N 1
ATOM 2822 C CA . MET A 1 368 ? -21.781 -6.567 39.124 1.00 93.94 368 MET A CA 1
ATOM 2823 C C . MET A 1 368 ? -23.204 -6.951 39.564 1.00 93.94 368 MET A C 1
ATOM 2825 O O . MET A 1 368 ? -23.566 -6.744 40.710 1.00 93.94 368 MET A O 1
ATOM 2829 N N . ASP A 1 369 ? -24.030 -7.520 38.685 1.00 94.56 369 ASP A N 1
ATOM 2830 C CA . ASP A 1 369 ? -25.310 -8.150 39.045 1.00 94.56 369 ASP A CA 1
ATOM 2831 C C . ASP A 1 369 ? -25.132 -9.536 39.677 1.00 94.56 369 ASP A C 1
ATOM 2833 O O . ASP A 1 369 ? -26.073 -10.096 40.241 1.00 94.56 369 ASP A O 1
ATOM 2837 N N . VAL A 1 370 ? -23.915 -10.076 39.617 1.00 94.69 370 VAL A N 1
ATOM 2838 C CA . VAL A 1 370 ? -23.513 -11.305 40.297 1.00 94.69 370 VAL A CA 1
ATOM 2839 C C . VAL A 1 370 ? -22.297 -11.062 41.187 1.00 94.69 370 VAL A C 1
ATOM 2841 O O . VAL A 1 370 ? -21.547 -10.098 41.014 1.00 94.69 370 VAL A O 1
ATOM 2844 N N . VAL A 1 371 ? -22.092 -11.948 42.155 1.00 93.50 371 VAL A N 1
ATOM 2845 C CA . VAL A 1 371 ? -20.942 -11.934 43.062 1.00 93.50 371 VAL A CA 1
ATOM 2846 C C . VAL A 1 371 ? -20.429 -13.358 43.277 1.00 93.50 371 VAL A C 1
ATOM 2848 O O . VAL A 1 371 ? -21.210 -14.308 43.327 1.00 93.50 371 VAL A O 1
ATOM 2851 N N . CYS A 1 372 ? -19.107 -13.510 43.366 1.00 93.81 372 CYS A N 1
ATOM 2852 C CA . CYS A 1 372 ? -18.463 -14.773 43.714 1.00 93.81 372 CYS A CA 1
ATOM 2853 C C . CYS A 1 372 ? -18.282 -14.860 45.231 1.00 93.81 372 CYS A C 1
ATOM 2855 O O . CYS A 1 372 ? -17.474 -14.121 45.805 1.00 93.81 372 CYS A O 1
ATOM 2857 N N . VAL A 1 373 ? -19.014 -15.775 45.859 1.00 91.56 373 VAL A N 1
ATOM 2858 C CA . VAL A 1 373 ? -18.975 -16.033 47.298 1.00 91.56 373 VAL A CA 1
ATOM 2859 C C . VAL A 1 373 ? -18.737 -17.523 47.534 1.00 91.56 373 VAL A C 1
ATOM 2861 O O . VAL A 1 373 ? -19.519 -18.342 47.067 1.00 91.56 373 VAL A O 1
ATOM 2864 N N . ASN A 1 374 ? -17.667 -17.888 48.246 1.00 90.62 374 ASN A N 1
ATOM 2865 C CA . ASN A 1 374 ? -17.303 -19.275 48.574 1.00 90.62 374 ASN A CA 1
ATOM 2866 C C . ASN A 1 374 ? -17.325 -20.216 47.350 1.00 90.62 374 ASN A C 1
ATOM 2868 O O . ASN A 1 374 ? -17.946 -21.277 47.380 1.00 90.62 374 ASN A O 1
ATOM 2872 N N . ASP A 1 375 ? -16.665 -19.808 46.261 1.00 91.75 375 ASP A N 1
ATOM 2873 C CA . ASP A 1 375 ? -16.640 -20.527 44.973 1.00 91.75 375 ASP A CA 1
ATOM 2874 C C . ASP A 1 375 ? -18.014 -20.702 44.282 1.00 91.75 375 ASP A C 1
ATOM 2876 O O . ASP A 1 375 ? -18.135 -21.453 43.311 1.00 91.75 375 ASP A O 1
ATOM 2880 N N . GLN A 1 376 ? -19.044 -19.965 44.712 1.00 92.44 376 GLN A N 1
ATOM 2881 C CA . GLN A 1 376 ? -20.368 -19.932 44.086 1.00 92.44 376 GLN A CA 1
ATOM 2882 C C . GLN A 1 376 ? -20.658 -18.562 43.469 1.00 92.44 376 GLN A C 1
ATOM 2884 O O . GLN A 1 376 ? -20.359 -17.522 44.052 1.00 92.44 376 GLN A O 1
ATOM 2889 N N . ILE A 1 377 ? -21.253 -18.554 42.273 1.00 93.94 377 ILE A N 1
ATOM 2890 C CA . ILE A 1 377 ? -21.744 -17.331 41.627 1.00 93.94 377 ILE A CA 1
ATOM 2891 C C . ILE A 1 377 ? -23.205 -17.154 42.021 1.00 93.94 377 ILE A C 1
ATOM 2893 O O . ILE A 1 377 ? -24.046 -17.962 41.629 1.00 93.94 377 ILE A O 1
ATOM 2897 N N . LEU A 1 378 ? -23.496 -16.090 42.762 1.00 93.88 378 LEU A N 1
ATOM 2898 C CA . LEU A 1 378 ? -24.829 -15.783 43.273 1.00 93.88 378 LEU A CA 1
ATOM 2899 C C . LEU A 1 378 ? -25.300 -14.414 42.765 1.00 93.88 378 LEU A C 1
ATOM 2901 O O . LEU A 1 378 ? -24.460 -13.554 42.474 1.00 93.88 378 LEU A O 1
ATOM 2905 N N . PRO A 1 379 ? -26.619 -14.168 42.662 1.00 94.56 379 PRO A N 1
ATOM 2906 C CA . PRO A 1 379 ? -27.132 -12.832 42.383 1.00 94.56 379 PRO A CA 1
ATOM 2907 C C . PRO A 1 379 ? -26.688 -11.850 43.474 1.00 94.56 379 PRO A C 1
ATOM 2909 O O . PRO A 1 379 ? -26.882 -12.104 44.668 1.00 94.56 379 PRO A O 1
ATOM 2912 N N . ALA A 1 380 ? -26.094 -10.729 43.071 1.00 93.38 380 ALA A N 1
ATOM 2913 C CA . ALA A 1 380 ? -25.588 -9.726 44.000 1.00 93.38 380 ALA A CA 1
ATOM 2914 C C . ALA A 1 380 ? -26.739 -9.105 44.815 1.00 93.38 380 ALA A C 1
ATOM 2916 O O . ALA A 1 380 ? -27.809 -8.806 44.282 1.00 93.38 380 ALA A O 1
ATOM 2917 N N . GLY A 1 381 ? -26.531 -8.924 46.120 1.00 91.56 381 GLY A N 1
ATOM 2918 C CA . GLY A 1 381 ? -27.522 -8.387 47.062 1.00 91.56 381 GLY A CA 1
ATOM 2919 C C . GLY A 1 381 ? -28.691 -9.325 47.404 1.00 91.56 381 GLY A C 1
ATOM 2920 O O . GLY A 1 381 ? -29.626 -8.902 48.098 1.00 91.56 381 GLY A O 1
ATOM 2921 N N . SER A 1 382 ? -28.668 -10.575 46.923 1.00 92.50 382 SER A N 1
ATOM 2922 C CA . SER A 1 382 ? -29.662 -11.596 47.275 1.00 92.50 382 SER A CA 1
ATOM 2923 C C . SER A 1 382 ? -29.498 -12.083 48.717 1.00 92.50 382 SER A C 1
ATOM 2925 O O . SER A 1 382 ? -28.402 -12.039 49.273 1.00 92.50 382 SER A O 1
ATOM 2927 N N . ALA A 1 383 ? -30.590 -12.582 49.312 1.00 91.19 383 ALA A N 1
ATOM 2928 C CA . ALA A 1 383 ? -30.539 -13.214 50.634 1.00 91.19 383 ALA A CA 1
ATOM 2929 C C . ALA A 1 383 ? -29.539 -14.379 50.649 1.00 91.19 383 ALA A C 1
ATOM 2931 O O . ALA A 1 383 ? -28.718 -14.458 51.545 1.00 91.19 383 ALA A O 1
ATOM 2932 N N . GLU A 1 384 ? -29.508 -15.194 49.591 1.00 90.88 384 GLU A N 1
ATOM 2933 C CA . GLU A 1 384 ? -28.569 -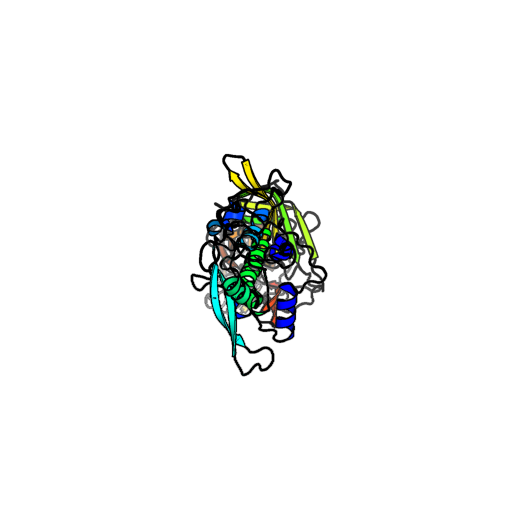16.313 49.461 1.00 90.88 384 GLU A CA 1
ATOM 2934 C C . GLU A 1 384 ? -27.098 -15.865 49.500 1.00 90.88 384 GLU A C 1
ATOM 2936 O O . GLU A 1 384 ? -26.287 -16.469 50.201 1.00 90.88 384 GLU A O 1
ATOM 2941 N N . ALA A 1 385 ? -26.747 -14.778 48.801 1.00 90.69 385 ALA A N 1
ATOM 2942 C CA . ALA A 1 385 ? -25.386 -14.237 48.816 1.00 90.69 385 ALA A CA 1
ATOM 2943 C C . ALA A 1 385 ? -24.974 -13.701 50.197 1.00 90.69 385 ALA A C 1
ATOM 2945 O O . ALA A 1 385 ? -23.820 -13.861 50.595 1.00 90.69 385 ALA A O 1
ATOM 2946 N N . ILE A 1 386 ? -25.913 -13.090 50.924 1.00 89.56 386 ILE A N 1
ATOM 2947 C CA . ILE A 1 386 ? -25.695 -12.535 52.268 1.00 89.56 386 ILE A CA 1
ATOM 2948 C C . ILE A 1 386 ? -25.603 -13.666 53.304 1.00 89.56 386 ILE A C 1
ATOM 2950 O O . ILE A 1 386 ? -24.608 -13.769 54.019 1.00 89.56 386 ILE A O 1
ATOM 2954 N N . ASP A 1 387 ? -26.583 -14.569 53.322 1.00 88.19 387 ASP A N 1
ATOM 2955 C CA . ASP A 1 387 ? -26.691 -15.682 54.273 1.00 88.19 387 ASP A CA 1
ATOM 2956 C C . ASP A 1 387 ? -25.493 -16.644 54.168 1.00 88.19 387 ASP A C 1
ATOM 2958 O O . ASP A 1 387 ? -25.077 -17.245 55.158 1.00 88.19 387 ASP A O 1
ATOM 2962 N N . THR A 1 388 ? -24.892 -16.768 52.977 1.00 85.88 388 THR A N 1
ATOM 2963 C CA . THR A 1 388 ? -23.67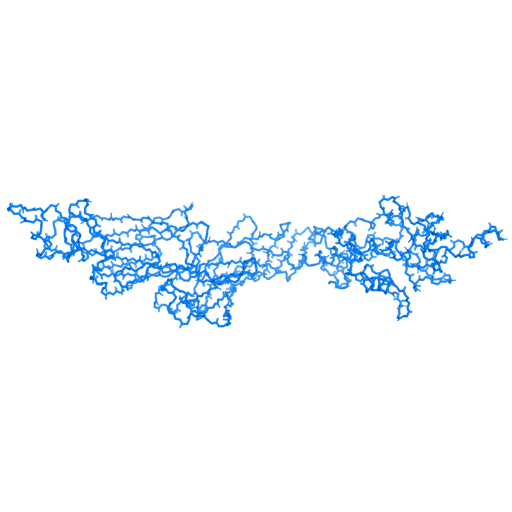4 -17.569 52.757 1.00 85.88 388 THR A CA 1
ATOM 2964 C C . THR A 1 388 ? -22.453 -17.007 53.501 1.00 85.88 388 THR A C 1
ATOM 2966 O O . THR A 1 388 ? -21.536 -17.758 53.850 1.00 85.88 388 THR A O 1
ATOM 2969 N N . LEU A 1 389 ? -22.417 -15.695 53.748 1.00 84.69 389 LEU A N 1
ATOM 2970 C CA . LEU A 1 389 ? -21.356 -15.026 54.502 1.00 84.69 389 LEU A CA 1
ATOM 2971 C C . LEU A 1 389 ? -21.686 -14.908 55.991 1.00 84.69 389 LEU A C 1
ATOM 2973 O O . LEU A 1 389 ? -20.785 -15.029 56.827 1.00 84.69 389 LEU A O 1
ATOM 2977 N N . ASP A 1 390 ? -22.961 -14.735 56.324 1.00 85.06 390 ASP A N 1
ATOM 2978 C CA . ASP A 1 390 ? -23.419 -14.436 57.679 1.00 85.06 390 ASP A CA 1
ATOM 2979 C C . ASP A 1 390 ? -23.774 -15.701 58.484 1.00 85.06 390 ASP A C 1
ATOM 2981 O O . ASP A 1 390 ? -24.846 -15.854 59.070 1.00 85.06 390 ASP A O 1
ATOM 2985 N N . VAL A 1 391 ? -22.837 -16.654 58.510 1.00 78.44 391 VAL A N 1
ATOM 2986 C CA . VAL A 1 391 ? -23.000 -17.954 59.182 1.00 78.44 391 VAL A CA 1
ATOM 2987 C C . VAL A 1 391 ? -22.469 -17.902 60.623 1.00 78.44 391 VAL A C 1
ATOM 2989 O O . VAL A 1 391 ? -21.372 -17.398 60.873 1.00 78.44 391 VAL A O 1
ATOM 2992 N N . ASN A 1 392 ? -23.189 -18.529 61.566 1.00 76.19 392 ASN A N 1
ATOM 2993 C CA . ASN A 1 392 ? -22.814 -18.664 62.987 1.00 76.19 392 ASN A CA 1
ATOM 2994 C C . ASN A 1 392 ? -22.614 -17.315 63.714 1.00 76.19 392 ASN A C 1
ATOM 2996 O O . ASN A 1 392 ? -21.559 -17.096 64.315 1.00 76.19 392 ASN A O 1
ATOM 3000 N N . ASP A 1 393 ? -23.606 -16.421 63.642 1.00 72.81 393 ASP A N 1
ATOM 3001 C CA . ASP A 1 393 ? -23.603 -15.087 64.276 1.00 72.81 393 ASP A CA 1
ATOM 3002 C C . ASP A 1 393 ? -22.454 -14.164 63.823 1.00 72.81 393 ASP A C 1
ATOM 3004 O O . ASP A 1 393 ? -22.049 -13.243 64.536 1.00 72.81 393 ASP A O 1
ATOM 3008 N N . ARG A 1 394 ? -21.892 -14.407 62.636 1.00 73.88 394 ARG A N 1
ATOM 3009 C CA . ARG A 1 394 ? -20.934 -13.499 61.999 1.00 73.88 394 ARG A CA 1
ATOM 3010 C C . ARG A 1 394 ? -21.687 -12.590 61.033 1.00 73.88 394 ARG A C 1
ATOM 3012 O O . ARG A 1 394 ? -22.525 -13.087 60.301 1.00 73.88 394 ARG A O 1
ATOM 3019 N N . SER A 1 395 ? -21.337 -11.307 60.993 1.00 81.31 395 SER A N 1
ATOM 3020 C CA . SER A 1 395 ? -21.846 -10.345 60.003 1.00 81.31 395 SER A CA 1
ATOM 3021 C C . SER A 1 395 ? -20.761 -10.024 58.972 1.00 81.31 395 SER A C 1
ATOM 3023 O O . SER A 1 395 ? -20.246 -8.909 58.910 1.00 81.31 395 SER A O 1
ATOM 3025 N N . ILE A 1 396 ? -20.300 -11.024 58.219 1.00 79.38 396 ILE A N 1
ATOM 3026 C CA . ILE A 1 396 ? -19.222 -10.835 57.235 1.00 79.38 396 ILE A CA 1
ATOM 3027 C C . ILE A 1 396 ? -19.710 -9.991 56.051 1.00 79.38 396 ILE A C 1
ATOM 3029 O O . ILE A 1 396 ? -18.924 -9.205 55.524 1.00 79.38 396 ILE A O 1
ATOM 3033 N N . ALA A 1 397 ? -20.985 -10.085 55.669 1.00 78.44 397 ALA A N 1
ATOM 3034 C CA . ALA A 1 397 ? -21.574 -9.283 54.598 1.00 78.44 397 ALA A CA 1
ATOM 3035 C C . ALA A 1 397 ? -21.592 -7.769 54.905 1.00 78.44 397 ALA A C 1
ATOM 3037 O O . ALA A 1 397 ? -21.702 -6.962 53.987 1.00 78.44 397 ALA A O 1
ATOM 3038 N N . GLU A 1 398 ? -21.418 -7.355 56.168 1.00 78.75 398 GLU A N 1
ATOM 3039 C CA . GLU A 1 398 ? -21.201 -5.941 56.532 1.00 78.75 398 GLU A CA 1
ATOM 3040 C C . GLU A 1 398 ? -19.797 -5.435 56.147 1.00 78.75 398 GLU A C 1
ATOM 3042 O O . GLU A 1 398 ? -19.579 -4.230 56.012 1.00 78.75 398 GLU A O 1
ATOM 3047 N N . TYR A 1 399 ? -18.841 -6.355 55.976 1.00 79.50 399 TYR A N 1
ATOM 3048 C CA . TYR A 1 399 ? -17.430 -6.085 55.682 1.00 79.50 399 TYR A CA 1
ATOM 3049 C C . TYR A 1 399 ? -16.969 -6.633 54.328 1.00 79.50 399 TYR A C 1
ATOM 3051 O O . TYR A 1 399 ? -15.779 -6.526 53.999 1.00 79.50 399 TYR A O 1
ATOM 3059 N N . VAL A 1 400 ? -17.893 -7.149 53.516 1.00 84.38 400 VAL A N 1
ATOM 3060 C CA . VAL A 1 400 ? -17.646 -7.575 52.139 1.00 84.38 400 VAL A CA 1
ATOM 3061 C C . VAL A 1 400 ? -18.679 -6.947 51.218 1.00 84.38 400 VAL A C 1
ATOM 3063 O O . VAL A 1 400 ? -19.877 -6.999 51.471 1.00 84.38 400 VAL A O 1
ATOM 3066 N N . ASP A 1 401 ? -18.202 -6.388 50.113 1.00 87.12 401 ASP A N 1
ATOM 3067 C CA . ASP A 1 401 ? -19.064 -5.805 49.097 1.00 87.12 401 ASP A CA 1
ATOM 3068 C C . ASP A 1 401 ? -19.733 -6.899 48.242 1.00 87.12 401 ASP A C 1
ATOM 3070 O O . ASP A 1 401 ? -19.107 -7.480 47.350 1.00 87.12 401 ASP A O 1
ATOM 3074 N N . VAL A 1 402 ? -20.994 -7.206 48.565 1.00 89.94 402 VAL A N 1
ATOM 3075 C CA . VAL A 1 402 ? -21.819 -8.242 47.913 1.00 89.94 402 VAL A CA 1
ATOM 3076 C C . VAL A 1 402 ? -22.991 -7.685 47.104 1.00 89.94 402 VAL A C 1
ATOM 3078 O O . VAL A 1 402 ? -23.819 -8.456 46.614 1.00 89.94 402 VAL A O 1
ATOM 3081 N N . TYR A 1 403 ? -23.099 -6.363 46.978 1.00 92.81 403 TYR A N 1
ATOM 3082 C CA . TYR A 1 403 ? -24.248 -5.695 46.371 1.00 92.81 403 TYR A CA 1
ATOM 3083 C C . TYR A 1 403 ? -24.008 -5.363 44.891 1.00 92.81 403 TYR A C 1
ATOM 3085 O O . TYR A 1 403 ? -22.871 -5.364 44.413 1.00 92.81 403 TYR A O 1
ATOM 3093 N N . PRO A 1 404 ? -25.077 -5.127 44.111 1.00 94.00 404 PRO A N 1
ATOM 3094 C CA . PRO A 1 404 ? -24.932 -4.690 42.735 1.00 94.00 404 PRO A CA 1
ATOM 3095 C C . PRO A 1 404 ? -24.631 -3.197 42.631 1.00 94.00 404 PRO A C 1
ATOM 3097 O O . PRO A 1 404 ? -25.151 -2.376 43.391 1.00 94.00 404 PRO A O 1
ATOM 3100 N N . HIS A 1 405 ? -23.871 -2.835 41.597 1.00 94.06 405 HIS A N 1
ATOM 3101 C CA . HIS A 1 405 ? -23.480 -1.452 41.339 1.00 94.06 405 HIS A CA 1
ATOM 3102 C C . HIS A 1 405 ? -23.808 -1.005 39.924 1.00 94.06 405 HIS A C 1
ATOM 3104 O O . HIS A 1 405 ? -23.732 -1.772 38.960 1.00 94.06 405 HIS A O 1
ATOM 3110 N N . VAL A 1 406 ? -24.095 0.285 39.791 1.00 94.38 406 VAL A N 1
ATOM 3111 C CA . VAL A 1 406 ? -24.229 0.957 38.501 1.00 94.38 406 VAL A CA 1
ATOM 3112 C C . VAL A 1 406 ? -22.930 1.671 38.147 1.00 94.38 406 VAL A C 1
ATOM 3114 O O . VAL A 1 406 ? -22.247 2.228 39.012 1.00 94.38 406 VAL A O 1
ATOM 3117 N N . LEU A 1 407 ? -22.580 1.652 36.864 1.00 95.88 407 LEU A N 1
ATOM 3118 C CA . LEU A 1 407 ? -21.484 2.451 36.333 1.00 95.88 407 LEU A CA 1
ATOM 3119 C C . LEU A 1 407 ? -22.055 3.761 35.794 1.00 95.88 407 LEU A C 1
ATOM 3121 O O . LEU A 1 407 ? -22.845 3.759 34.857 1.00 95.88 407 LEU A O 1
ATOM 3125 N N . GLU A 1 408 ? -21.647 4.880 36.371 1.00 95.12 408 GLU A N 1
ATOM 3126 C CA . GLU A 1 408 ? -22.014 6.221 35.934 1.00 95.12 408 GLU A CA 1
ATOM 3127 C C . GLU A 1 408 ? -20.828 6.904 35.258 1.00 95.12 408 GLU A C 1
ATOM 3129 O O . GLU A 1 408 ? -19.674 6.723 35.662 1.00 95.12 408 GLU A O 1
ATOM 3134 N N . ASN A 1 409 ? -21.120 7.773 34.290 1.00 94.94 409 ASN A N 1
ATOM 3135 C CA . ASN A 1 409 ? -20.139 8.659 33.664 1.00 94.94 409 ASN A CA 1
ATOM 3136 C C . ASN A 1 409 ? -18.879 7.895 33.223 1.00 94.94 409 ASN A C 1
ATOM 3138 O O . ASN A 1 409 ? -17.758 8.235 33.607 1.00 94.94 409 ASN A O 1
ATOM 3142 N N . SER A 1 410 ? -19.079 6.810 32.473 1.00 96.75 410 SER A N 1
ATOM 3143 C CA . SER A 1 410 ? -17.977 6.024 31.926 1.00 96.75 410 SER A CA 1
ATOM 3144 C C . SER A 1 410 ? -17.443 6.713 30.678 1.00 96.75 410 SER A C 1
ATOM 3146 O O . SER A 1 410 ? -18.202 6.995 29.756 1.00 96.75 410 SER A O 1
ATOM 3148 N N . TYR A 1 411 ? -16.138 6.942 30.629 1.00 97.44 411 TYR A N 1
ATOM 3149 C CA . TYR A 1 411 ? -15.431 7.553 29.508 1.00 97.44 411 TYR A CA 1
ATOM 3150 C C . TYR A 1 411 ? -14.386 6.580 28.983 1.00 97.44 411 TYR A C 1
ATOM 3152 O O . TYR A 1 411 ? -13.659 5.972 29.767 1.00 97.44 411 TYR A O 1
ATOM 3160 N N . LEU A 1 412 ? -14.301 6.428 27.667 1.00 96.50 412 LEU A N 1
ATOM 3161 C CA . LEU A 1 412 ? -13.385 5.514 26.988 1.00 96.50 412 LEU A CA 1
ATOM 3162 C C . LEU A 1 412 ? -12.507 6.302 26.022 1.00 96.50 412 LEU A C 1
ATOM 3164 O O . LEU A 1 412 ? -13.010 7.147 25.282 1.00 96.50 412 LEU A O 1
ATOM 3168 N N . LYS A 1 413 ? -11.205 6.019 26.009 1.00 95.94 413 LYS A N 1
ATOM 3169 C CA . LYS A 1 413 ? -10.225 6.681 25.147 1.00 95.94 413 LYS A CA 1
ATOM 3170 C C . LYS A 1 413 ? -9.298 5.661 24.501 1.00 95.94 413 LYS A C 1
ATOM 3172 O O . LYS A 1 413 ? -8.665 4.874 25.197 1.00 95.94 413 LYS A O 1
ATOM 3177 N N . HIS A 1 414 ? -9.201 5.713 23.180 1.00 94.56 414 HIS A N 1
ATOM 3178 C CA . HIS A 1 414 ? -8.245 4.958 22.389 1.00 94.56 414 HIS A CA 1
ATOM 3179 C C . HIS A 1 414 ? -7.017 5.823 22.130 1.00 94.56 414 HIS A C 1
ATOM 3181 O O . HIS A 1 414 ? -7.126 7.033 21.896 1.00 94.56 414 HIS A O 1
ATOM 3187 N N . ALA A 1 415 ? -5.844 5.203 22.157 1.00 93.19 415 ALA A N 1
ATOM 3188 C CA . ALA A 1 415 ? -4.608 5.864 21.783 1.00 93.19 415 ALA A CA 1
ATOM 3189 C C . ALA A 1 415 ? -3.550 4.851 21.324 1.00 93.19 415 ALA A C 1
ATOM 3191 O O . ALA A 1 415 ? -3.570 3.704 21.772 1.00 93.19 415 ALA A O 1
ATOM 3192 N N . PRO A 1 416 ? -2.599 5.241 20.462 1.00 89.62 416 PRO A N 1
ATOM 3193 C CA . PRO A 1 416 ? -1.426 4.424 20.177 1.00 89.62 416 PRO A CA 1
ATOM 3194 C C . PRO A 1 416 ? -0.628 4.145 21.460 1.00 89.62 416 PRO A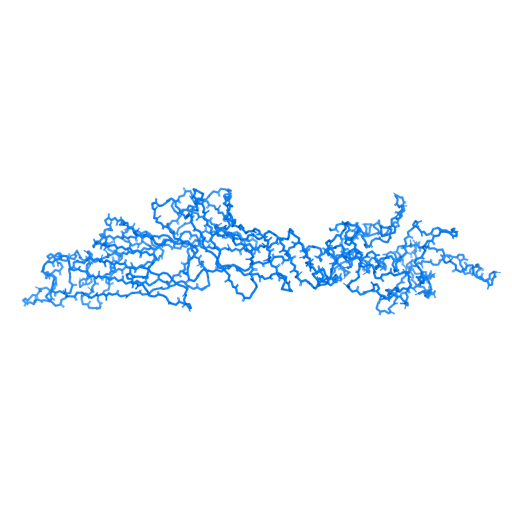 C 1
ATOM 3196 O O . PRO A 1 416 ? -0.507 5.020 22.317 1.00 89.62 416 PRO A O 1
ATOM 3199 N N . GLN A 1 417 ? -0.025 2.959 21.592 1.00 85.94 417 GLN A N 1
ATOM 3200 C CA . GLN A 1 417 ? 0.735 2.598 22.800 1.00 85.94 417 GLN A CA 1
ATOM 3201 C C . GLN A 1 417 ? 1.898 3.554 23.123 1.00 85.94 417 GLN A C 1
ATOM 3203 O O . GLN A 1 417 ? 2.225 3.759 24.291 1.00 85.94 417 GLN A O 1
ATOM 3208 N N . ASN A 1 418 ? 2.510 4.164 22.107 1.00 84.25 418 ASN A N 1
ATOM 3209 C CA . ASN A 1 418 ? 3.589 5.141 22.268 1.00 84.25 418 ASN A CA 1
ATOM 3210 C C . ASN A 1 418 ? 3.101 6.568 22.590 1.00 84.25 418 ASN A C 1
ATOM 3212 O O . ASN A 1 418 ? 3.929 7.442 22.839 1.00 84.25 418 ASN A O 1
ATOM 3216 N N . LEU A 1 419 ? 1.788 6.815 22.595 1.00 86.38 419 LEU A N 1
ATOM 3217 C CA . LEU A 1 419 ? 1.177 8.111 22.889 1.00 86.38 419 LEU A CA 1
ATOM 3218 C C . LEU A 1 419 ? -0.040 7.917 23.801 1.00 86.38 419 LEU A C 1
ATOM 3220 O O . LEU A 1 419 ? -1.183 8.036 23.373 1.00 86.38 419 LEU A O 1
ATOM 3224 N N . ILE A 1 420 ? 0.205 7.597 25.072 1.00 82.31 420 ILE A N 1
ATOM 3225 C CA . ILE A 1 420 ? -0.868 7.321 26.037 1.00 82.31 420 ILE A CA 1
ATOM 3226 C C . ILE A 1 420 ? -1.769 8.555 26.209 1.00 82.31 420 ILE A C 1
ATOM 3228 O O . ILE A 1 420 ? -1.291 9.657 26.476 1.00 82.31 420 ILE A O 1
ATOM 3232 N N . SER A 1 421 ? -3.085 8.347 26.116 1.00 90.12 421 SER A N 1
ATOM 3233 C CA . SER A 1 421 ? -4.110 9.355 26.397 1.00 90.12 421 SER A CA 1
ATOM 3234 C C . SER A 1 421 ? -5.105 8.807 27.419 1.00 90.12 421 SER A C 1
ATOM 3236 O O . SER A 1 421 ? -5.720 7.766 27.194 1.00 90.12 421 SER A O 1
ATOM 3238 N N . TYR A 1 422 ? -5.247 9.492 28.555 1.00 93.94 422 TYR A N 1
ATOM 3239 C CA . TYR A 1 422 ? -6.138 9.068 29.636 1.00 93.94 422 TYR A CA 1
ATOM 3240 C C . TYR A 1 422 ? -7.559 9.586 29.421 1.00 93.94 422 TYR A C 1
ATOM 3242 O O . TYR A 1 422 ? -7.757 10.768 29.131 1.00 93.94 422 TYR A O 1
ATOM 3250 N N . ALA A 1 423 ? -8.538 8.705 29.601 1.00 96.38 423 ALA A N 1
ATOM 3251 C CA . ALA A 1 423 ? -9.949 9.017 29.526 1.00 96.38 423 ALA A CA 1
ATOM 3252 C C . ALA A 1 423 ? -10.375 9.927 30.685 1.00 96.38 423 ALA A C 1
ATOM 3254 O O . ALA A 1 423 ? -9.984 9.735 31.839 1.00 96.38 423 ALA A O 1
ATOM 3255 N N . SER A 1 424 ? -11.207 10.912 30.374 1.00 95.56 424 SER A N 1
ATOM 3256 C CA . SER A 1 424 ? -11.837 11.798 31.348 1.00 95.56 424 SER A CA 1
ATOM 3257 C C . SER A 1 424 ? -13.132 12.375 30.781 1.00 95.56 424 SER A C 1
ATOM 3259 O O . SER A 1 424 ? -13.404 12.248 29.588 1.00 95.56 424 SER A O 1
ATOM 3261 N N . ALA A 1 425 ? -13.883 13.103 31.609 1.00 94.75 425 ALA A N 1
ATOM 3262 C CA . ALA A 1 425 ? -15.071 13.839 31.171 1.00 94.75 425 ALA A CA 1
ATOM 3263 C C . ALA A 1 425 ? -14.814 14.874 30.057 1.00 94.75 425 ALA A C 1
ATOM 3265 O O . ALA A 1 425 ? -15.751 15.302 29.390 1.00 94.75 425 ALA A O 1
ATOM 3266 N N . THR A 1 426 ? -13.560 15.281 29.842 1.00 94.94 426 THR A N 1
ATOM 3267 C CA . THR A 1 426 ? -13.159 16.240 28.800 1.00 94.94 426 THR A CA 1
ATOM 3268 C C . THR A 1 426 ? -12.272 15.625 27.718 1.00 94.94 426 THR A C 1
ATOM 3270 O O . THR A 1 426 ? -11.912 16.311 26.765 1.00 94.94 426 THR A O 1
ATOM 3273 N N . ASN A 1 427 ? -11.915 14.345 27.837 1.00 94.88 427 ASN A N 1
ATOM 3274 C CA . ASN A 1 427 ? -11.082 13.635 26.874 1.00 94.88 427 AS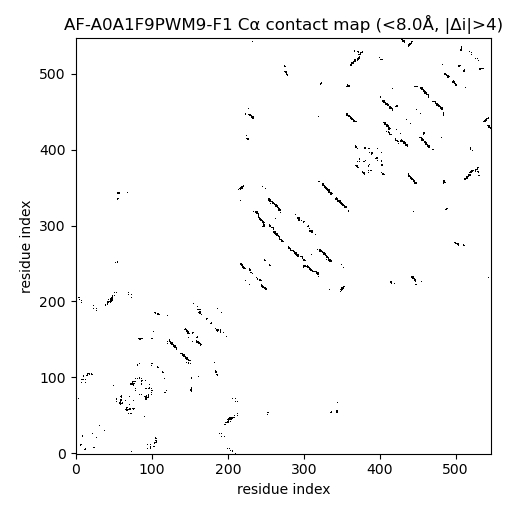N A CA 1
ATOM 3275 C C . ASN A 1 427 ? -11.563 12.191 26.724 1.00 94.88 427 ASN A C 1
ATOM 3277 O O . ASN A 1 427 ? -11.144 11.303 27.463 1.00 94.88 427 ASN A O 1
ATOM 3281 N N . TYR A 1 428 ? -12.433 11.952 25.752 1.00 95.88 428 TYR A N 1
ATOM 3282 C CA . TYR A 1 428 ? -12.987 10.634 25.471 1.00 95.88 428 TYR A CA 1
ATOM 3283 C C . TYR A 1 428 ? -13.303 10.495 23.983 1.00 95.88 428 TYR A C 1
ATOM 3285 O O . TYR A 1 428 ? -13.391 11.479 23.254 1.00 95.88 428 TYR A O 1
ATOM 3293 N N . ASP A 1 429 ? -13.430 9.253 23.544 1.00 95.38 429 ASP A N 1
ATOM 3294 C CA . ASP A 1 429 ? -13.912 8.869 22.219 1.00 95.38 429 ASP A CA 1
ATOM 3295 C C . ASP A 1 429 ? -15.309 8.262 22.292 1.00 95.38 429 ASP A C 1
ATOM 3297 O O . ASP A 1 429 ? -16.083 8.369 21.349 1.00 95.38 429 ASP A O 1
ATOM 3301 N N . ALA A 1 430 ? -15.629 7.632 23.420 1.00 95.75 430 ALA A N 1
ATOM 3302 C CA . ALA A 1 430 ? -16.961 7.148 23.710 1.00 95.75 430 ALA A CA 1
ATOM 3303 C C . ALA A 1 430 ? -17.313 7.393 25.176 1.00 95.75 430 ALA A C 1
ATOM 3305 O O . ALA A 1 430 ? -16.431 7.386 26.043 1.00 95.75 430 ALA A O 1
ATOM 3306 N N . SER A 1 431 ? -18.593 7.609 25.455 1.00 96.38 431 SER A N 1
ATOM 3307 C CA . SER A 1 431 ? -19.098 7.761 26.813 1.00 96.38 431 SER A CA 1
ATOM 3308 C C . SER A 1 431 ? -20.415 7.027 27.033 1.00 96.38 431 SER A C 1
ATOM 3310 O O . SER A 1 431 ? -21.232 6.865 26.124 1.00 96.38 431 SER A O 1
ATOM 3312 N N . ILE A 1 432 ? -20.601 6.572 28.270 1.00 95.69 432 ILE A N 1
ATOM 3313 C CA . ILE A 1 432 ? -21.813 5.912 28.751 1.00 95.69 432 ILE A CA 1
ATOM 3314 C C . ILE A 1 432 ? -22.252 6.646 30.013 1.00 95.69 432 ILE A C 1
ATOM 3316 O O . ILE A 1 432 ? -21.531 6.660 31.015 1.00 95.69 432 ILE A O 1
ATOM 3320 N N . ALA A 1 433 ? -23.423 7.279 29.960 1.00 94.62 433 ALA A N 1
ATOM 3321 C CA . ALA A 1 433 ? -23.942 8.041 31.090 1.00 94.62 433 ALA A CA 1
ATOM 3322 C C . ALA A 1 433 ? -24.245 7.125 32.282 1.00 94.62 433 ALA A C 1
ATOM 3324 O O . ALA A 1 433 ? -23.832 7.420 33.403 1.00 94.62 433 ALA A O 1
ATOM 3325 N N . VAL A 1 434 ? -24.926 6.007 32.020 1.00 94.88 434 VAL A N 1
ATOM 3326 C CA . VAL A 1 434 ? -25.328 5.007 33.010 1.00 94.88 434 VAL A CA 1
ATOM 3327 C C . VAL A 1 434 ? -25.267 3.625 32.359 1.00 94.88 434 VAL A C 1
ATOM 3329 O O . VAL A 1 434 ? -25.798 3.446 31.269 1.00 94.88 434 VAL A O 1
ATOM 3332 N N . LEU A 1 435 ? -24.638 2.655 33.022 1.00 96.19 435 LEU A N 1
ATOM 3333 C CA . LEU A 1 435 ? -24.671 1.239 32.654 1.00 96.19 435 LEU A CA 1
ATOM 3334 C C . LEU A 1 435 ? -25.058 0.408 33.879 1.00 96.19 435 LEU A C 1
ATOM 3336 O O . LEU A 1 435 ? -24.268 0.248 34.819 1.00 96.19 435 LEU A O 1
ATOM 3340 N N . ALA A 1 436 ? -26.292 -0.095 33.874 1.00 95.31 436 ALA A N 1
ATOM 3341 C CA . ALA A 1 436 ? -26.844 -0.894 34.961 1.00 95.31 436 ALA A CA 1
ATOM 3342 C C . ALA A 1 436 ? -26.086 -2.218 35.149 1.00 95.31 436 ALA A C 1
ATOM 3344 O O . ALA A 1 436 ? -25.443 -2.730 34.231 1.00 95.31 436 ALA A O 1
ATOM 3345 N N . ALA A 1 437 ? -26.168 -2.779 36.356 1.00 94.44 437 ALA A N 1
ATOM 3346 C CA . ALA A 1 437 ? -25.671 -4.122 36.628 1.00 94.44 437 ALA A CA 1
ATOM 3347 C C . ALA A 1 437 ? -26.359 -5.132 35.686 1.00 94.44 437 ALA A C 1
ATOM 3349 O O . ALA A 1 437 ? -27.555 -5.013 35.408 1.00 94.44 437 ALA A O 1
ATOM 3350 N N . GLY A 1 438 ? -25.607 -6.090 35.145 1.00 94.19 438 GLY A N 1
ATOM 3351 C CA . GLY A 1 438 ? -26.135 -7.083 34.207 1.00 94.19 438 GLY A CA 1
ATOM 3352 C C . GLY A 1 438 ? -26.403 -6.545 32.803 1.00 94.19 438 GLY A C 1
ATOM 3353 O O . GLY A 1 438 ? -27.082 -7.211 32.024 1.00 94.19 438 GLY A O 1
ATOM 3354 N N . HIS A 1 439 ? -25.852 -5.380 32.446 1.00 95.50 439 HIS A N 1
ATOM 3355 C CA . HIS A 1 439 ? -25.913 -4.812 31.095 1.00 95.50 439 HIS A CA 1
ATOM 3356 C C . HIS A 1 439 ? -24.512 -4.634 30.494 1.00 95.50 439 HIS A C 1
ATOM 3358 O O . HIS A 1 439 ? -23.492 -4.653 31.194 1.00 95.50 439 HIS A O 1
ATOM 3364 N N . TYR A 1 440 ? -24.458 -4.458 29.176 1.00 95.69 440 TYR A N 1
ATOM 3365 C CA . TYR A 1 440 ? -23.233 -4.129 28.449 1.00 95.69 440 TYR A CA 1
ATOM 3366 C C . TYR A 1 440 ? -23.483 -2.998 27.456 1.00 95.69 440 TYR A C 1
ATOM 3368 O O . TYR A 1 440 ? -24.619 -2.640 27.187 1.00 95.69 440 TYR A O 1
ATOM 3376 N N . ALA A 1 441 ? -22.424 -2.426 26.908 1.00 95.75 441 ALA A N 1
ATOM 3377 C CA . ALA A 1 441 ? -22.476 -1.470 25.818 1.00 95.75 441 ALA A CA 1
ATOM 3378 C C . ALA A 1 441 ? -21.380 -1.824 24.806 1.00 95.75 441 ALA A C 1
ATOM 3380 O O . ALA A 1 441 ? -20.340 -2.366 25.189 1.00 95.75 441 ALA A O 1
ATOM 3381 N N . ARG A 1 442 ? -21.610 -1.562 23.519 1.00 95.00 442 ARG A N 1
ATOM 3382 C CA . ARG A 1 442 ? -20.682 -1.930 22.443 1.00 95.00 442 ARG A CA 1
ATOM 3383 C C . ARG A 1 442 ? -20.475 -0.770 21.483 1.00 95.00 442 ARG A C 1
ATOM 3385 O O . ARG A 1 442 ? -21.432 -0.114 21.086 1.00 95.00 442 ARG A O 1
ATOM 3392 N N . HIS A 1 443 ? -19.241 -0.600 21.024 1.00 95.62 443 HIS A N 1
ATOM 3393 C CA . HIS A 1 443 ? -18.911 0.178 19.829 1.00 95.62 443 HIS A CA 1
ATOM 3394 C C . HIS A 1 443 ? -17.939 -0.607 18.949 1.00 95.62 443 HIS A C 1
ATOM 3396 O O . HIS A 1 443 ? -17.345 -1.592 19.385 1.00 95.62 443 HIS A O 1
ATOM 3402 N N . PHE A 1 444 ? -17.774 -0.179 17.704 1.00 96.50 444 PHE A N 1
ATOM 3403 C CA . PHE A 1 444 ? -16.836 -0.780 16.763 1.00 96.50 444 PHE A CA 1
ATOM 3404 C C . PHE A 1 444 ? -15.731 0.202 16.409 1.00 96.50 444 PHE A C 1
ATOM 3406 O O . PHE A 1 444 ? -15.973 1.405 16.322 1.00 96.50 444 PHE A O 1
ATOM 3413 N N . ILE A 1 445 ? -14.527 -0.309 16.167 1.00 96.69 445 ILE A N 1
ATOM 3414 C CA . ILE A 1 445 ? -13.409 0.476 15.636 1.00 96.69 445 ILE A CA 1
ATOM 3415 C C . ILE A 1 445 ? -12.802 -0.191 14.402 1.00 96.69 445 ILE A C 1
ATOM 3417 O O . ILE A 1 445 ? -12.869 -1.410 14.250 1.00 96.69 445 ILE A O 1
ATOM 3421 N N . LEU A 1 446 ? -12.170 0.623 13.558 1.00 97.31 446 LEU A N 1
ATOM 3422 C CA . LEU A 1 446 ? -11.184 0.177 12.573 1.00 97.31 446 LEU A CA 1
ATOM 3423 C C . LEU A 1 446 ? -9.803 0.625 13.049 1.00 97.31 446 LEU A C 1
ATOM 3425 O O . LEU A 1 446 ? -9.619 1.799 13.375 1.00 97.31 446 LEU A O 1
ATOM 3429 N N . THR A 1 447 ? -8.836 -0.282 13.116 1.00 95.44 447 THR A N 1
ATOM 3430 C CA . THR A 1 447 ? -7.476 0.006 13.584 1.00 95.44 447 THR A CA 1
ATOM 3431 C C . THR A 1 447 ? -6.450 -0.940 12.948 1.00 95.44 447 THR A C 1
ATOM 3433 O O . THR A 1 447 ? -6.731 -1.557 11.926 1.00 95.44 447 THR A O 1
ATOM 3436 N N . GLU A 1 448 ? -5.239 -1.024 13.493 1.00 92.88 448 GLU A N 1
ATOM 3437 C CA . GLU A 1 448 ? -4.215 -1.962 13.034 1.00 92.88 448 GLU A CA 1
ATOM 3438 C C . GLU A 1 448 ? -4.529 -3.382 13.545 1.00 92.88 448 GLU A C 1
ATOM 3440 O O . GLU A 1 448 ? -4.709 -3.583 14.755 1.00 92.88 448 GLU A O 1
ATOM 3445 N N . PRO A 1 449 ? -4.582 -4.388 12.654 1.00 90.81 449 PRO A N 1
ATOM 3446 C CA . PRO A 1 449 ? -4.760 -5.781 13.057 1.00 90.81 449 PRO A CA 1
ATOM 3447 C C . PRO A 1 449 ? -3.467 -6.388 13.623 1.00 90.81 449 PRO A C 1
ATOM 3449 O O . PRO A 1 449 ? -3.504 -7.350 14.387 1.00 90.81 449 PRO A O 1
ATOM 3452 N N . PHE A 1 450 ? -2.311 -5.816 13.272 1.00 85.06 450 PHE A N 1
ATOM 3453 C CA . PHE A 1 450 ? -0.987 -6.304 13.650 1.00 85.06 450 PHE A CA 1
ATOM 3454 C C . PHE A 1 450 ? -0.047 -5.151 14.016 1.00 85.06 450 PHE A C 1
ATOM 3456 O O . PHE A 1 450 ? -0.301 -3.990 13.712 1.00 85.06 450 PHE A O 1
ATOM 3463 N N . GLY A 1 451 ? 1.096 -5.474 14.622 1.00 83.00 451 GLY A N 1
ATOM 3464 C CA . GLY A 1 451 ? 2.123 -4.482 14.940 1.00 83.00 451 GLY A CA 1
ATOM 3465 C C . GLY A 1 451 ? 1.820 -3.730 16.234 1.00 83.00 451 GLY A C 1
ATOM 3466 O O . GLY A 1 451 ? 1.624 -4.366 17.270 1.00 83.00 451 GLY A O 1
ATOM 3467 N N . THR A 1 452 ? 1.851 -2.393 16.194 1.00 75.00 452 THR A N 1
ATOM 3468 C CA . THR A 1 452 ? 1.733 -1.541 17.386 1.00 75.00 452 THR A CA 1
ATOM 3469 C C . THR A 1 452 ? 0.332 -1.638 17.992 1.00 75.00 452 THR A C 1
ATOM 3471 O O . THR A 1 452 ? -0.629 -1.200 17.361 1.00 75.00 452 THR A O 1
ATOM 3474 N N . PRO A 1 453 ? 0.197 -2.163 19.220 1.00 81.94 453 PRO A N 1
ATOM 3475 C CA . PRO A 1 453 ? -1.092 -2.248 19.880 1.00 81.94 453 PRO A CA 1
ATOM 3476 C C . PRO A 1 453 ? -1.721 -0.877 20.140 1.00 81.94 453 PRO A C 1
ATOM 3478 O O . PRO A 1 453 ? -1.037 0.138 20.325 1.00 81.94 453 PRO A O 1
ATOM 3481 N N . VAL A 1 454 ? -3.046 -0.873 20.222 1.00 92.00 454 VAL A N 1
ATOM 3482 C CA . VAL A 1 454 ? -3.838 0.278 20.654 1.00 92.00 454 VAL A CA 1
ATOM 3483 C C . VAL A 1 454 ? -4.153 0.113 22.129 1.00 92.00 454 VAL A C 1
ATOM 3485 O O . VAL A 1 454 ? -4.487 -0.975 22.585 1.00 92.00 454 VAL A O 1
ATOM 3488 N N . LEU A 1 455 ? -4.066 1.195 22.889 1.00 93.94 455 LEU A N 1
ATOM 3489 C CA . LEU A 1 455 ? -4.521 1.223 24.268 1.00 93.94 455 LEU A CA 1
ATOM 3490 C C . LEU A 1 455 ? -5.965 1.700 24.325 1.00 93.94 455 LEU A C 1
ATOM 3492 O O . LEU A 1 455 ? -6.301 2.720 23.729 1.00 93.94 455 LEU A O 1
ATOM 3496 N N . LEU A 1 456 ? -6.783 0.994 25.097 1.00 95.56 456 LEU A N 1
ATOM 3497 C CA . LEU A 1 456 ? -8.076 1.460 25.569 1.00 95.56 456 LEU A CA 1
ATOM 3498 C C . LEU A 1 456 ? -7.940 1.840 27.040 1.00 95.56 456 LEU A C 1
ATOM 3500 O O . LEU A 1 456 ? -7.724 0.984 27.900 1.00 95.56 456 LEU A O 1
ATOM 3504 N N . ASN A 1 457 ? -8.067 3.130 27.320 1.00 95.75 457 ASN A N 1
ATOM 3505 C CA . ASN A 1 457 ? -8.163 3.665 28.664 1.00 95.75 457 ASN A CA 1
ATOM 3506 C C . ASN A 1 457 ? -9.626 3.955 29.016 1.00 95.75 457 ASN A C 1
ATOM 3508 O O . ASN A 1 457 ? -10.403 4.401 28.173 1.00 95.75 457 ASN A O 1
ATOM 3512 N N . ASN A 1 458 ? -9.990 3.727 30.273 1.00 96.50 458 ASN A N 1
ATOM 3513 C CA . ASN A 1 458 ? -11.299 4.042 30.813 1.00 96.50 458 ASN A CA 1
ATOM 3514 C C . ASN A 1 458 ? -11.190 4.808 32.133 1.00 96.50 458 ASN A C 1
ATOM 3516 O O . ASN A 1 458 ? -10.319 4.526 32.958 1.00 96.50 458 ASN A O 1
ATOM 3520 N N . GLN A 1 459 ? -12.130 5.728 32.335 1.00 97.12 459 GLN A N 1
ATOM 3521 C CA . GLN A 1 459 ? -12.472 6.322 33.620 1.00 97.12 459 GLN A CA 1
ATOM 3522 C C . GLN A 1 459 ? -13.954 6.064 33.881 1.00 97.12 459 GLN A C 1
ATOM 3524 O O . GLN A 1 459 ? -14.776 6.276 32.994 1.00 97.12 459 GLN A O 1
ATOM 3529 N N . VAL A 1 460 ? -14.300 5.629 35.087 1.00 96.88 460 VAL A N 1
ATOM 3530 C CA . VAL A 1 460 ? -15.683 5.318 35.458 1.00 96.88 460 VAL A CA 1
ATOM 3531 C C . VAL A 1 460 ? -15.962 5.698 36.903 1.00 96.88 460 VAL A C 1
ATOM 3533 O O . VAL A 1 460 ? -15.087 5.581 37.765 1.00 96.88 460 VAL A O 1
ATOM 3536 N N . ARG A 1 461 ? -17.190 6.127 37.195 1.00 95.50 461 ARG A N 1
ATOM 3537 C CA . ARG A 1 461 ? -17.697 6.235 38.561 1.00 95.50 461 ARG A CA 1
ATOM 3538 C C . ARG A 1 461 ? -18.575 5.027 38.855 1.00 95.50 461 ARG A C 1
ATOM 3540 O O . ARG A 1 461 ? -19.509 4.747 38.121 1.00 95.50 461 ARG A O 1
ATOM 3547 N N . ILE A 1 462 ? -18.294 4.332 39.947 1.00 93.56 462 ILE A N 1
ATOM 3548 C CA . ILE A 1 462 ? -19.178 3.280 40.452 1.00 93.56 462 ILE A CA 1
ATOM 3549 C C . ILE A 1 462 ? -20.107 3.918 41.486 1.00 93.56 462 ILE A C 1
ATOM 3551 O O . ILE A 1 462 ? -19.652 4.733 42.293 1.00 93.56 462 ILE A O 1
ATOM 3555 N N . ALA A 1 463 ? -21.393 3.587 41.445 1.00 91.62 463 ALA A N 1
ATOM 3556 C CA . ALA A 1 463 ? -22.375 4.040 42.419 1.00 91.62 463 ALA A CA 1
ATOM 3557 C C . ALA A 1 463 ? -23.218 2.867 42.933 1.00 91.62 463 ALA A C 1
ATOM 3559 O O . ALA A 1 463 ? -23.505 1.913 42.206 1.00 91.62 463 ALA A O 1
ATOM 3560 N N . ARG A 1 464 ? -23.603 2.960 44.208 1.00 89.81 464 ARG A N 1
ATOM 3561 C CA . ARG A 1 464 ? -24.459 1.982 44.879 1.00 89.81 464 ARG A CA 1
ATOM 3562 C C . ARG A 1 464 ? -25.880 2.022 44.326 1.00 89.81 464 ARG A C 1
ATOM 3564 O O . ARG A 1 464 ? -26.419 3.106 44.093 1.00 89.81 464 ARG A O 1
ATOM 3571 N N . LEU A 1 465 ? -26.483 0.849 44.158 1.00 85.31 465 LEU A N 1
ATOM 3572 C CA . LEU A 1 465 ? -27.901 0.703 43.807 1.00 85.31 465 LEU A CA 1
ATOM 3573 C C . LEU A 1 465 ? -28.772 0.353 45.018 1.00 85.31 465 LEU A C 1
ATOM 3575 O O . LEU A 1 465 ? -29.955 0.685 45.035 1.00 85.31 465 LEU A O 1
ATOM 3579 N N . ASP A 1 466 ? -28.191 -0.294 46.028 1.00 83.69 466 ASP A N 1
ATOM 3580 C CA . ASP A 1 466 ? -28.895 -0.751 47.223 1.00 83.69 466 ASP A CA 1
ATOM 3581 C C . ASP A 1 466 ? -28.619 0.183 48.409 1.00 83.69 466 ASP A C 1
ATOM 3583 O O . ASP A 1 466 ? -27.490 0.609 48.643 1.00 83.69 466 ASP A O 1
ATOM 3587 N N . SER A 1 467 ? -29.647 0.510 49.192 1.00 85.44 467 SER A N 1
ATOM 3588 C CA . SER A 1 467 ? -29.480 1.308 50.413 1.00 85.44 467 SER A CA 1
ATOM 3589 C C . SER A 1 467 ? -28.744 0.563 51.528 1.00 85.44 467 SER A C 1
ATOM 3591 O O . SER A 1 467 ? -28.249 1.204 52.453 1.00 85.44 467 SER A O 1
ATOM 3593 N N . ARG A 1 468 ? -28.713 -0.774 51.462 1.00 85.25 468 ARG A N 1
ATOM 3594 C CA . ARG A 1 468 ? -28.013 -1.655 52.405 1.00 85.25 468 ARG A CA 1
ATOM 3595 C C . ARG A 1 468 ? -26.515 -1.728 52.134 1.00 85.25 468 ARG A C 1
ATOM 3597 O O . ARG A 1 468 ? -25.791 -2.193 53.003 1.00 85.25 468 ARG A O 1
ATOM 3604 N N . ASP A 1 469 ? -26.069 -1.269 50.968 1.00 85.19 469 ASP A N 1
ATOM 3605 C CA . ASP A 1 469 ? -24.663 -1.240 50.589 1.00 85.19 469 ASP A CA 1
ATOM 3606 C C . ASP A 1 469 ? -23.897 -0.169 51.403 1.00 85.19 469 ASP A C 1
ATOM 3608 O O . ASP A 1 469 ? -24.132 1.042 51.231 1.00 85.19 469 ASP A O 1
ATOM 3612 N N . PRO A 1 470 ? -22.988 -0.586 52.310 1.00 81.06 470 PRO A N 1
ATOM 3613 C CA . PRO A 1 470 ? -22.233 0.333 53.150 1.00 81.06 470 PRO A CA 1
ATOM 3614 C C . PRO A 1 470 ? -21.011 0.929 52.429 1.00 81.06 470 PRO A C 1
ATOM 3616 O O . PRO A 1 470 ? -20.341 1.805 52.990 1.00 81.06 470 PRO A O 1
ATOM 3619 N N . TYR A 1 471 ? -20.692 0.487 51.207 1.00 82.00 471 TYR A N 1
ATOM 3620 C CA . TYR A 1 471 ? -19.455 0.849 50.532 1.00 82.00 471 TYR A CA 1
ATOM 3621 C C . TYR A 1 471 ? -19.521 2.205 49.840 1.00 82.00 471 TYR A C 1
ATOM 3623 O O . TYR A 1 471 ? -20.478 2.609 49.182 1.00 82.00 471 TYR A O 1
ATOM 3631 N N . THR A 1 472 ? -18.428 2.955 49.998 1.00 79.56 472 THR A N 1
ATOM 3632 C CA . THR A 1 472 ? -18.212 4.192 49.251 1.00 79.56 472 THR A CA 1
ATOM 3633 C C . THR A 1 472 ? -17.290 3.909 48.080 1.00 79.56 472 THR A C 1
ATOM 3635 O O . THR A 1 472 ? -16.097 3.651 48.257 1.00 79.56 472 THR A O 1
ATOM 3638 N N . HIS A 1 473 ? -17.820 4.028 46.871 1.00 82.94 473 HIS A N 1
ATOM 3639 C CA . HIS A 1 473 ? -17.035 3.853 45.660 1.00 82.94 473 HIS A CA 1
ATOM 3640 C C . HIS A 1 473 ? -16.424 5.170 45.191 1.00 82.94 473 HIS A C 1
ATOM 3642 O O . HIS A 1 473 ? -16.994 6.254 45.328 1.00 82.94 473 HIS A O 1
ATOM 3648 N N . ARG A 1 474 ? -15.224 5.063 44.623 1.00 83.31 474 ARG A N 1
ATOM 3649 C CA . ARG A 1 474 ? -14.497 6.176 44.009 1.00 83.31 474 ARG A CA 1
ATOM 3650 C C . ARG A 1 474 ? -14.454 5.989 42.499 1.00 83.31 474 ARG A C 1
ATOM 3652 O O . ARG A 1 474 ? -14.764 4.915 41.985 1.00 83.31 474 ARG A O 1
ATOM 3659 N N . ILE A 1 475 ? -14.026 7.039 41.805 1.00 91.44 475 ILE A N 1
ATOM 3660 C CA . ILE A 1 475 ? -13.667 6.941 40.392 1.00 91.44 475 ILE A CA 1
ATOM 3661 C C . ILE A 1 475 ? -12.589 5.863 40.244 1.00 91.44 475 ILE A C 1
ATOM 3663 O O . ILE A 1 475 ? -11.584 5.886 40.959 1.00 91.44 475 ILE A O 1
ATOM 3667 N N . LYS A 1 476 ? -12.810 4.926 39.325 1.00 93.38 476 LYS A N 1
ATOM 3668 C CA . LYS A 1 476 ? -11.837 3.908 38.938 1.00 93.38 476 LYS A CA 1
ATOM 3669 C C . LYS A 1 476 ? -11.350 4.182 37.524 1.00 93.38 476 LYS A C 1
ATOM 3671 O O . LYS A 1 476 ? -12.051 4.779 36.708 1.00 93.38 476 LYS A O 1
ATOM 3676 N N . THR A 1 477 ? -10.134 3.737 37.249 1.00 93.94 477 THR A N 1
ATOM 3677 C CA . THR A 1 477 ? -9.562 3.753 35.909 1.00 93.94 477 THR A CA 1
ATOM 3678 C C . THR A 1 477 ? -9.044 2.374 35.561 1.00 93.94 477 THR A C 1
ATOM 3680 O O . THR A 1 477 ? -8.661 1.591 36.432 1.00 93.94 477 THR A O 1
ATOM 3683 N N . PHE A 1 478 ? -9.048 2.071 34.272 1.00 93.94 478 PHE A N 1
ATOM 3684 C CA . PHE A 1 478 ? -8.528 0.820 33.752 1.00 93.94 478 PHE A CA 1
ATOM 3685 C C . PHE A 1 478 ? -7.873 1.072 32.397 1.00 93.94 478 PHE A C 1
ATOM 3687 O O . PHE A 1 478 ? -8.314 1.935 31.641 1.00 93.94 478 PHE A O 1
ATOM 3694 N N . THR A 1 479 ? -6.792 0.356 32.101 1.00 93.38 479 THR A N 1
ATOM 3695 C CA . THR A 1 479 ? -6.121 0.423 30.798 1.00 93.38 479 THR A CA 1
ATOM 3696 C C . THR A 1 479 ? -5.857 -0.984 30.311 1.00 93.38 479 THR A C 1
ATOM 3698 O O . THR A 1 479 ? -5.339 -1.805 31.064 1.00 93.38 479 THR A O 1
ATOM 3701 N N . MET A 1 480 ? -6.159 -1.240 29.046 1.00 92.62 480 MET A N 1
ATOM 3702 C CA . MET A 1 480 ? -5.764 -2.467 28.367 1.00 92.62 480 MET A CA 1
ATOM 3703 C C . MET A 1 480 ? -5.198 -2.184 26.990 1.00 92.62 480 MET A C 1
ATOM 3705 O O . MET A 1 480 ? -5.449 -1.139 26.398 1.00 92.62 480 MET A O 1
ATOM 3709 N N . SER A 1 481 ? -4.438 -3.152 26.501 1.00 92.00 481 SER A N 1
ATOM 3710 C CA . SER A 1 481 ? -3.967 -3.208 25.128 1.00 92.00 481 SER A CA 1
ATOM 3711 C C . SER A 1 481 ? -4.926 -4.055 24.296 1.00 92.00 481 SER A C 1
ATOM 3713 O O . SER A 1 481 ? -5.421 -5.073 24.780 1.00 92.00 481 SER A O 1
ATOM 3715 N N . LEU A 1 482 ? -5.179 -3.646 23.058 1.00 91.06 482 LEU A N 1
ATOM 3716 C CA . LEU A 1 482 ? -5.993 -4.374 22.097 1.00 91.06 482 LEU A CA 1
ATOM 3717 C C . LEU A 1 482 ? -5.389 -4.302 20.693 1.00 91.06 482 LEU A C 1
ATOM 3719 O O . LEU A 1 482 ? -4.600 -3.412 20.369 1.00 91.06 482 LEU A O 1
ATOM 3723 N N . GLN A 1 483 ? -5.792 -5.256 19.862 1.00 90.38 483 GLN A N 1
ATOM 3724 C CA . GLN A 1 483 ? -5.510 -5.303 18.431 1.00 90.38 483 GLN A CA 1
ATOM 3725 C C . GLN A 1 483 ? -6.827 -5.441 17.675 1.00 90.38 483 GLN A C 1
ATOM 3727 O O . GLN A 1 483 ? -7.818 -5.940 18.222 1.00 90.38 483 GLN A O 1
ATOM 3732 N N . GLY A 1 484 ? -6.838 -4.977 16.430 1.00 94.25 484 GLY A N 1
ATOM 3733 C CA . GLY A 1 484 ? -7.982 -5.153 15.553 1.00 94.25 484 GLY A CA 1
ATOM 3734 C C . GLY A 1 484 ? -8.226 -6.622 15.204 1.00 94.25 484 GLY A C 1
ATOM 3735 O O . GLY A 1 484 ? -7.302 -7.435 15.192 1.00 94.25 484 GLY A O 1
ATOM 3736 N N . MET A 1 485 ? -9.482 -6.967 14.936 1.00 94.25 485 MET A N 1
ATOM 3737 C CA . MET A 1 485 ? -9.838 -8.285 14.422 1.00 94.25 485 MET A CA 1
ATOM 3738 C C . MET A 1 485 ? -9.294 -8.496 13.010 1.00 94.25 485 MET A C 1
ATOM 3740 O O . MET A 1 485 ? -9.136 -7.540 12.253 1.00 94.25 485 MET A O 1
ATOM 3744 N N . ILE A 1 486 ? -9.070 -9.771 12.678 1.00 92.88 486 ILE A N 1
ATOM 3745 C CA . ILE A 1 486 ? -8.827 -10.227 11.312 1.00 92.88 486 ILE A CA 1
ATOM 3746 C C . ILE A 1 486 ? -9.921 -11.188 10.852 1.00 92.88 486 ILE A C 1
ATOM 3748 O O . ILE A 1 486 ? -10.291 -12.119 11.573 1.00 92.88 486 ILE A O 1
ATOM 3752 N N . ASN A 1 487 ? -10.426 -11.000 9.639 1.00 92.38 487 ASN A N 1
ATOM 3753 C CA . ASN A 1 487 ? -11.363 -11.915 8.998 1.00 92.38 487 ASN A CA 1
ATOM 3754 C C . ASN A 1 487 ? -11.186 -11.894 7.476 1.00 92.38 487 ASN A C 1
ATOM 3756 O O . ASN A 1 487 ? -12.065 -11.460 6.740 1.00 92.38 487 ASN A O 1
ATOM 3760 N N . GLN A 1 488 ? -10.058 -12.402 6.989 1.00 90.62 488 GLN A N 1
ATOM 3761 C CA . GLN A 1 488 ? -9.670 -12.251 5.587 1.00 90.62 488 GLN A CA 1
ATOM 3762 C C . GLN A 1 488 ? -9.033 -13.500 4.989 1.00 90.62 488 GLN A C 1
ATOM 3764 O O . GLN A 1 488 ? -8.516 -14.372 5.691 1.00 90.62 488 GLN A O 1
ATOM 3769 N N . VAL A 1 489 ? -9.077 -13.603 3.663 1.00 89.81 489 VAL A N 1
ATOM 3770 C CA . VAL A 1 489 ? -8.301 -14.573 2.895 1.00 89.81 489 VAL A CA 1
ATOM 3771 C C . VAL A 1 489 ? -6.973 -13.954 2.478 1.00 89.81 489 VAL A C 1
ATOM 3773 O O . VAL A 1 489 ? -6.951 -12.978 1.736 1.00 89.81 489 VAL A O 1
ATOM 3776 N N . ALA A 1 490 ? -5.873 -14.612 2.832 1.00 87.31 490 ALA A N 1
ATOM 3777 C CA . ALA A 1 490 ? -4.564 -14.322 2.263 1.00 87.31 490 ALA A CA 1
ATOM 3778 C C . ALA A 1 490 ? -4.078 -15.483 1.388 1.00 87.31 490 ALA A C 1
ATOM 3780 O O . ALA A 1 490 ? -4.379 -16.652 1.646 1.00 87.31 490 ALA A O 1
ATOM 3781 N N . TYR A 1 491 ? -3.283 -15.157 0.372 1.00 86.94 491 TYR A N 1
ATOM 3782 C CA . TYR A 1 491 ? -2.510 -16.134 -0.387 1.00 86.94 491 TYR A CA 1
ATOM 3783 C C . TYR A 1 491 ? -1.063 -16.050 0.075 1.00 86.94 491 TYR A C 1
ATOM 3785 O O . TYR A 1 491 ? -0.413 -15.023 -0.109 1.00 86.94 491 TYR A O 1
ATOM 3793 N N . LYS A 1 492 ? -0.565 -17.119 0.691 1.00 83.94 492 LYS A N 1
ATOM 3794 C CA . LYS A 1 492 ? 0.813 -17.200 1.169 1.00 83.94 492 LYS A CA 1
ATOM 3795 C C . LYS A 1 492 ? 1.443 -18.481 0.645 1.00 83.94 492 LYS A C 1
ATOM 3797 O O . LYS A 1 492 ? 0.874 -19.553 0.823 1.00 83.94 492 LYS A O 1
ATOM 3802 N N . ASP A 1 493 ? 2.576 -18.350 -0.042 1.00 87.62 493 ASP A N 1
ATOM 3803 C CA . ASP A 1 493 ? 3.334 -19.473 -0.610 1.00 87.62 493 ASP A CA 1
ATOM 3804 C C . ASP A 1 493 ? 2.478 -20.394 -1.509 1.00 87.62 493 ASP A C 1
ATOM 3806 O O . ASP A 1 493 ? 2.581 -21.616 -1.474 1.00 87.62 493 ASP A O 1
ATOM 3810 N N . GLY A 1 494 ? 1.568 -19.798 -2.292 1.00 88.94 494 GLY A N 1
ATOM 3811 C CA . GLY A 1 494 ? 0.634 -20.524 -3.164 1.00 88.94 494 GLY A CA 1
ATOM 3812 C C . GLY A 1 494 ? -0.563 -21.164 -2.447 1.00 88.94 494 GLY A C 1
ATOM 3813 O O . GLY A 1 494 ? -1.434 -21.730 -3.106 1.00 88.94 494 GLY A O 1
ATOM 3814 N N . VAL A 1 495 ? -0.658 -21.047 -1.118 1.00 91.31 495 VAL A N 1
ATOM 3815 C CA . VAL A 1 495 ? -1.762 -21.582 -0.313 1.00 91.31 495 VAL A CA 1
ATOM 3816 C C . VAL A 1 495 ? -2.743 -20.473 0.049 1.00 91.31 495 VAL A C 1
ATOM 3818 O O . VAL A 1 495 ? -2.373 -19.419 0.571 1.00 91.31 495 VAL A O 1
ATOM 3821 N N . LYS A 1 496 ? -4.025 -20.730 -0.210 1.00 90.06 496 LYS A N 1
ATOM 3822 C CA . LYS A 1 496 ? -5.131 -19.870 0.209 1.00 90.06 496 LYS A CA 1
ATOM 3823 C C . LYS A 1 496 ? -5.478 -20.164 1.670 1.00 90.06 496 LYS A C 1
ATOM 3825 O O . LYS A 1 496 ? -5.998 -21.237 1.969 1.00 90.06 496 LYS A O 1
ATOM 3830 N N . THR A 1 497 ? -5.249 -19.202 2.555 1.00 89.56 497 THR A N 1
ATOM 3831 C CA . THR A 1 497 ? -5.495 -19.323 4.000 1.00 89.56 497 THR A CA 1
ATOM 3832 C C . THR A 1 497 ? -6.552 -18.314 4.432 1.00 89.56 497 THR A C 1
ATOM 3834 O O . THR A 1 497 ? -6.433 -17.128 4.129 1.00 89.56 497 THR A O 1
ATOM 3837 N N . ARG A 1 498 ? -7.593 -18.764 5.147 1.00 87.94 498 ARG A N 1
ATOM 3838 C CA . ARG A 1 498 ? -8.565 -17.876 5.805 1.00 87.94 498 ARG A CA 1
ATOM 3839 C C . ARG A 1 498 ? -8.116 -17.633 7.241 1.00 87.94 498 ARG A C 1
ATOM 3841 O O . ARG A 1 498 ? -8.008 -18.579 8.016 1.00 87.94 498 ARG A O 1
ATOM 3848 N N . TYR A 1 499 ? -7.898 -16.374 7.583 1.00 90.31 499 TYR A N 1
ATOM 3849 C CA . TYR A 1 499 ? -7.671 -15.931 8.948 1.00 90.31 499 TYR A CA 1
ATOM 3850 C C . TYR A 1 499 ? -8.993 -15.519 9.580 1.00 90.31 499 TYR A C 1
ATOM 3852 O O . TYR A 1 499 ? -9.807 -14.857 8.938 1.00 90.31 499 TYR A O 1
ATOM 3860 N N . ILE A 1 500 ? -9.190 -15.924 10.832 1.00 90.69 500 ILE A N 1
ATOM 3861 C CA . ILE A 1 500 ? -10.332 -15.536 11.655 1.00 90.69 500 ILE A CA 1
ATOM 3862 C C . ILE A 1 500 ? -9.848 -15.226 13.070 1.00 90.69 500 ILE A C 1
ATOM 3864 O O . ILE A 1 500 ? -9.031 -15.956 13.635 1.00 90.69 500 ILE A O 1
ATOM 3868 N N . SER A 1 501 ? -10.378 -14.159 13.651 1.00 91.38 501 SER A N 1
ATOM 3869 C CA . SER A 1 501 ? -10.256 -13.885 15.077 1.00 91.38 501 SER A CA 1
ATOM 3870 C C . SER A 1 501 ? -11.187 -14.803 15.872 1.00 91.38 501 SER A C 1
ATOM 3872 O O . SER A 1 501 ? -12.383 -14.880 15.595 1.00 91.38 501 SER A O 1
ATOM 3874 N N . GLY A 1 502 ? -10.642 -15.509 16.866 1.00 89.56 502 GLY A N 1
ATOM 3875 C CA . GLY A 1 502 ? -11.442 -16.296 17.808 1.00 89.56 502 GLY A CA 1
ATOM 3876 C C . GLY A 1 502 ? -12.264 -15.396 18.733 1.00 89.56 502 GLY A C 1
ATOM 3877 O O . GLY A 1 502 ? -11.824 -14.303 19.068 1.00 89.56 502 GLY A O 1
ATOM 3878 N N . MET A 1 503 ? -13.436 -15.860 19.168 1.00 92.06 503 MET A N 1
ATOM 3879 C CA . MET A 1 503 ? -14.337 -15.094 20.039 1.00 92.06 503 MET A CA 1
ATOM 3880 C C . MET A 1 503 ? -14.595 -15.850 21.341 1.00 92.06 503 MET A C 1
ATOM 3882 O O . MET A 1 503 ? -14.843 -17.058 21.327 1.00 92.06 503 MET A O 1
ATOM 3886 N N . LYS A 1 504 ? -14.565 -15.143 22.472 1.00 91.19 504 LYS A N 1
ATOM 3887 C CA . LYS A 1 504 ? -14.917 -15.693 23.784 1.00 91.19 504 LYS A CA 1
ATOM 3888 C C . LYS A 1 504 ? -16.404 -15.492 24.046 1.00 91.19 504 LYS A C 1
ATOM 3890 O O . LYS A 1 504 ? -16.914 -14.392 23.887 1.00 91.19 504 LYS A O 1
ATOM 3895 N N . ASP A 1 505 ? -17.088 -16.533 24.506 1.00 90.31 505 ASP A N 1
ATOM 3896 C CA . ASP A 1 505 ? -18.447 -16.386 25.028 1.00 90.31 505 ASP A CA 1
ATOM 3897 C C . ASP A 1 505 ? -18.402 -15.860 26.464 1.00 90.31 505 ASP A C 1
ATOM 3899 O O . ASP A 1 505 ? -17.678 -16.394 27.308 1.00 90.31 505 ASP A O 1
ATOM 3903 N N . THR A 1 506 ? -19.129 -14.781 26.731 1.00 91.12 506 THR A N 1
ATOM 3904 C CA . THR A 1 506 ? -19.309 -14.240 28.074 1.00 91.12 506 THR A CA 1
ATOM 3905 C C . THR A 1 506 ? -20.778 -13.946 28.294 1.00 91.12 506 THR A C 1
ATOM 3907 O O . THR A 1 506 ? -21.311 -12.968 27.770 1.00 91.12 506 THR A O 1
ATOM 3910 N N . ARG A 1 507 ? -21.424 -14.818 29.076 1.00 91.88 507 ARG A N 1
ATOM 3911 C CA . ARG A 1 507 ? -22.837 -14.711 29.468 1.00 91.88 507 ARG A CA 1
ATOM 3912 C C . ARG A 1 507 ? -23.781 -14.476 28.272 1.00 91.88 507 ARG A C 1
ATOM 3914 O O . ARG A 1 507 ? -24.708 -13.672 28.363 1.00 91.88 507 ARG A O 1
ATOM 3921 N N . GLY A 1 508 ? -23.528 -15.158 27.148 1.00 87.38 508 GLY A N 1
ATOM 3922 C CA . GLY A 1 508 ? -24.341 -15.084 25.927 1.00 87.38 508 GLY A CA 1
ATOM 3923 C C . GLY A 1 508 ? -23.866 -14.064 24.888 1.00 87.38 508 GLY A C 1
ATOM 3924 O O . GLY A 1 508 ? -24.452 -13.987 23.811 1.00 87.38 508 GLY A O 1
ATOM 3925 N N . ILE A 1 509 ? -22.801 -13.307 25.171 1.00 89.12 509 ILE A N 1
ATOM 3926 C CA . ILE A 1 509 ? -22.219 -12.333 24.242 1.00 89.12 509 ILE A CA 1
ATOM 3927 C C . ILE A 1 509 ? -20.888 -12.861 23.703 1.00 89.12 509 ILE A C 1
ATOM 3929 O O . ILE A 1 509 ? -20.006 -13.257 24.467 1.00 89.12 509 ILE A O 1
ATOM 3933 N N . LYS A 1 510 ? -20.722 -12.844 22.375 1.00 91.31 510 LYS A N 1
ATOM 3934 C CA . LYS A 1 510 ? -19.437 -13.131 21.724 1.00 91.31 510 LYS A CA 1
ATOM 3935 C C . LYS A 1 510 ? -18.537 -11.901 21.786 1.00 91.31 510 LYS A C 1
ATOM 3937 O O . LYS A 1 510 ? -18.866 -10.860 21.214 1.00 91.31 510 LYS A O 1
ATOM 3942 N N . LEU A 1 511 ? -17.408 -12.039 22.470 1.00 90.62 511 LEU A N 1
ATOM 3943 C CA . LEU A 1 511 ? -16.438 -10.982 22.725 1.00 90.62 511 LEU A CA 1
ATOM 3944 C C . LEU A 1 511 ? -15.136 -11.235 21.974 1.00 90.62 511 LEU A C 1
ATOM 3946 O O . LEU A 1 511 ? -14.575 -12.332 22.042 1.00 90.62 511 LEU A O 1
ATOM 3950 N N . TRP A 1 512 ? -14.616 -10.179 21.357 1.00 93.00 512 TRP A N 1
ATOM 3951 C CA . TRP A 1 512 ? -13.215 -10.114 20.950 1.00 93.00 512 TRP A CA 1
ATOM 3952 C C . TRP A 1 512 ? -12.368 -9.525 22.078 1.00 93.00 512 TRP A C 1
ATOM 3954 O O . TRP A 1 512 ? -11.465 -10.171 22.606 1.00 93.00 512 TRP A O 1
ATOM 3964 N N . THR A 1 513 ? -12.696 -8.295 22.477 1.00 91.19 513 THR A N 1
ATOM 3965 C CA . THR A 1 513 ? -11.985 -7.542 23.507 1.00 91.19 513 THR A CA 1
ATOM 3966 C C . THR A 1 513 ? -12.914 -6.518 24.155 1.00 91.19 513 THR A C 1
ATOM 3968 O O . THR A 1 513 ? -13.951 -6.159 23.596 1.00 91.19 513 THR A O 1
ATOM 3971 N N . GLY A 1 514 ? -12.562 -6.052 25.349 1.00 92.12 514 GLY A N 1
ATOM 3972 C CA . GLY A 1 514 ? -13.426 -5.161 26.110 1.00 92.12 514 GLY A CA 1
ATOM 3973 C C . GLY A 1 514 ? -13.125 -5.132 27.601 1.00 92.12 514 GLY A C 1
ATOM 3974 O O . GLY A 1 514 ? -12.355 -5.940 28.112 1.00 92.12 514 GLY A O 1
ATOM 3975 N N . ILE A 1 515 ? -13.754 -4.205 28.316 1.00 94.25 515 ILE A N 1
ATOM 3976 C CA . ILE A 1 515 ? -13.604 -4.039 29.765 1.00 94.25 515 ILE A CA 1
ATOM 3977 C C . ILE A 1 515 ? -14.824 -4.649 30.452 1.00 94.25 515 ILE A C 1
ATOM 3979 O O . ILE A 1 515 ? -15.950 -4.259 30.161 1.00 94.25 515 ILE A O 1
ATOM 3983 N N . ASN A 1 516 ? -14.600 -5.564 31.396 1.00 93.50 516 ASN A N 1
ATOM 3984 C CA . ASN A 1 516 ? -15.656 -6.147 32.219 1.00 93.50 516 ASN A CA 1
ATOM 3985 C C . ASN A 1 516 ? -15.454 -5.784 33.693 1.00 93.50 516 ASN A C 1
ATOM 3987 O O . ASN A 1 516 ? -14.483 -6.221 34.313 1.00 93.50 516 ASN A O 1
ATOM 3991 N N . TRP A 1 517 ? -16.372 -4.997 34.249 1.00 93.81 517 TRP A N 1
ATOM 3992 C CA . TRP A 1 517 ? -16.394 -4.665 35.670 1.00 93.81 517 TRP A CA 1
ATOM 3993 C C . TRP A 1 517 ? -17.111 -5.762 36.455 1.00 93.81 517 TRP A C 1
ATOM 3995 O O . TRP A 1 517 ? -18.229 -6.144 36.120 1.00 93.81 517 TRP A O 1
ATOM 4005 N N . VAL A 1 518 ? -16.459 -6.263 37.502 1.00 92.56 518 VAL A N 1
ATOM 4006 C CA . VAL A 1 518 ? -16.950 -7.346 38.366 1.00 92.56 518 VAL A CA 1
ATOM 4007 C C . VAL A 1 518 ? -16.900 -6.913 39.831 1.00 92.56 518 VAL A C 1
ATOM 4009 O O . VAL A 1 518 ? -16.092 -6.051 40.196 1.00 92.56 518 VAL A O 1
ATOM 4012 N N . ASN A 1 519 ? -17.746 -7.525 40.661 1.00 90.38 519 ASN A N 1
ATOM 4013 C CA . ASN A 1 519 ? -17.685 -7.361 42.112 1.00 90.38 519 ASN A CA 1
ATOM 4014 C C . ASN A 1 519 ? -16.426 -8.024 42.687 1.00 90.38 519 ASN A C 1
ATOM 4016 O O . ASN A 1 519 ? -15.757 -8.827 42.029 1.00 90.38 519 ASN A O 1
ATOM 4020 N N . MET A 1 520 ? -16.079 -7.670 43.925 1.00 87.12 520 MET A N 1
ATOM 4021 C CA . MET A 1 520 ? -14.995 -8.352 44.628 1.00 87.12 520 MET A CA 1
ATOM 4022 C C . MET A 1 520 ? -15.417 -9.779 44.986 1.00 87.12 520 MET A C 1
ATOM 4024 O O . MET A 1 520 ? -16.552 -10.029 45.377 1.00 87.12 520 MET A O 1
ATOM 4028 N N . LYS A 1 521 ? -14.478 -10.717 44.860 1.00 90.88 521 LYS A N 1
ATOM 4029 C CA . LYS A 1 521 ? -14.687 -12.116 45.246 1.00 90.88 521 LYS A CA 1
ATOM 4030 C C . LYS A 1 521 ? -14.434 -12.287 46.734 1.00 90.88 521 LYS A C 1
ATOM 4032 O O . LYS A 1 521 ? -13.482 -11.698 47.258 1.00 90.88 521 LYS A O 1
ATOM 4037 N N . TYR A 1 522 ? -15.212 -13.143 47.389 1.00 88.50 522 TYR A N 1
ATOM 4038 C CA . TYR A 1 522 ? -14.968 -13.505 48.779 1.00 88.50 522 TYR A CA 1
ATOM 4039 C C . TYR A 1 522 ? -15.097 -15.012 49.047 1.00 88.50 522 TYR A C 1
ATOM 4041 O O . TYR A 1 522 ? -16.081 -15.609 48.636 1.00 88.50 522 TYR A O 1
ATOM 4049 N N . PRO A 1 523 ? -14.158 -15.629 49.787 1.00 89.81 523 PRO A N 1
ATOM 4050 C CA . PRO A 1 523 ? -12.862 -15.075 50.172 1.00 89.81 523 PRO A CA 1
ATOM 4051 C C . PRO A 1 523 ? -12.035 -14.713 48.929 1.00 89.81 523 PRO A C 1
ATOM 4053 O O . PRO A 1 523 ? -12.331 -15.164 47.822 1.00 89.81 523 PRO A O 1
ATOM 4056 N N . ALA A 1 524 ? -11.009 -13.873 49.088 1.00 87.31 524 ALA A N 1
ATOM 4057 C CA . ALA A 1 524 ? -10.243 -13.325 47.960 1.00 87.31 524 ALA A CA 1
ATOM 4058 C C . ALA A 1 524 ? -9.576 -14.397 47.070 1.00 87.31 524 ALA A C 1
ATOM 4060 O O . ALA A 1 524 ? -9.219 -14.120 45.929 1.00 87.31 524 ALA A O 1
ATOM 4061 N N . ASN A 1 525 ? -9.407 -15.616 47.588 1.00 90.44 525 ASN A N 1
ATOM 4062 C CA . ASN A 1 525 ? -8.890 -16.779 46.868 1.00 90.44 525 ASN A CA 1
ATOM 4063 C C . ASN A 1 525 ? -9.974 -17.607 46.151 1.00 90.44 525 ASN A C 1
ATOM 4065 O O . ASN A 1 525 ? -9.643 -18.669 45.627 1.00 90.44 525 ASN A O 1
ATOM 4069 N N . SER A 1 526 ? -11.230 -17.153 46.116 1.00 91.38 526 SER A N 1
ATOM 4070 C CA . SER A 1 526 ? -12.288 -17.826 45.359 1.00 91.38 526 SER A CA 1
ATOM 4071 C C . SER A 1 526 ? -11.983 -17.824 43.862 1.00 91.38 526 SER A C 1
ATOM 4073 O O . SER A 1 526 ? -11.467 -16.859 43.292 1.00 91.38 526 SER A O 1
ATOM 4075 N N . THR A 1 527 ? -12.341 -18.922 43.215 1.00 91.31 527 THR A N 1
ATOM 4076 C CA . THR A 1 527 ? -11.945 -19.284 41.854 1.00 91.31 527 THR A CA 1
ATOM 4077 C C . THR A 1 527 ? -13.044 -19.074 40.817 1.00 91.31 527 THR A C 1
ATOM 4079 O O . THR A 1 527 ? -12.807 -19.336 39.635 1.00 91.31 527 THR A O 1
ATOM 4082 N N . CYS A 1 528 ? -14.224 -18.565 41.208 1.00 90.56 528 CYS A N 1
ATOM 4083 C CA . CYS A 1 528 ? -15.315 -18.339 40.260 1.00 90.56 528 CYS A CA 1
ATOM 4084 C C . CYS A 1 528 ? -14.873 -17.451 39.094 1.00 90.56 528 CYS A C 1
ATOM 4086 O O . CYS A 1 528 ? -14.012 -16.579 39.233 1.00 90.56 528 CYS A O 1
ATOM 4088 N N . ASN A 1 529 ? -15.528 -17.620 37.954 1.00 88.06 529 ASN A N 1
ATOM 4089 C CA . ASN A 1 529 ? -15.397 -16.729 36.816 1.00 88.06 529 ASN A CA 1
ATOM 4090 C C . ASN A 1 529 ? -16.775 -16.140 36.501 1.00 88.06 529 ASN A C 1
ATOM 4092 O O . ASN A 1 529 ? -17.621 -16.807 35.915 1.00 88.06 529 ASN A O 1
ATOM 4096 N N . GLU A 1 530 ? -17.003 -14.884 36.870 1.00 85.06 530 GLU A N 1
ATOM 4097 C CA . GLU A 1 530 ? -18.269 -14.177 36.654 1.00 85.06 530 GLU A CA 1
ATOM 4098 C C . GLU A 1 530 ? -18.646 -14.136 35.165 1.00 85.06 530 GLU A C 1
ATOM 4100 O O . GLU A 1 530 ? -19.822 -14.169 34.813 1.00 85.06 530 GLU A O 1
ATOM 4105 N N . ALA A 1 531 ? -17.650 -14.166 34.271 1.00 80.75 531 ALA A N 1
ATOM 4106 C CA . ALA A 1 531 ? -17.867 -14.228 32.829 1.00 80.75 531 ALA A CA 1
ATOM 4107 C C . ALA A 1 531 ? -18.509 -15.550 32.352 1.00 80.75 531 ALA A C 1
ATOM 4109 O O . ALA A 1 531 ? -19.052 -15.593 31.251 1.00 80.75 531 ALA A O 1
ATOM 4110 N N . SER A 1 532 ? -18.453 -16.622 33.151 1.00 84.69 532 SER A N 1
ATOM 4111 C CA . SER A 1 532 ? -19.123 -17.902 32.876 1.00 84.69 532 SER A CA 1
ATOM 4112 C C . SER A 1 532 ? -20.417 -18.092 33.673 1.00 84.69 532 SER A C 1
ATOM 4114 O O . SER A 1 532 ? -20.909 -19.215 33.763 1.00 84.69 532 SER A O 1
ATOM 4116 N N . SER A 1 533 ? -20.955 -17.026 34.274 1.00 89.00 533 SER A N 1
ATOM 4117 C CA . SER A 1 533 ? -22.260 -17.076 34.937 1.00 89.00 533 SER A CA 1
ATOM 4118 C C . SER A 1 533 ? -23.353 -17.573 33.982 1.00 89.00 533 SER A C 1
ATOM 4120 O O . SER A 1 533 ? -23.386 -17.188 32.811 1.00 89.00 533 SER A O 1
ATOM 4122 N N . SER A 1 534 ? -24.266 -18.403 34.491 1.00 88.19 534 SER A N 1
ATOM 4123 C CA . SER A 1 534 ? -25.467 -18.837 33.764 1.00 88.19 534 SER A CA 1
ATOM 4124 C C . SER A 1 534 ? -26.539 -17.747 33.676 1.00 88.19 534 SER A C 1
ATOM 4126 O O . SER A 1 534 ? -27.476 -17.881 32.892 1.00 88.19 534 SER A O 1
ATOM 4128 N N . ILE A 1 535 ? -26.407 -16.668 34.455 1.00 89.50 535 ILE A N 1
ATOM 4129 C CA . ILE A 1 535 ? -27.279 -15.493 34.390 1.00 89.50 535 ILE A CA 1
ATOM 4130 C C . ILE A 1 535 ? -26.833 -14.657 33.177 1.00 89.50 535 ILE A C 1
ATOM 4132 O O . ILE A 1 535 ? -25.719 -14.128 33.203 1.00 89.50 535 ILE A O 1
ATOM 4136 N N . PRO A 1 536 ? -27.635 -14.527 32.103 1.00 90.50 536 PRO A N 1
ATOM 4137 C CA . PRO A 1 536 ? -27.234 -13.786 30.906 1.00 90.50 536 PRO A CA 1
ATOM 4138 C C . PRO A 1 536 ? -27.195 -12.273 31.160 1.00 90.50 536 PRO A C 1
ATOM 4140 O O . PRO A 1 536 ? -27.776 -11.788 32.131 1.00 90.50 536 PRO A O 1
ATOM 4143 N N . PHE A 1 537 ? -26.530 -11.520 30.280 1.00 93.12 537 PHE A N 1
ATOM 4144 C CA . PHE A 1 537 ? -26.746 -10.070 30.226 1.00 93.12 537 PHE A CA 1
ATOM 4145 C C . PHE A 1 537 ? -28.166 -9.761 29.742 1.00 93.12 537 PHE A C 1
ATOM 4147 O O . PHE A 1 537 ? -28.700 -10.452 28.876 1.00 93.12 537 PHE A O 1
ATOM 4154 N N . ILE A 1 538 ? -28.761 -8.705 30.292 1.00 87.12 538 ILE A N 1
ATOM 4155 C CA . ILE A 1 538 ? -30.143 -8.301 30.015 1.00 87.12 538 ILE A CA 1
ATOM 4156 C C . ILE A 1 538 ? -30.246 -7.591 28.654 1.00 87.12 538 ILE A C 1
ATOM 4158 O O . ILE A 1 538 ? -31.220 -7.799 27.931 1.00 87.12 538 ILE A O 1
ATOM 4162 N N . GLY A 1 539 ? -29.238 -6.801 28.266 1.00 79.06 539 GLY A N 1
ATOM 4163 C CA . GLY A 1 539 ? -29.215 -6.121 26.969 1.00 79.06 539 GLY A CA 1
ATOM 4164 C C . GLY A 1 539 ? -28.042 -5.159 26.775 1.00 79.06 539 GLY A C 1
ATOM 4165 O O . GLY A 1 539 ? -27.253 -4.922 27.696 1.00 79.06 539 GLY A O 1
ATOM 4166 N N . SER A 1 540 ? -27.941 -4.626 25.553 1.00 86.69 540 SER A N 1
ATOM 4167 C CA . SER A 1 540 ? -26.989 -3.571 25.195 1.00 86.69 540 SER A CA 1
ATOM 4168 C C . SER A 1 540 ? -27.577 -2.193 25.488 1.00 86.69 540 SER A C 1
ATOM 4170 O O . SER A 1 540 ? -28.681 -1.891 25.043 1.00 86.69 540 SER A O 1
ATOM 4172 N N . GLU A 1 541 ? -26.797 -1.336 26.132 1.00 90.56 541 GLU A N 1
ATOM 4173 C CA . GLU A 1 541 ? -27.069 0.086 26.310 1.00 90.56 541 GLU A CA 1
ATOM 4174 C C . GLU A 1 541 ? -26.413 0.919 25.205 1.00 90.56 541 GLU A C 1
ATOM 4176 O O . GLU A 1 541 ? -25.415 0.520 24.592 1.00 90.56 541 GLU A O 1
ATOM 4181 N N . THR A 1 542 ? -26.975 2.101 24.956 1.00 87.25 542 THR A N 1
ATOM 4182 C CA . THR A 1 542 ? -26.452 3.053 23.969 1.00 87.25 542 THR A CA 1
ATOM 4183 C C . THR A 1 542 ? -25.205 3.777 24.470 1.00 87.25 542 THR A C 1
ATOM 4185 O O . THR A 1 542 ? -25.108 4.149 25.641 1.00 87.25 542 THR A O 1
ATOM 4188 N 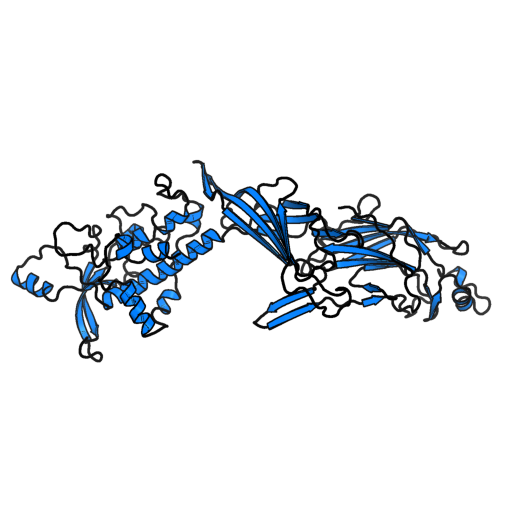N . MET A 1 543 ? -24.282 4.057 23.549 1.00 89.94 543 MET A N 1
ATOM 4189 C CA . MET A 1 543 ? -23.072 4.846 23.792 1.00 89.94 543 MET A CA 1
ATOM 4190 C C . MET A 1 543 ? -23.088 6.124 22.967 1.00 89.94 543 MET A C 1
ATOM 4192 O O . MET A 1 543 ? -23.477 6.111 21.802 1.00 89.94 543 MET A O 1
ATOM 4196 N N . SER A 1 544 ? -22.607 7.218 23.554 1.00 92.56 544 SER A N 1
ATOM 4197 C CA . SER A 1 544 ? -22.321 8.441 22.806 1.00 92.56 544 SER A CA 1
ATOM 4198 C C . SER A 1 544 ? -20.900 8.376 22.260 1.00 92.56 544 SER A C 1
ATOM 4200 O O . SER A 1 544 ? -19.972 8.060 23.006 1.00 92.56 544 SER A O 1
ATOM 4202 N N . LEU A 1 545 ? -20.722 8.664 20.972 1.00 92.44 545 LEU A N 1
ATOM 4203 C CA . LEU A 1 545 ? -19.429 8.600 20.294 1.00 92.44 545 LEU A CA 1
ATOM 4204 C C . LEU A 1 545 ? -18.970 9.995 19.869 1.00 92.44 545 LEU A C 1
ATOM 4206 O O . LEU A 1 545 ? -19.769 10.818 19.426 1.00 92.44 545 LEU A O 1
ATOM 4210 N N . GLN A 1 546 ? -17.668 10.241 19.985 1.00 83.56 546 GLN A N 1
ATOM 4211 C CA . GLN A 1 546 ? -16.995 11.399 19.407 1.00 83.56 546 GLN A CA 1
ATOM 4212 C C . GLN A 1 546 ? -16.355 10.973 18.070 1.00 83.56 546 GLN A C 1
ATOM 4214 O O . GLN A 1 546 ? -15.524 10.052 18.083 1.00 83.56 546 GLN A O 1
ATOM 4219 N N . PRO A 1 547 ? -16.749 11.597 16.943 1.00 58.97 547 PRO A N 1
ATOM 4220 C CA . PRO A 1 547 ? -16.226 11.262 15.619 1.00 58.97 547 PRO A CA 1
ATOM 4221 C C . PRO A 1 547 ? -14.714 11.489 15.453 1.00 58.97 547 PRO A C 1
ATOM 4223 O O . PRO A 1 547 ? -14.133 12.378 16.124 1.00 58.97 547 PRO A O 1
#

Solvent-accessible surface area (backbone atoms only — not comparable to full-atom values): 29213 Å² total; per-residue (Å²): 92,66,77,52,34,42,18,44,36,34,36,58,49,69,68,39,81,56,95,86,57,90,46,64,65,59,52,52,51,56,46,37,75,75,35,81,66,59,61,48,76,32,61,72,56,51,43,52,48,49,63,66,51,49,54,75,40,68,19,72,41,39,91,76,79,41,52,46,19,70,47,28,58,41,43,45,85,76,68,78,52,80,46,38,60,66,33,66,47,47,77,42,6,36,27,44,32,23,49,49,62,48,73,45,81,60,66,44,65,100,53,103,82,60,84,65,49,56,63,44,73,79,20,39,47,83,43,80,42,82,40,67,24,92,91,44,72,94,42,72,39,78,44,48,23,33,25,26,50,47,70,28,62,13,68,94,71,71,31,40,46,58,21,38,53,54,85,58,51,62,55,47,38,73,73,62,78,55,70,90,83,66,82,65,72,37,78,46,75,68,24,41,49,47,48,46,57,61,30,47,10,36,23,53,15,40,29,49,44,54,52,47,62,71,66,42,34,31,35,48,70,46,73,30,84,54,32,33,33,30,65,27,49,82,84,62,68,21,33,38,48,43,36,39,19,37,24,37,59,25,68,94,73,42,42,42,41,79,29,49,36,32,41,39,39,38,25,28,41,42,77,48,79,68,67,66,39,60,97,62,60,57,50,93,61,75,48,77,44,78,41,54,42,67,82,69,59,29,60,44,49,65,91,55,69,44,82,46,44,33,62,40,64,90,62,36,51,44,66,45,37,20,55,34,32,40,31,43,41,38,43,14,26,33,27,41,86,51,99,91,43,80,36,55,38,70,77,30,52,28,45,18,76,42,81,41,18,21,56,22,60,39,36,44,34,28,49,14,38,34,26,36,47,77,60,36,82,33,54,28,65,35,68,69,53,39,54,73,47,39,55,90,92,37,68,45,50,81,78,42,72,50,53,32,40,30,40,32,60,31,18,31,14,52,8,30,66,94,49,80,49,76,26,35,101,90,39,52,40,35,37,30,67,70,43,50,44,30,26,32,30,58,37,32,34,28,27,50,46,65,84,78,44,24,28,44,21,33,25,31,31,48,42,78,71,50,92,83,56,84,74,85,66,58,77,45,71,51,76,44,77,46,64,26,34,49,49,30,76,46,77,54,97,91,40,82,44,78,48,69,46,68,44,47,75,40,32,89,41,64,37,76,47,63,52,72,46,65,50,60,50,35,56,81,84,45,74,58,56,80,55,72,38,90,69,55,57,80,49,77,49,84,65,51,73,56,134

Nearest PDB structures (foldseek):
  4gej-assembly4_D  TM=4.155E-01  e=1.350E-01  Homo sapiens
  4gej-assembly7_G  TM=3.389E-01  e=1.274E-01  Homo sapiens
  4u59-assembly1_A  TM=1.750E-01  e=1.953E-03  Salmonella enterica subsp. enterica serovar Typhimurium
  9eq7-assembly1_X  TM=4.150E-01  e=7.263E-01  Halobacterium salinarum
  4u4j-assembly1_A  TM=1.855E-01  e=7.861E-03  Salmonella enterica subsp. enterica serovar Typhimurium str. LT2

pLDDT: mean 89.32, std 9.93, range [37.69, 98.62]

Radius of gyration: 37.87 Å; Cα contacts (8 Å, |Δi|>4): 1268; chains: 1; bounding box: 77×57×121 Å

Foldseek 3Di:
DVVLLLLLFLCSLVVFDCPPHCGLVVLVVVVCVVPVCVCVVLQVQAQAQPLVCQFPPFAPCCVVPRGHSLCQLAARPPQPLPQQQVQQDSRGHSSSLSQSAADTDGLFDPDDDGCNRPCNLVQWDWDWDWDQDPVHRVDTDTWIFGWRQGGHDQPVRPTAGRATADPCNVVCCVPPVDDPPDGRGHCDSRNSSRSCSVSVSHSSNSVVSSVCQQAQAAKDKADDQQQFQFKFFPPRQATQKGKIWIATPRPPQWWQAQWWKKKKKKWWFFPDPQLAQDATDIDPDIDIQIFTFDPPDRTHYHPDIDMTMTGRDPVHDGLRTAQIKMKMKIFAFTHDQDPVGGHHDGGGIHMYIDDWFRWAKAKAAAQQQWAAEPLDIDGAPDPVQQPSQCPPNDRVVLVFRRHGKKKAWKFKGKGFPVNDDATDPVHGFKTDGIDGHLEMAIMITMHHQDDTWMKIKMWIWIDGPDPSGPDDTDIDMDMDTDHGWHFYWDQDPNDTDTDGQGFDQFQNDTHRYYDYDYGQHPPNPHDDDSSPDPHHRPYYDDMDGDD

Mean predicted aligned error: 9.02 Å